Protein AF-A0A9D1H678-F1 (afdb_monomer_lite)

Radius of gyration: 25.71 Å; chains: 1; bounding box: 59×45×79 Å

pLDDT: mean 73.94, std 21.45, range [21.14, 96.94]

Organism: NCBI:txid2840805

Secondary structure (DSSP, 8-state):
-----------SS------S-----PPPSS--EEEEEEEEEEETTEEEEEEEE-TTSBPPTT-EEEEES--SSTT-S----TT-EEEEEESS--BTT--SPBPPSEEEEE-TTS-B-----S-PPEEP-TT--GGGGGTTTT-SPP---------GGGSS----EEEE-GGGHHHHHHTTSS---S-SEEEEEEEE-TTS-EEEEEEEEEE--SSSS-EEEEEEEESS--S-GGGG-PPEE-TTSPEEPP--EEEEETTEEEEEEE-TTS-EEEEEEETTEEEEEEE-TTS-HHHHHHHHHHHHHS---GGG--TTTSBPEEEE-GGGSTTTTTTTS--GGGGT-EEEEEEEEEETTEEEEEEEEEES-TT----TT--EEEEEEEETTT---------BTTT--HHHHHHHHHHHS-EEEEETTEEEEEEES-GGGHHHHHHHHHHHHH-

Structure (mmCIF, N/CA/C/O backbone):
data_AF-A0A9D1H678-F1
#
_entry.id   AF-A0A9D1H678-F1
#
loop_
_atom_site.group_PDB
_atom_site.id
_atom_site.type_symbol
_atom_site.label_atom_id
_atom_site.label_alt_id
_atom_site.label_comp_id
_atom_site.label_asym_id
_atom_site.label_entity_id
_atom_site.label_seq_id
_atom_site.pdbx_PDB_ins_code
_atom_site.Cartn_x
_atom_site.Cartn_y
_atom_site.Cartn_z
_atom_site.occupancy
_atom_site.B_iso_or_equiv
_atom_site.auth_seq_id
_atom_site.auth_comp_id
_atom_site.auth_asym_id
_atom_site.auth_atom_id
_atom_site.pdbx_PDB_model_num
ATOM 1 N N . MET A 1 1 ? 37.047 21.967 -0.122 1.00 36.69 1 MET A N 1
ATOM 2 C CA . MET A 1 1 ? 35.946 22.499 0.714 1.00 36.69 1 MET A CA 1
ATOM 3 C C . MET A 1 1 ? 34.850 23.050 -0.182 1.00 36.69 1 MET A C 1
ATOM 5 O O . MET A 1 1 ? 34.899 24.222 -0.540 1.00 36.69 1 MET A O 1
ATOM 9 N N . LYS A 1 2 ? 33.927 22.167 -0.570 1.00 24.08 2 LYS A N 1
ATOM 10 C CA . LYS A 1 2 ? 32.497 22.378 -0.846 1.00 24.08 2 LYS A CA 1
ATOM 11 C C . LYS A 1 2 ? 32.005 21.154 -1.630 1.00 24.08 2 LYS A C 1
ATOM 13 O O . LYS A 1 2 ? 32.544 20.887 -2.693 1.00 24.08 2 LYS A O 1
ATOM 18 N N . ARG A 1 3 ? 30.982 20.505 -1.056 1.00 22.16 3 ARG A N 1
ATOM 19 C CA . ARG A 1 3 ? 30.092 19.467 -1.606 1.00 22.16 3 ARG A CA 1
ATOM 20 C C . ARG A 1 3 ? 30.674 18.048 -1.705 1.00 22.16 3 ARG A C 1
ATOM 22 O O . ARG A 1 3 ? 31.170 17.636 -2.737 1.00 22.16 3 ARG A O 1
ATOM 29 N N . ILE A 1 4 ? 30.578 17.341 -0.578 1.00 24.97 4 ILE A N 1
ATOM 30 C CA . ILE A 1 4 ? 30.433 15.883 -0.484 1.00 24.97 4 ILE A CA 1
ATOM 31 C C . ILE A 1 4 ? 28.996 15.710 0.015 1.00 24.97 4 ILE A C 1
ATOM 33 O O . ILE A 1 4 ? 28.725 16.083 1.154 1.00 24.97 4 ILE A O 1
ATOM 37 N N . ALA A 1 5 ? 28.081 15.329 -0.871 1.00 27.16 5 ALA A N 1
ATOM 38 C CA . ALA A 1 5 ? 26.695 14.955 -0.578 1.00 27.16 5 ALA A CA 1
ATOM 39 C C . ALA A 1 5 ? 26.082 14.443 -1.890 1.00 27.16 5 ALA A C 1
ATOM 41 O O . ALA A 1 5 ? 25.470 15.215 -2.621 1.00 27.16 5 ALA A O 1
ATOM 42 N N . ALA A 1 6 ? 26.369 13.189 -2.230 1.00 24.62 6 ALA A N 1
ATOM 43 C CA . ALA A 1 6 ? 25.702 12.424 -3.283 1.00 24.62 6 ALA A CA 1
ATOM 44 C C . ALA A 1 6 ? 26.083 10.952 -3.071 1.00 24.62 6 ALA A C 1
ATOM 46 O O . ALA A 1 6 ? 27.065 10.473 -3.622 1.00 24.62 6 ALA A O 1
ATOM 47 N N . ALA A 1 7 ? 25.399 10.316 -2.125 1.00 23.45 7 ALA A N 1
ATOM 48 C CA . ALA A 1 7 ? 25.368 8.870 -1.909 1.00 23.45 7 ALA A CA 1
ATOM 49 C C . ALA A 1 7 ? 24.219 8.598 -0.924 1.00 23.45 7 ALA A C 1
ATOM 51 O O . ALA A 1 7 ? 24.432 8.243 0.231 1.00 23.45 7 ALA A O 1
ATOM 52 N N . ALA A 1 8 ? 23.000 8.906 -1.358 1.00 23.97 8 ALA A N 1
ATOM 53 C CA . ALA A 1 8 ? 21.773 8.414 -0.751 1.00 23.97 8 ALA A CA 1
ATOM 54 C C . ALA A 1 8 ? 21.034 7.740 -1.905 1.00 23.97 8 ALA A C 1
ATOM 56 O O . ALA A 1 8 ? 20.309 8.394 -2.648 1.00 23.97 8 ALA A O 1
ATOM 57 N N . PHE A 1 9 ? 21.387 6.477 -2.146 1.00 24.95 9 PHE A N 1
ATOM 58 C CA . PHE A 1 9 ? 20.729 5.645 -3.142 1.00 24.95 9 PHE A CA 1
ATOM 59 C C . PHE A 1 9 ? 19.282 5.438 -2.702 1.00 24.95 9 PHE A C 1
ATOM 61 O O . PHE A 1 9 ? 19.011 4.975 -1.593 1.00 24.95 9 PHE A O 1
ATOM 68 N N . ILE A 1 10 ? 18.377 5.854 -3.577 1.00 26.91 10 ILE A N 1
ATOM 69 C CA . ILE A 1 10 ? 16.936 5.681 -3.485 1.00 26.91 10 ILE A CA 1
ATOM 70 C C . ILE A 1 10 ? 16.667 4.225 -3.881 1.00 26.91 10 ILE A C 1
ATOM 72 O O . ILE A 1 10 ? 16.575 3.904 -5.059 1.00 26.91 10 ILE A O 1
ATOM 76 N N . CYS A 1 11 ? 16.602 3.331 -2.893 1.00 23.27 11 CYS A N 1
ATOM 77 C CA . CYS A 1 11 ? 16.010 2.001 -3.043 1.00 23.27 11 CYS A CA 1
ATOM 78 C C . CYS A 1 11 ? 14.505 2.110 -2.781 1.00 23.27 11 CYS A C 1
ATOM 80 O O . CYS A 1 11 ? 14.027 1.741 -1.711 1.00 23.27 11 CYS A O 1
ATOM 82 N N . VAL A 1 12 ? 13.761 2.637 -3.749 1.00 28.31 12 VAL A N 1
ATOM 83 C CA . VAL A 1 12 ? 12.300 2.509 -3.799 1.00 28.31 12 VAL A CA 1
ATOM 84 C C . VAL A 1 12 ? 12.030 1.580 -4.977 1.00 28.31 12 VAL A C 1
ATOM 86 O O . VAL A 1 12 ? 12.106 2.007 -6.121 1.00 28.31 12 VAL A O 1
ATOM 89 N N . GLY A 1 13 ? 11.873 0.284 -4.685 1.00 26.08 13 GLY A N 1
ATOM 90 C CA . GLY A 1 13 ? 11.711 -0.773 -5.697 1.00 26.08 13 GLY A CA 1
ATOM 91 C C . GLY A 1 13 ? 12.484 -2.078 -5.456 1.00 26.08 13 GLY A C 1
ATOM 92 O O . GLY A 1 13 ? 12.417 -2.975 -6.283 1.00 26.08 13 GLY A O 1
ATOM 93 N N . LEU A 1 14 ? 13.201 -2.232 -4.333 1.00 24.16 14 LEU A N 1
ATOM 94 C CA . LEU A 1 14 ? 13.887 -3.483 -3.967 1.00 24.16 14 LEU A CA 1
ATOM 95 C C . LEU A 1 14 ? 13.465 -3.959 -2.570 1.00 24.16 14 LEU A C 1
ATOM 97 O O . LEU A 1 14 ? 14.255 -3.946 -1.626 1.00 24.16 14 LEU A O 1
ATOM 101 N N . PHE A 1 15 ? 12.230 -4.448 -2.442 1.00 25.55 15 PHE A N 1
ATOM 102 C CA . PHE A 1 15 ? 11.972 -5.508 -1.467 1.00 25.55 15 PHE A CA 1
ATOM 103 C C . PHE A 1 15 ? 12.449 -6.826 -2.079 1.00 25.55 15 PHE A C 1
ATOM 105 O O . PHE A 1 15 ? 11.737 -7.520 -2.797 1.00 25.55 15 PHE A O 1
ATOM 112 N N . THR A 1 16 ? 13.706 -7.154 -1.798 1.00 27.20 16 THR A N 1
ATOM 113 C CA . THR A 1 16 ? 14.276 -8.480 -2.018 1.00 27.20 16 THR A CA 1
ATOM 114 C C . THR A 1 16 ? 13.660 -9.463 -1.019 1.00 27.20 16 THR A C 1
ATOM 116 O O . THR A 1 16 ? 14.178 -9.667 0.077 1.00 27.20 16 THR A O 1
ATOM 119 N N . LEU A 1 17 ? 12.568 -10.137 -1.388 1.00 26.34 17 LEU A N 1
ATOM 120 C CA . LEU A 1 17 ? 12.238 -11.421 -0.769 1.00 26.34 17 LEU A CA 1
ATOM 121 C C . LEU A 1 17 ? 13.051 -12.503 -1.476 1.00 26.34 17 LEU A C 1
ATOM 123 O O . LEU A 1 17 ? 12.646 -13.106 -2.467 1.00 26.34 17 LEU A O 1
ATOM 127 N N . THR A 1 18 ? 14.245 -12.740 -0.940 1.00 27.14 18 THR A N 1
ATOM 128 C CA . THR A 1 18 ? 15.051 -13.913 -1.265 1.00 27.14 18 THR A CA 1
ATOM 129 C C . THR A 1 18 ? 14.279 -15.178 -0.889 1.00 27.14 18 THR A C 1
ATOM 131 O O . THR A 1 18 ? 14.265 -15.639 0.250 1.00 27.14 18 THR A O 1
ATOM 134 N N . SER A 1 19 ? 13.651 -15.793 -1.887 1.00 23.69 19 SER A N 1
ATOM 135 C CA . SER A 1 19 ? 13.248 -17.193 -1.837 1.00 23.69 19 SER A CA 1
ATOM 136 C C . SER A 1 19 ? 14.508 -18.070 -1.778 1.00 23.69 19 SER A C 1
ATOM 138 O O . SER A 1 19 ? 15.086 -18.417 -2.810 1.00 23.69 19 SER A O 1
ATOM 140 N N . CYS A 1 20 ? 14.932 -18.446 -0.568 1.00 21.14 20 CYS A N 1
ATOM 141 C CA . CYS A 1 20 ? 15.493 -19.768 -0.264 1.00 21.14 20 CYS A CA 1
ATOM 142 C C . CYS A 1 20 ? 15.676 -19.959 1.250 1.00 21.14 20 CYS A C 1
ATOM 144 O O . CYS A 1 20 ? 16.615 -19.434 1.834 1.00 21.14 20 CYS A O 1
ATOM 146 N N . ASN A 1 21 ? 14.808 -20.781 1.853 1.00 26.73 21 ASN A N 1
ATOM 147 C CA . ASN A 1 21 ? 15.043 -21.597 3.055 1.00 26.73 21 ASN A CA 1
ATOM 148 C C . ASN A 1 21 ? 16.232 -21.187 3.953 1.00 26.73 21 ASN A C 1
ATOM 150 O O . ASN A 1 21 ? 17.281 -21.837 3.958 1.00 26.73 21 ASN A O 1
ATOM 154 N N . GLN A 1 22 ? 16.032 -20.179 4.799 1.00 21.22 22 GLN A N 1
ATOM 155 C CA . GLN A 1 22 ? 16.773 -20.049 6.047 1.00 21.22 22 GLN A CA 1
ATOM 156 C C . GLN A 1 22 ? 15.928 -19.280 7.065 1.00 21.22 22 GLN A C 1
ATOM 158 O O . GLN A 1 22 ? 15.737 -18.076 6.955 1.00 21.22 22 GLN A O 1
ATOM 163 N N . GLN A 1 23 ? 15.431 -19.999 8.077 1.00 28.62 23 GLN A N 1
ATOM 164 C CA . GLN A 1 23 ? 15.067 -19.405 9.361 1.00 28.62 23 GLN A CA 1
ATOM 165 C C . GLN A 1 23 ? 16.269 -18.598 9.865 1.00 28.62 23 GLN A C 1
ATOM 167 O O . GLN A 1 23 ? 17.234 -19.179 10.366 1.00 28.62 23 GLN A O 1
ATOM 172 N N . ILE A 1 24 ? 16.228 -17.276 9.723 1.00 21.31 24 ILE A N 1
ATOM 173 C CA . ILE A 1 24 ? 17.106 -16.363 10.447 1.00 21.31 24 ILE A CA 1
ATOM 174 C C . ILE A 1 24 ? 16.227 -15.241 10.984 1.00 21.31 24 ILE A C 1
ATOM 176 O O . ILE A 1 24 ? 15.746 -14.389 10.247 1.00 21.31 24 ILE A O 1
ATOM 180 N N . GLN A 1 25 ? 16.035 -15.302 12.300 1.00 30.36 25 GLN A N 1
ATOM 181 C CA . GLN A 1 25 ? 15.591 -14.220 13.164 1.00 30.36 25 GLN A CA 1
ATOM 182 C C . GLN A 1 25 ? 16.315 -12.917 12.786 1.00 30.36 25 GLN A C 1
ATOM 184 O O . GLN A 1 25 ? 17.509 -12.771 13.055 1.00 30.36 25 GLN A O 1
ATOM 189 N N . GLN A 1 26 ? 15.599 -11.969 12.184 1.00 23.58 26 GLN A N 1
ATOM 190 C CA . GLN A 1 26 ? 15.968 -10.559 12.237 1.00 23.58 26 GLN A CA 1
ATOM 191 C C . GLN A 1 26 ? 15.143 -9.923 13.354 1.00 23.58 26 GLN A C 1
ATOM 193 O O . GLN A 1 26 ? 13.920 -10.002 13.363 1.00 23.58 26 GLN A O 1
ATOM 198 N N . GLY A 1 27 ? 15.837 -9.383 14.355 1.00 24.55 27 GLY A N 1
ATOM 199 C CA . GLY A 1 27 ? 15.223 -8.722 15.496 1.00 24.55 27 GLY A CA 1
ATOM 200 C C . GLY A 1 27 ? 14.476 -7.462 15.070 1.00 24.55 27 GLY A C 1
ATOM 201 O O . GLY A 1 27 ? 15.069 -6.555 14.492 1.00 24.55 27 GLY A O 1
ATOM 202 N N . ASN A 1 28 ? 13.185 -7.454 15.397 1.00 32.69 28 ASN A N 1
ATOM 203 C CA . ASN A 1 28 ? 12.262 -6.327 15.392 1.00 32.69 28 ASN A CA 1
ATOM 204 C C . ASN A 1 28 ? 12.834 -5.092 16.080 1.00 32.69 28 ASN A C 1
ATOM 206 O O . ASN A 1 28 ? 13.257 -5.176 17.233 1.00 32.69 28 ASN A O 1
ATOM 210 N N . TYR A 1 29 ? 12.718 -3.940 15.424 1.00 29.58 29 TYR A N 1
ATOM 211 C CA . TYR A 1 29 ? 12.803 -2.648 16.106 1.00 29.58 29 TYR A CA 1
ATOM 212 C C . TYR A 1 29 ? 11.513 -1.820 16.039 1.00 29.58 29 TYR A C 1
ATOM 214 O O . TYR A 1 29 ? 11.445 -0.815 16.732 1.00 29.58 29 TYR A O 1
ATOM 222 N N . ASN A 1 30 ? 10.475 -2.261 15.309 1.00 36.19 30 ASN A N 1
ATOM 223 C CA . ASN A 1 30 ? 9.268 -1.450 15.085 1.00 36.19 30 ASN A CA 1
ATOM 224 C C . ASN A 1 30 ? 7.928 -2.185 15.344 1.00 36.19 30 ASN A C 1
ATOM 226 O O . ASN A 1 30 ? 6.879 -1.625 15.065 1.00 36.19 30 ASN A O 1
ATOM 230 N N . VAL A 1 31 ? 7.925 -3.414 15.878 1.00 40.91 31 VAL A N 1
ATOM 231 C CA . VAL A 1 31 ? 6.690 -4.189 16.147 1.00 40.91 31 VAL A CA 1
ATOM 232 C C . VAL A 1 31 ? 6.456 -4.294 17.651 1.00 40.91 31 VAL A C 1
ATOM 234 O O . VAL A 1 31 ? 7.368 -4.685 18.385 1.00 40.91 31 VAL A O 1
ATOM 237 N N . GLN A 1 32 ? 5.244 -3.969 18.105 1.00 52.38 32 GLN A N 1
ATOM 238 C CA . GLN A 1 32 ? 4.819 -4.195 19.485 1.00 52.38 32 GLN A CA 1
ATOM 239 C C . GLN A 1 32 ? 4.161 -5.562 19.639 1.00 52.38 32 GLN A C 1
ATOM 241 O O . GLN A 1 32 ? 3.465 -6.052 18.749 1.00 52.38 32 GLN A O 1
ATOM 246 N N . TYR A 1 33 ? 4.378 -6.158 20.803 1.00 61.03 33 TYR A N 1
ATOM 247 C CA . TYR A 1 33 ? 3.817 -7.442 21.176 1.00 61.03 33 TYR A CA 1
ATOM 248 C C . TYR A 1 33 ? 2.946 -7.273 22.406 1.00 61.03 33 TYR A C 1
ATOM 250 O O . TYR A 1 33 ? 3.295 -6.506 23.301 1.00 61.03 33 TYR A O 1
ATOM 258 N N . PHE A 1 34 ? 1.835 -7.990 22.471 1.00 74.19 34 PHE A N 1
ATOM 259 C CA . PHE A 1 34 ? 0.983 -7.991 23.644 1.00 74.19 34 PHE A CA 1
ATOM 260 C C . PHE A 1 34 ? 0.504 -9.390 23.998 1.00 74.19 34 PHE A C 1
ATOM 262 O O . PHE A 1 34 ? 0.468 -10.297 23.167 1.00 74.19 34 PHE A O 1
ATOM 269 N N . PHE A 1 35 ? 0.142 -9.531 25.264 1.00 79.62 35 PHE A N 1
ATOM 270 C CA . PHE A 1 35 ? -0.595 -10.663 25.803 1.00 79.62 35 PHE A CA 1
ATOM 271 C C . PHE A 1 35 ? -1.437 -10.175 26.982 1.00 79.62 35 PHE A C 1
ATOM 273 O O . PHE A 1 35 ? -1.143 -9.132 27.581 1.00 79.62 35 PHE A O 1
ATOM 280 N N . SER A 1 36 ? -2.448 -10.954 27.344 1.00 83.50 36 SER A N 1
ATOM 281 C CA . SER A 1 36 ? -3.327 -10.667 28.473 1.00 83.50 36 SER A CA 1
ATOM 282 C C . SER A 1 36 ? -3.393 -11.861 29.416 1.00 83.50 36 SER A C 1
ATOM 284 O O . SER A 1 36 ? -3.221 -13.021 29.026 1.00 83.50 36 SER A O 1
ATOM 286 N N . GLY A 1 37 ? -3.614 -11.591 30.696 1.00 87.06 37 GLY A N 1
ATOM 287 C CA . GLY A 1 37 ? -3.657 -12.650 31.690 1.00 87.06 37 GLY A CA 1
ATOM 288 C C . GLY A 1 37 ? -4.133 -12.204 33.056 1.00 87.06 37 GLY A C 1
ATOM 289 O O . GLY A 1 37 ? -4.269 -11.014 33.345 1.00 87.06 37 GLY A O 1
ATOM 290 N N . GLN A 1 38 ? -4.343 -13.189 33.923 1.00 93.94 38 GLN A N 1
ATOM 291 C CA . GLN A 1 38 ? -4.674 -12.941 35.316 1.00 93.94 38 GLN A CA 1
ATOM 292 C C . GLN A 1 38 ? -3.399 -12.676 36.119 1.00 93.94 38 GLN A C 1
ATOM 294 O O . GLN A 1 38 ? -2.455 -13.469 36.102 1.00 93.94 38 GLN A O 1
ATOM 299 N N . VAL A 1 39 ? -3.388 -11.593 36.889 1.00 95.12 39 VAL A N 1
ATOM 300 C CA . VAL A 1 39 ? -2.360 -11.313 37.890 1.00 95.12 39 VAL A CA 1
ATOM 301 C C . VAL A 1 39 ? -2.504 -12.339 39.012 1.00 95.12 39 VAL A C 1
ATOM 303 O O . VAL A 1 39 ? -3.473 -12.331 39.768 1.00 95.12 39 VAL A O 1
ATOM 306 N N . ILE A 1 40 ? -1.541 -13.245 39.141 1.00 95.12 40 ILE A N 1
ATOM 307 C CA . ILE A 1 40 ? -1.525 -14.269 40.195 1.00 95.12 40 ILE A CA 1
ATOM 308 C C . ILE A 1 40 ? -0.708 -13.837 41.419 1.00 95.12 40 ILE A C 1
ATOM 310 O O . ILE A 1 40 ? -0.895 -14.390 42.504 1.00 95.12 40 ILE A O 1
ATOM 314 N N . ASP A 1 41 ? 0.187 -12.862 41.249 1.00 94.69 41 ASP A N 1
ATOM 315 C CA . ASP A 1 41 ? 0.987 -12.254 42.314 1.00 94.69 41 ASP A CA 1
ATOM 316 C C . ASP A 1 41 ? 1.342 -10.810 41.938 1.00 94.69 41 ASP A C 1
ATOM 318 O O . ASP A 1 41 ? 1.649 -10.541 40.776 1.00 94.69 41 ASP A O 1
ATOM 322 N N . ALA A 1 42 ? 1.307 -9.897 42.906 1.00 93.56 42 ALA A N 1
ATOM 323 C CA . ALA A 1 42 ? 1.583 -8.478 42.694 1.00 93.56 42 ALA A CA 1
ATOM 324 C C . ALA A 1 42 ? 2.528 -7.962 43.783 1.00 93.56 42 ALA A C 1
ATOM 326 O O . ALA A 1 42 ? 2.193 -7.969 44.969 1.00 93.56 42 ALA A O 1
ATOM 327 N N . GLU A 1 43 ? 3.710 -7.521 43.368 1.00 92.25 43 GLU A N 1
ATOM 328 C CA . GLU A 1 43 ? 4.764 -6.976 44.219 1.00 92.25 43 GLU A CA 1
ATOM 329 C C . GLU A 1 43 ? 5.151 -5.574 43.725 1.00 92.25 43 GLU A C 1
ATOM 331 O O . GLU A 1 43 ? 4.880 -5.199 42.588 1.00 92.25 43 GLU A O 1
ATOM 336 N N . GLU A 1 44 ? 5.822 -4.786 44.570 1.00 86.69 44 GLU A N 1
ATOM 337 C CA . GLU A 1 44 ? 6.168 -3.388 44.243 1.00 86.69 44 GLU A CA 1
ATOM 338 C C . GLU A 1 44 ? 7.008 -3.262 42.957 1.00 86.69 44 GLU A C 1
ATOM 340 O O . GLU A 1 44 ? 6.850 -2.298 42.214 1.00 86.69 44 GLU A O 1
ATOM 345 N N . GLU A 1 45 ? 7.874 -4.242 42.675 1.00 90.19 45 GLU A N 1
ATOM 346 C CA . GLU A 1 45 ? 8.803 -4.228 41.533 1.00 90.19 45 GLU A CA 1
ATOM 347 C C . GLU A 1 45 ? 8.368 -5.112 40.347 1.00 90.19 45 GLU A C 1
ATOM 349 O O . GLU A 1 45 ? 9.047 -5.116 39.314 1.00 90.19 45 GLU A O 1
ATOM 354 N N . TYR A 1 46 ? 7.318 -5.930 40.495 1.00 92.56 46 TYR A N 1
ATOM 355 C CA . TYR A 1 46 ? 6.867 -6.837 39.436 1.00 92.56 46 TYR A CA 1
ATOM 356 C C . TYR A 1 46 ? 5.457 -7.400 39.656 1.00 92.56 46 TYR A C 1
ATOM 358 O O . TYR A 1 46 ? 4.988 -7.544 40.783 1.00 92.56 46 TYR A O 1
ATOM 366 N N . LEU A 1 47 ? 4.838 -7.836 38.562 1.00 94.50 47 LEU A N 1
ATOM 367 C CA . LEU A 1 47 ? 3.628 -8.653 38.539 1.00 94.50 47 LEU A CA 1
ATOM 368 C C . LEU A 1 47 ? 3.962 -10.053 38.022 1.00 94.50 47 LEU A C 1
ATOM 370 O O . LEU A 1 47 ? 4.802 -10.210 37.136 1.00 94.50 47 LEU A O 1
ATOM 374 N N . ARG A 1 48 ? 3.296 -11.085 38.540 1.00 94.44 48 ARG A N 1
ATOM 375 C CA . ARG A 1 48 ? 3.259 -12.407 37.902 1.00 94.44 48 ARG A CA 1
ATOM 376 C C . ARG A 1 48 ? 1.904 -12.601 37.269 1.00 94.44 48 ARG A C 1
ATOM 378 O O . ARG A 1 48 ? 0.894 -12.553 37.966 1.00 94.44 48 ARG A O 1
ATOM 385 N N . ILE A 1 49 ? 1.906 -12.845 35.969 1.00 94.19 49 ILE A N 1
ATOM 386 C CA . ILE A 1 49 ? 0.703 -12.930 35.153 1.00 94.19 49 ILE A CA 1
ATOM 387 C C . ILE A 1 49 ? 0.649 -14.324 34.534 1.00 94.19 49 ILE A C 1
ATOM 389 O O . ILE A 1 49 ? 1.610 -14.758 33.898 1.00 94.19 49 ILE A O 1
ATOM 393 N N . GLU A 1 50 ? -0.449 -15.038 34.768 1.00 94.19 50 GLU A N 1
ATOM 394 C CA . GLU A 1 50 ? -0.782 -16.274 34.062 1.00 94.19 50 GLU A CA 1
ATOM 395 C C . GLU A 1 50 ? -1.528 -15.902 32.779 1.00 94.19 50 GLU A C 1
ATOM 397 O O . GLU A 1 50 ? -2.619 -15.333 32.833 1.00 94.19 50 GLU A O 1
ATOM 402 N N . VAL A 1 51 ? -0.904 -16.179 31.635 1.00 90.56 51 VAL A N 1
ATOM 403 C CA . VAL A 1 51 ? -1.395 -15.819 30.300 1.00 90.56 51 VAL A CA 1
ATOM 404 C C . VAL A 1 51 ? -2.714 -16.540 30.029 1.00 90.56 51 VAL A C 1
ATOM 406 O O . VAL A 1 51 ? -2.765 -17.768 30.083 1.00 90.56 51 VAL A O 1
ATOM 409 N N . SER A 1 52 ? -3.768 -15.790 29.720 1.00 84.06 52 SER A N 1
ATOM 410 C CA . SER A 1 52 ? -5.068 -16.327 29.291 1.00 84.06 52 SER A CA 1
ATOM 411 C C . SER A 1 52 ? -5.372 -16.022 27.828 1.00 84.06 52 SER A C 1
ATOM 413 O O . SER A 1 52 ? -6.123 -16.761 27.203 1.00 84.06 52 SER A O 1
ATOM 415 N N . ASP A 1 53 ? -4.764 -14.970 27.285 1.00 77.81 53 ASP A N 1
ATOM 416 C CA . ASP A 1 53 ? -4.784 -14.638 25.867 1.00 77.81 53 ASP A CA 1
ATOM 417 C C . ASP A 1 53 ? -3.360 -14.290 25.420 1.00 77.81 53 ASP A C 1
ATOM 419 O O . ASP A 1 53 ? -2.648 -13.504 26.050 1.00 77.81 53 ASP A O 1
ATOM 423 N N . THR A 1 54 ? -2.925 -14.933 24.345 1.00 75.75 54 THR A N 1
ATOM 424 C CA . THR A 1 54 ? -1.563 -14.829 23.828 1.00 75.75 54 THR A CA 1
ATOM 425 C C . THR A 1 54 ? -1.363 -13.580 22.977 1.00 75.75 54 THR A C 1
ATOM 427 O O . THR A 1 54 ? -0.211 -13.249 22.691 1.00 75.75 54 THR A O 1
ATOM 430 N N . GLY A 1 55 ? -2.441 -12.898 22.570 1.00 71.12 55 GLY A N 1
ATOM 431 C CA . GLY A 1 55 ? -2.377 -11.756 21.665 1.00 71.12 55 GLY A CA 1
ATOM 432 C C . GLY A 1 55 ? -1.584 -12.089 20.399 1.00 71.12 55 GLY A C 1
ATOM 433 O O . GLY A 1 55 ? -1.765 -13.148 19.795 1.00 71.12 55 GLY A O 1
ATOM 434 N N . ASN A 1 56 ? -0.645 -11.212 20.038 1.00 55.94 56 ASN A N 1
ATOM 435 C CA . ASN A 1 56 ? 0.319 -11.433 18.952 1.00 55.94 56 ASN A CA 1
ATOM 436 C C . ASN A 1 56 ? 1.707 -11.913 19.445 1.00 55.94 56 ASN A C 1
ATOM 438 O O . ASN A 1 56 ? 2.684 -11.857 18.692 1.00 55.94 56 ASN A O 1
ATOM 442 N N . SER A 1 57 ? 1.815 -12.378 20.697 1.00 70.38 57 SER A N 1
ATOM 443 C CA . SER A 1 57 ? 3.042 -12.960 21.263 1.00 70.38 57 SER A CA 1
ATOM 444 C C . SER A 1 57 ? 3.194 -14.463 20.966 1.00 70.38 57 SER A C 1
ATOM 446 O O . SER A 1 57 ? 2.245 -15.144 20.588 1.00 70.38 57 SER A O 1
ATOM 448 N N . ASN A 1 58 ? 4.395 -15.011 21.183 1.00 78.00 58 ASN A N 1
ATOM 449 C CA . ASN A 1 58 ? 4.694 -16.448 21.074 1.00 78.00 58 ASN A CA 1
ATOM 450 C C . ASN A 1 58 ? 4.531 -17.202 22.413 1.00 78.00 58 ASN A C 1
ATOM 452 O O . ASN A 1 58 ? 5.135 -18.263 22.611 1.00 78.00 58 ASN A O 1
ATOM 456 N N . LEU A 1 59 ? 3.772 -16.648 23.358 1.00 82.38 59 LEU A N 1
ATOM 457 C CA . LEU A 1 59 ? 3.469 -17.304 24.627 1.00 82.38 59 LEU A CA 1
ATOM 458 C C . LEU A 1 59 ? 2.385 -18.367 24.441 1.00 82.38 59 LEU A C 1
ATOM 460 O O . LEU A 1 59 ? 1.503 -18.228 23.601 1.00 82.38 59 LEU A O 1
ATOM 464 N N . SER A 1 60 ? 2.428 -19.418 25.255 1.00 84.75 60 SER A N 1
ATOM 465 C CA . SER A 1 60 ? 1.316 -20.360 25.392 1.00 84.75 60 SER A CA 1
ATOM 466 C C . SER A 1 60 ? 0.334 -19.911 26.476 1.00 84.75 60 SER A C 1
ATOM 468 O O . SER A 1 60 ? 0.731 -19.391 27.521 1.00 84.75 60 SER A O 1
ATOM 470 N N . GLU A 1 61 ? -0.955 -20.196 26.276 1.00 86.88 61 GLU A N 1
ATOM 471 C CA . GLU A 1 61 ? -1.973 -20.072 27.326 1.00 86.88 61 GLU A CA 1
ATOM 472 C C . GLU A 1 61 ? -1.576 -20.904 28.566 1.00 86.88 61 GLU A C 1
ATOM 474 O O . GLU A 1 61 ? -1.129 -22.053 28.463 1.00 86.88 61 GLU A O 1
ATOM 479 N N . GLY A 1 62 ? -1.719 -20.316 29.753 1.00 87.38 62 GLY A N 1
ATOM 480 C CA . GLY A 1 62 ? -1.300 -20.879 31.038 1.00 87.38 62 GLY A CA 1
ATOM 481 C C . GLY A 1 62 ? 0.186 -20.691 31.367 1.00 87.38 62 GLY A C 1
ATOM 482 O O . GLY A 1 62 ? 0.632 -21.109 32.441 1.00 87.38 62 GLY A O 1
ATOM 483 N N . THR A 1 63 ? 0.981 -20.073 30.485 1.00 92.12 63 THR A N 1
ATOM 484 C CA . THR A 1 63 ? 2.355 -19.679 30.820 1.00 92.12 63 THR A CA 1
ATOM 485 C C . THR A 1 63 ? 2.331 -18.570 31.874 1.00 92.12 63 THR A C 1
ATOM 487 O O . THR A 1 63 ? 1.542 -17.637 31.799 1.00 92.12 63 THR A O 1
ATOM 490 N N . VAL A 1 64 ? 3.209 -18.662 32.877 1.00 92.81 64 VAL A N 1
ATOM 491 C CA . VAL A 1 64 ? 3.356 -17.631 33.915 1.00 92.81 64 VAL A CA 1
ATOM 492 C C . VAL A 1 64 ? 4.581 -16.782 33.617 1.00 92.81 64 VAL A C 1
ATOM 494 O O . VAL A 1 64 ? 5.701 -17.301 33.614 1.00 92.81 64 VAL A O 1
ATOM 497 N N . ILE A 1 65 ? 4.371 -15.481 33.437 1.00 91.31 65 ILE A N 1
ATOM 498 C CA . ILE A 1 65 ? 5.415 -14.501 33.134 1.00 91.31 65 ILE A CA 1
ATOM 499 C C . ILE A 1 65 ? 5.547 -13.497 34.278 1.00 91.31 65 ILE A C 1
ATOM 501 O O . ILE A 1 65 ? 4.558 -13.053 34.857 1.00 91.31 65 ILE A O 1
ATOM 505 N N . GLU A 1 66 ? 6.789 -13.150 34.614 1.00 93.31 66 GLU A N 1
ATOM 506 C CA . GLU A 1 66 ? 7.101 -12.064 35.541 1.00 93.31 66 GLU A CA 1
ATOM 507 C C . GLU A 1 66 ? 7.351 -10.778 34.748 1.00 93.31 66 GLU A C 1
ATOM 509 O O . GLU A 1 66 ? 8.257 -10.738 33.917 1.00 93.31 66 GLU A O 1
ATOM 514 N N . VAL A 1 67 ? 6.565 -9.738 35.009 1.00 90.38 67 VAL A N 1
ATOM 515 C CA . VAL A 1 67 ? 6.568 -8.460 34.286 1.00 90.38 67 VAL A CA 1
ATOM 516 C C . VAL A 1 67 ? 6.984 -7.341 35.233 1.00 90.38 67 VAL A C 1
ATOM 518 O O . VAL A 1 67 ? 6.485 -7.269 36.352 1.00 90.38 67 VAL A O 1
ATOM 521 N N . SER A 1 68 ? 7.906 -6.479 34.813 1.00 86.75 68 SER A N 1
ATOM 522 C CA . SER A 1 68 ? 8.350 -5.319 35.594 1.00 86.75 68 SER A CA 1
ATOM 523 C C . SER A 1 68 ? 7.225 -4.296 35.782 1.00 86.75 68 SER A C 1
ATOM 525 O O . SER A 1 68 ? 6.524 -3.974 34.827 1.00 86.75 68 SER A O 1
ATOM 527 N N . THR A 1 69 ? 7.084 -3.749 36.994 1.00 85.19 69 THR A N 1
ATOM 528 C CA . THR A 1 69 ? 6.211 -2.586 37.267 1.00 85.19 69 THR A CA 1
ATOM 529 C C . THR A 1 69 ? 6.887 -1.253 36.921 1.00 85.19 69 THR A C 1
ATOM 531 O O . THR A 1 69 ? 6.211 -0.226 36.838 1.00 85.19 69 THR A O 1
ATOM 534 N N . ASP A 1 70 ? 8.207 -1.257 36.694 1.00 78.62 70 ASP A N 1
ATOM 535 C CA . ASP A 1 70 ? 8.965 -0.126 36.142 1.00 78.62 70 ASP A CA 1
ATOM 536 C C . ASP A 1 70 ? 8.745 -0.081 34.623 1.00 78.62 70 ASP A C 1
ATOM 538 O O . ASP A 1 70 ? 9.569 -0.552 33.837 1.00 78.62 70 ASP A O 1
ATOM 542 N N . VAL A 1 71 ? 7.550 0.368 34.237 1.00 66.31 71 VAL A N 1
ATOM 543 C CA . VAL A 1 71 ? 7.106 0.467 32.843 1.00 66.31 71 VAL A CA 1
ATOM 544 C C . VAL A 1 71 ? 7.593 1.762 32.201 1.00 66.31 71 VAL A C 1
ATOM 546 O O . VAL A 1 71 ? 7.845 2.756 32.883 1.00 66.31 71 VAL A O 1
ATOM 549 N N . VAL A 1 72 ? 7.684 1.774 30.871 1.00 52.34 72 VAL A N 1
ATOM 550 C CA . VAL A 1 72 ? 8.088 2.982 30.131 1.00 52.34 72 VAL A CA 1
ATOM 551 C C . VAL A 1 72 ? 6.995 4.058 30.142 1.00 52.34 72 VAL A C 1
ATOM 553 O O . VAL A 1 72 ? 7.316 5.247 30.122 1.00 52.34 72 VAL A O 1
ATOM 556 N N . ALA A 1 73 ? 5.721 3.658 30.206 1.00 46.97 73 ALA A N 1
ATOM 557 C CA . ALA A 1 73 ? 4.580 4.567 30.268 1.00 46.97 73 ALA A CA 1
ATOM 558 C C . ALA A 1 73 ? 4.696 5.568 31.435 1.00 46.97 73 ALA A C 1
ATOM 560 O O . ALA A 1 73 ? 4.895 5.189 32.591 1.00 46.97 73 ALA A O 1
ATOM 561 N N . ALA A 1 74 ? 4.499 6.856 31.154 1.00 38.91 74 ALA A N 1
ATOM 562 C CA . ALA A 1 74 ? 4.579 7.959 32.108 1.00 38.91 74 ALA A CA 1
ATOM 563 C C . ALA A 1 74 ? 3.494 7.890 33.191 1.00 38.91 74 ALA A C 1
ATOM 565 O O . ALA A 1 74 ? 3.690 8.404 34.296 1.00 38.91 74 ALA A O 1
ATOM 566 N N . ALA A 1 75 ? 2.367 7.238 32.889 1.00 48.59 75 ALA A N 1
ATOM 567 C CA . ALA A 1 75 ? 1.335 6.913 33.873 1.00 48.59 75 ALA A CA 1
ATOM 568 C C . ALA A 1 75 ? 1.825 5.907 34.936 1.00 48.59 75 ALA A C 1
ATOM 570 O O . ALA A 1 75 ? 1.255 5.848 36.027 1.00 48.59 75 ALA A O 1
ATOM 571 N N . GLY A 1 76 ? 2.906 5.172 34.651 1.00 54.59 76 GLY A N 1
ATOM 572 C CA . GLY A 1 76 ? 3.424 4.093 35.482 1.00 54.59 76 GLY A CA 1
ATOM 573 C C . GLY A 1 76 ? 2.552 2.838 35.422 1.00 54.59 76 GLY A C 1
ATOM 574 O O . GLY A 1 76 ? 1.563 2.771 34.693 1.00 54.59 76 GLY A O 1
ATOM 575 N N . CYS A 1 77 ? 2.930 1.819 36.195 1.00 72.38 77 CYS A N 1
ATOM 576 C CA . CYS A 1 77 ? 2.106 0.625 36.344 1.00 72.38 77 CYS A CA 1
ATOM 577 C C . CYS A 1 77 ? 0.833 0.971 37.142 1.00 72.38 77 CYS A C 1
ATOM 579 O O . CYS A 1 77 ? 0.948 1.577 38.215 1.00 72.38 77 CYS A O 1
ATOM 581 N N . PRO A 1 78 ? -0.366 0.582 36.669 1.00 73.62 78 PRO A N 1
ATOM 582 C CA . PRO A 1 78 ? -1.594 0.732 37.441 1.00 73.62 78 PRO A CA 1
ATOM 583 C C . PRO A 1 78 ? -1.537 -0.090 38.738 1.00 73.62 78 PRO A C 1
ATOM 585 O O . PRO A 1 78 ? -0.783 -1.059 38.850 1.00 73.62 78 PRO A O 1
ATOM 588 N N . ASP A 1 79 ? -2.345 0.302 39.728 1.00 83.38 79 ASP A N 1
ATOM 589 C CA . ASP A 1 79 ? -2.452 -0.408 41.009 1.00 83.38 79 ASP A CA 1
ATOM 590 C C . ASP A 1 79 ? -3.242 -1.711 40.804 1.00 83.38 79 ASP A C 1
ATOM 592 O O . ASP A 1 79 ? -4.472 -1.698 40.748 1.00 83.38 79 ASP A O 1
ATOM 596 N N . LEU A 1 80 ? -2.516 -2.817 40.624 1.00 87.44 80 LEU A N 1
ATOM 597 C CA . LEU A 1 80 ? -3.045 -4.153 40.346 1.00 87.44 80 LEU A CA 1
ATOM 598 C C . LEU A 1 80 ? -2.809 -5.090 41.534 1.00 87.44 80 LEU A C 1
ATOM 600 O O . LEU A 1 80 ? -1.748 -5.077 42.162 1.00 87.44 80 LEU A O 1
ATOM 604 N N . ALA A 1 81 ? -3.784 -5.949 41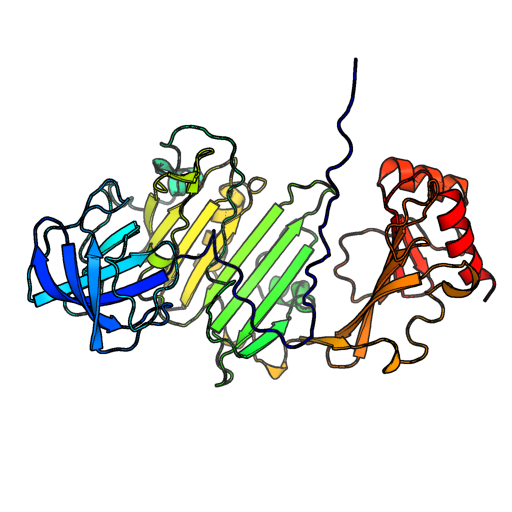.816 1.00 90.69 81 ALA A N 1
ATOM 605 C CA . ALA A 1 81 ? -3.722 -6.964 42.856 1.00 90.69 81 ALA A CA 1
ATOM 606 C C . ALA A 1 81 ? -3.883 -8.380 42.284 1.00 90.69 81 ALA A C 1
ATOM 608 O O . ALA A 1 81 ? -4.392 -8.598 41.187 1.00 90.69 81 ALA A O 1
ATOM 609 N N . ALA A 1 82 ? -3.478 -9.382 43.070 1.00 92.00 82 ALA A N 1
ATOM 610 C CA . ALA A 1 82 ? -3.712 -10.775 42.712 1.00 92.00 82 ALA A CA 1
ATOM 611 C C . ALA A 1 82 ? -5.220 -11.054 42.542 1.00 92.00 82 ALA A C 1
ATOM 613 O O . ALA A 1 82 ? -6.008 -10.852 43.473 1.00 92.00 82 ALA A O 1
ATOM 614 N N . GLY A 1 83 ? -5.594 -11.566 41.373 1.00 85.81 83 GLY A N 1
ATOM 615 C CA . GLY A 1 83 ? -6.966 -11.809 40.937 1.00 85.81 83 GLY A CA 1
ATOM 616 C C . GLY A 1 83 ? -7.445 -10.859 39.838 1.00 85.81 83 GLY A C 1
ATOM 617 O O . GLY A 1 83 ? -8.381 -11.235 39.131 1.00 85.81 83 GLY A O 1
ATOM 618 N N . ASP A 1 84 ? -6.806 -9.698 39.673 1.00 88.12 84 ASP A N 1
ATOM 619 C CA . ASP A 1 84 ? -7.110 -8.752 38.596 1.00 88.12 84 ASP A CA 1
ATOM 620 C C . ASP A 1 84 ? -6.610 -9.284 37.247 1.00 88.12 84 ASP A C 1
ATOM 622 O O . ASP A 1 84 ? -5.736 -10.152 37.193 1.00 88.12 84 ASP A O 1
ATOM 626 N N . TYR A 1 85 ? -7.161 -8.766 36.154 1.00 85.56 85 TYR A N 1
ATOM 627 C CA . TYR A 1 85 ? -6.688 -9.063 34.807 1.00 85.56 85 TYR A CA 1
ATOM 628 C C . TYR A 1 85 ? -5.907 -7.878 34.261 1.00 85.56 85 TYR A C 1
ATOM 630 O O . TYR A 1 85 ? -6.222 -6.724 34.559 1.00 85.56 85 TYR A O 1
ATOM 638 N N . ALA A 1 86 ? -4.868 -8.168 33.485 1.00 81.44 86 ALA A N 1
ATOM 639 C CA . ALA A 1 86 ? -4.025 -7.150 32.892 1.00 81.44 86 ALA A CA 1
ATOM 640 C C . ALA A 1 86 ? -3.612 -7.517 31.469 1.00 81.44 86 ALA A C 1
ATOM 642 O O . ALA A 1 86 ? -3.330 -8.681 31.172 1.00 81.44 86 ALA A O 1
ATOM 643 N N . LYS A 1 87 ? -3.516 -6.490 30.627 1.00 80.00 87 LYS A N 1
ATOM 644 C CA . LYS A 1 87 ? -2.885 -6.538 29.312 1.00 80.00 87 LYS A CA 1
ATOM 645 C C . LYS A 1 87 ? -1.498 -5.929 29.397 1.00 80.00 87 LYS A C 1
ATOM 647 O O . LYS A 1 87 ? -1.317 -4.870 30.000 1.00 80.00 87 LYS A O 1
ATOM 652 N N . VAL A 1 88 ? -0.521 -6.601 28.807 1.00 76.44 88 VAL A N 1
ATOM 653 C CA . VAL A 1 88 ? 0.889 -6.214 28.858 1.00 76.44 88 VAL A CA 1
ATOM 654 C C . VAL A 1 88 ? 1.382 -5.966 27.449 1.00 76.44 88 VAL A C 1
ATOM 656 O O . VAL A 1 88 ? 1.279 -6.848 26.601 1.00 76.44 88 VAL A O 1
ATOM 659 N N . LEU A 1 89 ? 1.965 -4.793 27.229 1.00 66.81 89 LEU A N 1
ATOM 660 C CA . LEU A 1 89 ? 2.568 -4.406 25.960 1.00 66.81 89 LEU A CA 1
ATOM 661 C C . LEU A 1 89 ? 4.095 -4.450 26.067 1.00 66.81 89 LEU A C 1
ATOM 663 O O . LEU A 1 89 ? 4.671 -3.967 27.046 1.00 66.81 89 LEU A O 1
ATOM 667 N N . THR A 1 90 ? 4.778 -4.991 25.063 1.00 65.50 90 THR A N 1
ATOM 668 C CA . THR A 1 90 ? 6.236 -5.152 25.038 1.00 65.50 90 THR A CA 1
ATOM 669 C C . THR A 1 90 ? 6.847 -4.742 23.702 1.00 65.50 90 THR A C 1
ATOM 671 O O . THR A 1 90 ? 6.248 -4.865 22.638 1.00 65.50 90 THR A O 1
ATOM 674 N N . ALA A 1 91 ? 8.104 -4.294 23.748 1.00 55.50 91 ALA A N 1
ATOM 675 C CA . ALA A 1 91 ? 8.866 -3.890 22.559 1.00 55.50 91 ALA A CA 1
ATOM 676 C C . ALA A 1 91 ? 9.404 -5.067 21.728 1.00 55.50 91 ALA A C 1
ATOM 678 O O . ALA A 1 91 ? 10.031 -4.872 20.690 1.00 55.50 91 ALA A O 1
ATOM 679 N N . ARG A 1 92 ? 9.264 -6.297 22.227 1.00 60.81 92 ARG A N 1
ATOM 680 C CA . ARG A 1 92 ? 9.781 -7.504 21.582 1.00 60.81 92 ARG A CA 1
ATOM 681 C C . 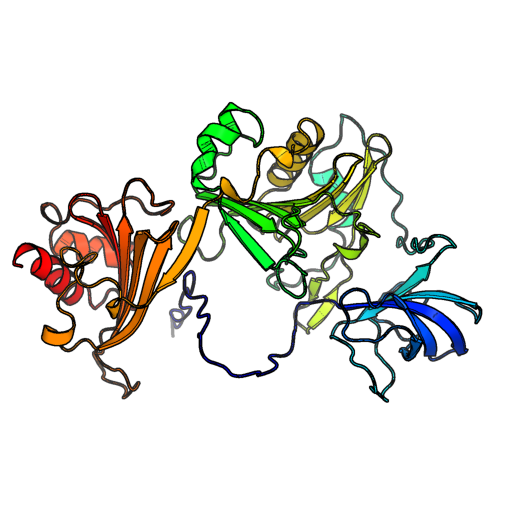ARG A 1 92 ? 8.866 -8.681 21.850 1.00 60.81 92 ARG A C 1
ATOM 683 O O . ARG A 1 92 ? 8.237 -8.736 22.909 1.00 60.81 92 ARG A O 1
ATOM 690 N N . ASN A 1 93 ? 8.880 -9.630 20.918 1.00 68.75 93 ASN A N 1
ATOM 691 C CA . ASN A 1 93 ? 8.158 -10.877 21.080 1.00 68.75 93 ASN A CA 1
ATOM 692 C C . ASN A 1 93 ? 8.688 -11.625 22.303 1.00 68.75 93 ASN A C 1
ATOM 694 O O . ASN A 1 93 ? 9.885 -11.575 22.609 1.00 68.75 93 ASN A O 1
ATOM 698 N N . VAL A 1 94 ? 7.781 -12.306 22.984 1.00 74.44 94 VAL A N 1
ATOM 699 C CA . VAL A 1 94 ? 8.040 -13.067 24.198 1.00 74.44 94 VAL A CA 1
ATOM 700 C C . VAL A 1 94 ? 7.708 -14.521 23.903 1.00 74.44 94 VAL A C 1
ATOM 702 O O . VAL A 1 94 ? 6.673 -14.819 23.317 1.00 74.44 94 VAL A O 1
ATOM 705 N N . GLU A 1 95 ? 8.610 -15.419 24.286 1.00 80.81 95 GLU A N 1
ATOM 706 C CA . GLU A 1 95 ? 8.488 -16.856 24.041 1.00 80.81 95 GLU A CA 1
ATOM 707 C C . GLU A 1 95 ? 8.400 -17.627 25.361 1.00 80.81 95 GLU A C 1
ATOM 709 O O . GLU A 1 95 ? 8.922 -17.204 26.402 1.00 80.81 95 GLU A O 1
ATOM 714 N N . ASP A 1 96 ? 7.782 -18.806 25.306 1.00 76.88 96 ASP A N 1
ATOM 715 C CA . ASP A 1 96 ? 7.719 -19.716 26.444 1.00 76.88 96 ASP A CA 1
ATOM 716 C C . ASP A 1 96 ? 9.108 -20.058 27.007 1.00 76.88 96 ASP A C 1
ATOM 718 O O . ASP A 1 96 ? 10.070 -20.345 26.291 1.00 76.88 96 ASP A O 1
ATOM 722 N N . GLY A 1 97 ? 9.199 -20.113 28.337 1.00 69.50 97 GLY A N 1
ATOM 723 C CA . GLY A 1 97 ? 10.428 -20.496 29.034 1.00 69.50 97 GLY A CA 1
ATOM 724 C C . GLY A 1 97 ? 11.444 -19.366 29.205 1.00 69.50 97 GLY A C 1
ATOM 725 O O . GLY A 1 97 ? 12.531 -19.621 29.733 1.00 69.50 97 GLY A O 1
ATOM 726 N N . GLN A 1 98 ? 11.100 -18.129 28.831 1.00 69.69 98 GLN A N 1
ATOM 727 C CA . GLN A 1 98 ? 11.859 -16.948 29.226 1.00 69.69 98 GLN A CA 1
ATOM 728 C C . GLN A 1 98 ? 11.886 -16.840 30.761 1.00 69.69 98 GLN A C 1
ATOM 730 O O . GLN A 1 98 ? 10.852 -16.784 31.422 1.00 69.69 98 GLN A O 1
ATOM 735 N N . THR A 1 99 ? 13.087 -16.866 31.343 1.00 65.00 99 THR A N 1
ATOM 736 C CA . THR A 1 99 ? 13.279 -16.834 32.806 1.00 65.00 99 THR A CA 1
ATOM 737 C C . THR A 1 99 ? 13.558 -15.442 33.354 1.00 65.00 99 THR A C 1
ATOM 739 O O . THR A 1 99 ? 13.542 -15.256 34.569 1.00 65.00 99 THR A O 1
ATOM 742 N N . ASP A 1 100 ? 13.872 -14.497 32.472 1.00 75.81 100 ASP A N 1
ATOM 743 C CA . ASP A 1 100 ? 14.178 -13.124 32.845 1.00 75.81 100 ASP A CA 1
ATOM 744 C C . ASP A 1 100 ? 12.883 -12.323 32.973 1.00 75.81 100 ASP A C 1
ATOM 746 O O . ASP A 1 100 ? 11.967 -12.487 32.161 1.00 75.81 100 ASP A O 1
ATOM 750 N N . ARG A 1 101 ? 12.839 -11.441 33.980 1.00 84.00 101 ARG A N 1
ATOM 751 C CA . ARG A 1 101 ? 11.755 -10.472 34.157 1.00 84.00 101 ARG A CA 1
ATOM 752 C C . ARG A 1 101 ? 11.586 -9.665 32.873 1.00 84.00 101 ARG A C 1
ATOM 754 O O . ARG A 1 101 ? 12.564 -9.199 32.289 1.00 84.00 101 ARG A O 1
ATOM 761 N N . LEU A 1 102 ? 10.343 -9.550 32.433 1.00 84.38 102 LEU A N 1
ATOM 762 C CA . LEU A 1 102 ? 9.968 -8.901 31.193 1.00 84.38 102 LEU A CA 1
ATOM 763 C C . LEU A 1 102 ? 9.789 -7.399 31.413 1.00 84.38 102 LEU A C 1
ATOM 765 O O . LEU A 1 102 ? 8.996 -6.987 32.256 1.00 84.38 102 LEU A O 1
ATOM 769 N N . ASP A 1 103 ? 10.507 -6.594 30.636 1.00 77.88 103 ASP A N 1
ATOM 770 C CA . ASP A 1 103 ? 10.312 -5.147 30.600 1.00 77.88 103 ASP A CA 1
ATOM 771 C C . ASP A 1 103 ? 9.063 -4.833 29.769 1.00 77.88 103 ASP A C 1
ATOM 773 O O . ASP A 1 103 ? 9.009 -5.133 28.571 1.00 77.88 103 ASP A O 1
ATOM 777 N N . ALA A 1 104 ? 8.053 -4.256 30.418 1.00 70.25 104 ALA A N 1
ATOM 778 C CA . ALA A 1 104 ? 6.829 -3.822 29.763 1.00 70.25 104 ALA A CA 1
ATOM 779 C C . ALA A 1 104 ? 6.931 -2.357 29.328 1.00 70.25 104 ALA A C 1
ATOM 781 O O . ALA A 1 104 ? 7.473 -1.502 30.032 1.00 70.25 104 ALA A O 1
ATOM 782 N N . LEU A 1 105 ? 6.372 -2.070 28.158 1.00 58.19 105 LEU A N 1
ATOM 783 C CA . LEU A 1 105 ? 6.154 -0.708 27.689 1.00 58.19 105 LEU A CA 1
ATOM 784 C C . LEU A 1 105 ? 5.024 -0.058 28.482 1.00 58.19 105 LEU A C 1
ATOM 786 O O . LEU A 1 105 ? 5.197 1.028 29.032 1.00 58.19 105 LEU A O 1
ATOM 790 N N . SER A 1 106 ? 3.906 -0.768 28.593 1.00 60.97 106 SER A N 1
ATOM 791 C CA . SER A 1 106 ? 2.726 -0.370 29.349 1.00 60.97 106 SER A CA 1
ATOM 792 C C . SER A 1 106 ? 1.998 -1.605 29.881 1.00 60.97 106 SER A C 1
ATOM 794 O O . SER A 1 106 ? 2.163 -2.724 29.384 1.00 60.97 106 SER A O 1
ATOM 796 N N . ILE A 1 107 ? 1.224 -1.391 30.942 1.00 70.75 107 ILE A N 1
ATOM 797 C CA . ILE A 1 107 ? 0.361 -2.396 31.559 1.00 70.75 107 ILE A CA 1
ATOM 798 C C . ILE A 1 107 ? -1.003 -1.744 31.752 1.00 70.75 107 ILE A C 1
ATOM 800 O O . ILE A 1 107 ? -1.085 -0.650 32.312 1.00 70.75 107 ILE A O 1
ATOM 804 N N . TYR A 1 108 ? -2.057 -2.423 31.315 1.00 71.94 108 TYR A N 1
ATOM 805 C CA . TYR A 1 108 ? -3.429 -1.939 31.393 1.00 71.94 108 TYR A CA 1
ATOM 806 C C . TYR A 1 108 ? -4.271 -2.888 32.249 1.00 71.94 108 TYR A C 1
ATOM 808 O O . TYR A 1 108 ? -4.161 -4.100 32.053 1.00 71.94 108 TYR A O 1
ATOM 816 N N . PRO A 1 109 ? -5.111 -2.400 33.180 1.00 74.81 109 PRO A N 1
ATOM 817 C CA . PRO A 1 109 ? -6.066 -3.263 33.867 1.00 74.81 109 PRO A CA 1
ATOM 818 C C . PRO A 1 109 ? -7.176 -3.671 32.895 1.00 74.81 109 PRO A C 1
ATOM 820 O O . PRO A 1 109 ? -7.561 -2.869 32.052 1.00 74.81 109 PRO A O 1
ATOM 823 N N . LEU A 1 110 ? -7.716 -4.879 33.027 1.00 69.62 110 LEU A N 1
ATOM 824 C CA . LEU A 1 110 ? -8.841 -5.377 32.232 1.00 69.62 110 LEU A CA 1
ATOM 825 C C . LEU A 1 110 ? -10.085 -5.599 33.101 1.00 69.62 110 LEU A C 1
ATOM 827 O O . LEU A 1 110 ? -9.985 -5.878 34.300 1.00 69.62 110 LEU A O 1
ATOM 831 N N . ASP A 1 111 ? -11.258 -5.450 32.493 1.00 67.19 111 ASP A N 1
ATOM 832 C CA . ASP A 1 111 ? -12.556 -5.659 33.120 1.00 67.19 111 ASP A CA 1
ATOM 833 C C . ASP A 1 111 ? -13.018 -7.116 32.971 1.00 67.19 111 ASP A C 1
ATOM 835 O O . ASP A 1 111 ? -12.310 -7.981 32.461 1.00 67.19 111 ASP A O 1
ATOM 839 N N . GLU A 1 112 ? -14.224 -7.414 33.452 1.00 61.09 112 GLU A N 1
ATOM 840 C CA . GLU A 1 112 ? -14.799 -8.764 33.394 1.00 61.09 112 GLU A CA 1
ATOM 841 C C . GLU A 1 112 ? -15.137 -9.266 31.975 1.00 61.09 112 GLU A C 1
ATOM 843 O O . GLU A 1 112 ? -15.543 -10.421 31.830 1.00 61.09 112 GLU A O 1
ATOM 848 N N . ASN A 1 113 ? -14.987 -8.419 30.954 1.00 55.06 113 ASN A N 1
ATOM 849 C CA . ASN A 1 113 ? -15.178 -8.724 29.537 1.00 55.06 113 ASN A CA 1
ATOM 850 C C . ASN A 1 113 ? -13.875 -8.562 28.728 1.00 55.06 113 ASN A C 1
ATOM 852 O O . ASN A 1 113 ? -13.955 -8.412 27.511 1.00 55.06 113 ASN A O 1
ATOM 856 N N . ASP A 1 114 ? -12.711 -8.552 29.389 1.00 52.72 114 ASP A N 1
ATOM 857 C CA . ASP A 1 114 ? -11.386 -8.353 28.781 1.00 52.72 114 ASP A CA 1
ATOM 858 C C . ASP A 1 114 ? -11.188 -6.966 28.118 1.00 52.72 114 ASP A C 1
ATOM 860 O O . ASP A 1 114 ? -10.260 -6.755 27.332 1.00 52.72 114 ASP A O 1
ATOM 864 N N . ALA A 1 115 ? -12.010 -5.969 28.470 1.00 47.69 115 ALA A N 1
ATOM 865 C CA . ALA A 1 115 ? -11.837 -4.586 28.021 1.00 47.69 115 ALA A CA 1
ATOM 866 C C . ALA A 1 115 ? -10.925 -3.803 28.976 1.00 47.69 115 ALA A C 1
ATOM 868 O O . ALA A 1 115 ? -11.020 -3.962 30.192 1.00 47.69 115 ALA A O 1
ATOM 869 N N . VAL A 1 116 ? -10.059 -2.920 28.465 1.00 49.84 116 VAL A N 1
ATOM 870 C CA . VAL A 1 116 ? -9.197 -2.098 29.326 1.00 49.84 116 VAL A CA 1
ATOM 871 C C . VAL A 1 116 ? -10.018 -1.180 30.232 1.00 49.84 116 VAL A C 1
ATOM 873 O O . VAL A 1 116 ? -10.807 -0.344 29.793 1.00 49.84 116 VAL A O 1
ATOM 876 N N . VAL A 1 117 ? -9.797 -1.326 31.536 1.00 49.03 117 VAL A N 1
ATOM 877 C CA . VAL A 1 117 ? -10.328 -0.458 32.584 1.00 49.03 117 VAL A CA 1
ATOM 878 C C . VAL A 1 117 ? -9.458 0.790 32.614 1.00 49.03 117 VAL A C 1
ATOM 880 O O . VAL A 1 117 ? -8.442 0.821 33.296 1.00 49.03 117 VAL A O 1
ATOM 883 N N . GLU A 1 118 ? -9.851 1.801 31.839 1.00 49.38 118 GLU A N 1
ATOM 884 C CA . GLU A 1 118 ? -9.310 3.169 31.846 1.00 49.38 118 GLU A CA 1
ATOM 885 C C . GLU A 1 118 ? -7.797 3.279 32.141 1.00 49.38 118 GLU A C 1
ATOM 887 O O . GLU A 1 118 ? -7.385 3.642 33.245 1.00 49.38 118 GLU A O 1
ATOM 892 N N . ALA A 1 119 ? -6.963 3.108 31.112 1.00 35.00 119 ALA A N 1
ATOM 893 C CA . ALA A 1 119 ? -5.703 3.852 31.039 1.00 35.00 119 ALA A CA 1
ATOM 894 C C . ALA A 1 119 ? -5.735 4.853 29.876 1.00 35.00 119 ALA A C 1
ATOM 896 O O . ALA A 1 119 ? -4.790 4.981 29.104 1.00 35.00 119 ALA A O 1
ATOM 897 N N . VAL A 1 120 ? -6.820 5.625 29.782 1.00 36.62 120 VAL A N 1
ATOM 898 C CA . VAL A 1 120 ? -6.780 6.878 29.028 1.00 36.62 120 VAL A CA 1
ATOM 899 C C . VAL A 1 120 ? -6.014 7.871 29.895 1.00 36.62 120 VAL A C 1
ATOM 901 O O . VAL A 1 120 ? -6.538 8.401 30.879 1.00 36.62 120 VAL A O 1
ATOM 904 N N . SER A 1 121 ? -4.748 8.111 29.557 1.00 36.38 121 SER A N 1
ATOM 905 C CA . SER A 1 121 ? -4.028 9.278 30.060 1.00 36.38 121 SER A CA 1
ATOM 906 C C . SER A 1 121 ? -4.885 10.519 29.788 1.00 36.38 121 SER A C 1
ATOM 908 O O . SER A 1 121 ? -5.165 10.864 28.643 1.00 36.38 121 SER A O 1
ATOM 910 N N . LEU A 1 122 ? -5.359 11.116 30.885 1.00 32.34 122 LEU A N 1
ATOM 911 C CA . LEU A 1 122 ? -6.261 12.261 31.028 1.00 32.34 122 LEU A CA 1
ATOM 912 C C . LEU A 1 122 ? -6.098 13.365 29.961 1.00 32.34 122 LEU A C 1
ATOM 914 O O . LEU A 1 122 ? -5.556 14.433 30.239 1.00 32.34 122 LEU A O 1
ATOM 918 N N . HIS A 1 123 ? -6.716 13.177 28.800 1.00 48.06 123 HIS A N 1
ATOM 919 C CA . HIS A 1 123 ? -7.268 14.263 27.998 1.00 48.06 123 HIS A CA 1
ATOM 920 C C . HIS A 1 123 ? -8.765 13.990 27.856 1.00 48.06 123 HIS A C 1
ATOM 922 O O . HIS A 1 123 ? -9.187 12.866 27.605 1.00 48.06 123 HIS A O 1
ATOM 928 N N . SER A 1 124 ? -9.596 14.995 28.134 1.00 57.25 124 SER A N 1
ATOM 929 C CA . SER A 1 124 ? -11.052 14.848 28.083 1.00 57.25 124 SER A CA 1
ATOM 930 C C . SER A 1 124 ? -11.482 14.374 26.697 1.00 57.25 124 SER A C 1
ATOM 932 O O . SER A 1 124 ? -11.170 15.070 25.730 1.00 57.25 124 SER A O 1
ATOM 934 N N . VAL A 1 125 ? -12.225 13.260 26.622 1.00 67.00 125 VAL A N 1
ATOM 935 C CA . VAL A 1 125 ? -12.898 12.828 25.389 1.00 67.00 125 VAL A CA 1
ATOM 936 C C . VAL A 1 125 ? -13.657 14.019 24.823 1.00 67.00 125 VAL A C 1
ATOM 938 O O . VAL A 1 125 ? -14.525 14.605 25.484 1.00 67.00 125 VAL A O 1
ATOM 941 N N . GLN A 1 126 ? -13.270 14.417 23.621 1.00 79.25 126 GLN A N 1
ATOM 942 C CA . GLN A 1 126 ? -13.878 15.534 22.932 1.00 79.25 126 GLN A CA 1
ATOM 943 C C . GLN A 1 126 ? -15.221 15.097 22.361 1.00 79.25 126 GLN A C 1
ATOM 945 O O . GLN A 1 126 ? -15.356 13.992 21.856 1.00 79.25 126 GLN A O 1
ATOM 950 N N . GLN A 1 127 ? -16.226 15.962 22.444 1.00 84.00 127 GLN A N 1
ATOM 951 C CA . GLN A 1 127 ? -17.520 15.708 21.816 1.00 84.00 127 GLN A CA 1
ATOM 952 C C . GLN A 1 127 ? -17.514 16.352 20.440 1.00 84.00 127 GLN A C 1
ATOM 954 O O . GLN A 1 127 ? -17.372 17.578 20.349 1.00 84.00 127 GLN A O 1
ATOM 959 N N . TRP A 1 128 ? -17.654 15.532 19.401 1.00 92.12 128 TRP A N 1
ATOM 960 C CA . TRP A 1 128 ? -17.680 15.988 18.021 1.00 92.12 128 TRP A CA 1
ATOM 961 C C . TRP A 1 128 ? -18.758 17.055 17.801 1.00 92.12 128 TRP A C 1
ATOM 963 O O . TRP A 1 128 ? -19.826 17.050 18.424 1.00 92.12 128 TRP A O 1
ATOM 973 N N . SER A 1 129 ? -18.482 17.983 16.888 1.00 87.75 129 SER A N 1
ATOM 974 C CA . SER A 1 129 ? -19.478 18.934 16.404 1.00 87.75 129 SER A CA 1
ATOM 975 C C . SER A 1 129 ? -19.253 19.242 14.929 1.00 87.75 129 SER A C 1
ATOM 977 O O . SER A 1 129 ? -18.123 19.183 14.460 1.00 87.75 129 SER A O 1
ATOM 979 N N . GLU A 1 130 ? -20.307 19.671 14.231 1.00 86.00 130 GLU A N 1
ATOM 980 C CA . GLU A 1 130 ? -20.244 20.101 12.822 1.00 86.00 130 GLU A CA 1
ATOM 981 C C . GLU A 1 130 ? -19.251 21.256 12.566 1.00 86.00 130 GLU A C 1
ATOM 983 O O . GLU A 1 130 ? -18.927 21.550 11.420 1.00 86.00 130 GLU A O 1
ATOM 988 N N . GLU A 1 131 ? -18.787 21.943 13.616 1.00 88.38 131 GLU A N 1
ATOM 989 C CA . GLU A 1 131 ? -17.798 23.023 13.522 1.00 88.38 131 GLU A CA 1
ATOM 990 C C . GLU A 1 131 ? -16.344 22.523 13.620 1.00 88.38 131 GLU A C 1
ATOM 992 O O . GLU A 1 131 ? -15.431 23.344 13.514 1.00 88.38 131 GLU A O 1
ATOM 997 N N . TYR A 1 132 ? -16.115 21.219 13.834 1.00 89.06 132 TYR A N 1
ATOM 998 C CA . TYR A 1 132 ? -14.765 20.655 13.933 1.00 89.06 132 TYR A CA 1
ATOM 999 C C . TYR A 1 132 ? -14.022 20.802 12.612 1.00 89.06 132 TYR A C 1
ATOM 1001 O O . TYR A 1 132 ? -14.532 20.513 11.531 1.00 89.06 132 TYR A O 1
ATOM 1009 N N . THR A 1 133 ? -12.781 21.242 12.729 1.00 91.31 133 THR A N 1
ATOM 1010 C CA . THR A 1 133 ? -11.795 21.230 11.659 1.00 91.31 133 THR A CA 1
ATOM 1011 C C . THR A 1 133 ? -10.946 19.971 11.759 1.00 91.31 133 THR A C 1
ATOM 1013 O O . THR A 1 133 ? -10.897 19.325 12.805 1.00 91.31 133 THR A O 1
ATOM 1016 N N . ALA A 1 134 ? -10.221 19.638 10.690 1.00 90.81 134 ALA A N 1
ATOM 1017 C CA . ALA A 1 134 ? -9.343 18.475 10.700 1.00 90.81 134 ALA A CA 1
ATOM 1018 C C . ALA A 1 134 ? -8.320 18.529 11.850 1.00 90.81 134 ALA A C 1
ATOM 1020 O O . ALA A 1 134 ? -8.103 17.537 12.534 1.00 90.81 134 ALA A O 1
ATOM 1021 N N . GLY A 1 135 ? -7.775 19.714 12.145 1.00 86.56 135 GLY A N 1
ATOM 1022 C CA . GLY A 1 135 ? -6.839 19.907 13.254 1.00 86.56 135 GLY A CA 1
ATOM 1023 C C . GLY A 1 135 ? -7.426 19.668 14.651 1.00 86.56 135 GLY A C 1
ATOM 1024 O O . GLY A 1 135 ? -6.658 19.386 15.569 1.00 86.56 135 GLY A O 1
ATOM 1025 N N . ASP A 1 136 ? -8.750 19.736 14.832 1.00 87.94 136 ASP A N 1
ATOM 1026 C CA . ASP A 1 136 ? -9.383 19.456 16.129 1.00 87.94 136 ASP A CA 1
ATOM 1027 C C . ASP A 1 136 ? -9.292 17.967 16.487 1.00 87.94 136 ASP A C 1
ATOM 1029 O O . ASP A 1 136 ? -9.074 17.637 17.653 1.00 87.94 136 ASP A O 1
ATOM 1033 N N . TYR A 1 137 ? -9.325 17.079 15.484 1.00 84.94 137 TYR A N 1
ATOM 1034 C CA . TYR A 1 137 ? -9.063 15.650 15.676 1.00 84.94 137 TYR A CA 1
ATOM 1035 C C . TYR A 1 137 ? -7.629 15.367 16.124 1.00 84.94 137 TYR A C 1
ATOM 1037 O O . TYR A 1 137 ? -7.396 14.331 16.715 1.00 84.94 137 TYR A O 1
ATOM 1045 N N . PHE A 1 138 ? -6.671 16.272 15.913 1.00 83.50 138 PHE A N 1
ATOM 1046 C CA . PHE A 1 138 ? -5.266 16.087 16.307 1.00 83.50 138 PHE A CA 1
ATOM 1047 C C . PHE A 1 138 ? -4.830 17.074 17.403 1.00 83.50 138 PHE A C 1
ATOM 1049 O O . PHE A 1 138 ? -3.635 17.324 17.587 1.00 83.50 138 PHE A O 1
ATOM 1056 N N . LEU A 1 139 ? -5.785 17.668 18.133 1.00 74.38 139 LEU A N 1
ATOM 1057 C CA . LEU A 1 139 ? -5.541 18.805 19.028 1.00 74.38 139 LEU A CA 1
ATOM 1058 C C . LEU A 1 139 ? -4.416 18.546 20.040 1.00 74.38 139 LEU A C 1
ATOM 1060 O O . LEU A 1 139 ? -3.543 19.398 20.220 1.00 74.38 139 LEU A O 1
ATOM 1064 N N . TYR A 1 140 ? -4.433 17.381 20.690 1.00 62.59 140 TYR A N 1
ATOM 1065 C CA . TYR A 1 140 ? -3.462 17.036 21.728 1.00 62.59 140 TYR A CA 1
ATOM 1066 C C . TYR A 1 140 ? -2.200 16.372 21.158 1.00 62.59 140 TYR A C 1
ATOM 1068 O O . TYR A 1 140 ? -1.142 16.451 21.781 1.00 62.59 140 TYR A O 1
ATOM 1076 N N . ALA A 1 141 ? -2.242 15.853 19.926 1.00 56.00 141 ALA A N 1
ATOM 1077 C CA . ALA A 1 141 ? -1.106 15.211 19.250 1.00 56.00 141 ALA A CA 1
ATOM 1078 C C . ALA A 1 141 ? 0.093 16.145 18.973 1.00 56.00 141 ALA A C 1
ATOM 1080 O O . ALA A 1 141 ? 1.222 15.706 18.722 1.00 56.00 141 ALA A O 1
ATOM 1081 N N . ASN A 1 142 ? -0.115 17.456 19.121 1.00 51.31 142 ASN A N 1
ATOM 1082 C CA . ASN A 1 142 ? 0.889 18.501 18.929 1.00 51.31 142 ASN A CA 1
ATOM 1083 C C . ASN A 1 142 ? 1.730 18.858 20.178 1.00 51.31 142 ASN A C 1
ATOM 1085 O O . ASN A 1 142 ? 2.649 19.672 20.059 1.00 51.31 142 ASN A O 1
ATOM 1089 N N . GLU A 1 143 ? 1.457 18.317 21.374 1.00 46.72 143 GLU A N 1
ATOM 1090 C CA . GLU A 1 143 ? 2.050 18.844 22.626 1.00 46.72 143 GLU A CA 1
ATOM 1091 C C . GLU A 1 143 ? 3.477 18.340 22.979 1.00 46.72 143 GLU A C 1
ATOM 1093 O O . GLU A 1 143 ? 4.061 18.790 23.969 1.00 46.72 143 GLU A O 1
ATOM 1098 N N . GLY A 1 144 ? 4.104 17.472 22.173 1.00 41.38 144 GLY A N 1
ATOM 1099 C CA . GLY A 1 144 ? 5.441 16.913 22.454 1.00 41.38 144 GLY A CA 1
ATOM 1100 C C . GLY A 1 144 ? 6.630 17.651 21.802 1.00 41.38 144 GLY A C 1
ATOM 1101 O O . GLY A 1 144 ? 6.549 18.186 20.696 1.00 41.38 144 GLY A O 1
ATOM 1102 N N . SER A 1 145 ? 7.785 17.650 22.475 1.00 36.09 145 SER A N 1
ATOM 1103 C CA . SER A 1 145 ? 9.040 18.275 22.015 1.00 36.09 145 SER A CA 1
ATOM 1104 C C . SER A 1 145 ? 9.589 17.685 20.706 1.00 36.09 145 SER A C 1
ATOM 1106 O O . SER A 1 145 ? 9.437 16.507 20.412 1.00 36.09 145 SER A O 1
ATOM 1108 N N . VAL A 1 146 ? 10.273 18.544 19.949 1.00 39.16 146 VAL A N 1
ATOM 1109 C CA . VAL A 1 146 ? 10.872 18.330 18.624 1.00 39.16 146 VAL A CA 1
ATOM 1110 C C . VAL A 1 146 ? 12.063 17.360 18.678 1.00 39.16 146 VAL A C 1
ATOM 1112 O O . VAL A 1 146 ? 13.039 17.654 19.363 1.00 39.16 146 VAL A O 1
ATOM 1115 N N . SER A 1 147 ? 12.057 16.295 17.868 1.00 36.94 147 SER A N 1
ATOM 1116 C CA . SER A 1 147 ? 13.297 15.728 17.300 1.00 36.94 147 SER A CA 1
ATOM 1117 C C . SER A 1 147 ? 13.033 15.087 15.940 1.00 36.94 147 SER A C 1
ATOM 1119 O O . SER A 1 147 ? 12.092 14.315 15.807 1.00 36.94 147 SER A O 1
ATOM 1121 N N . SER A 1 148 ? 13.849 15.412 14.942 1.00 33.31 148 SER A N 1
ATOM 1122 C CA . SER A 1 148 ? 13.710 15.135 13.501 1.00 33.31 148 SER A CA 1
ATOM 1123 C C . SER A 1 148 ? 13.858 13.659 13.074 1.00 33.31 148 SER A C 1
ATOM 1125 O O . SER A 1 148 ? 14.513 13.380 12.070 1.00 33.31 148 SER A O 1
ATOM 1127 N N . GLY A 1 149 ? 13.318 12.711 13.840 1.00 33.69 149 GLY A N 1
ATOM 1128 C CA . GLY A 1 149 ? 13.263 11.299 13.460 1.00 33.69 149 GLY A CA 1
ATOM 1129 C C . GLY A 1 149 ? 12.163 11.043 12.428 1.00 33.69 149 GLY A C 1
ATOM 1130 O O . GLY A 1 149 ? 11.082 11.622 12.527 1.00 33.69 149 GLY A O 1
ATOM 1131 N N . GLN A 1 150 ? 12.445 10.197 11.434 1.00 32.06 150 GLN A N 1
ATOM 1132 C CA . GLN A 1 150 ? 11.440 9.693 10.497 1.00 32.06 150 GLN A CA 1
ATOM 1133 C C . GLN A 1 150 ? 10.451 8.810 11.267 1.00 32.06 150 GLN A C 1
ATOM 1135 O O . GLN A 1 150 ? 10.801 7.710 11.690 1.00 32.06 150 GLN A O 1
ATOM 1140 N N . ALA A 1 151 ? 9.231 9.303 11.473 1.00 33.97 151 ALA A N 1
ATOM 1141 C CA . ALA A 1 151 ? 8.131 8.492 11.972 1.00 33.97 151 ALA A CA 1
ATOM 1142 C C . ALA A 1 151 ? 7.624 7.619 10.817 1.00 33.97 151 ALA A C 1
ATOM 1144 O O . ALA A 1 151 ? 7.154 8.139 9.806 1.00 33.97 151 ALA A O 1
ATOM 1145 N N . THR A 1 152 ? 7.747 6.302 10.958 1.00 33.09 152 THR A N 1
ATOM 1146 C CA . THR A 1 152 ? 7.054 5.342 10.095 1.00 33.09 152 THR A CA 1
ATOM 1147 C C . THR A 1 152 ? 5.810 4.911 10.857 1.00 33.09 152 THR A C 1
ATOM 1149 O O . THR A 1 152 ? 5.911 4.191 11.845 1.00 33.09 152 THR A O 1
ATOM 1152 N N . ALA A 1 153 ? 4.639 5.414 10.462 1.00 34.72 153 ALA A N 1
ATOM 1153 C CA . ALA A 1 153 ? 3.388 4.814 10.904 1.00 34.72 153 ALA A CA 1
ATOM 1154 C C . ALA A 1 153 ? 3.298 3.460 10.199 1.00 34.72 153 ALA A C 1
ATOM 1156 O O . ALA A 1 153 ? 3.039 3.401 8.999 1.00 34.72 153 ALA A O 1
ATOM 1157 N N . MET A 1 154 ? 3.616 2.383 10.913 1.00 33.78 154 MET A N 1
ATOM 1158 C CA . MET A 1 154 ? 3.325 1.049 10.412 1.00 33.78 154 MET A CA 1
ATOM 1159 C C . MET A 1 154 ? 1.881 0.740 10.779 1.00 33.78 154 MET A C 1
ATOM 1161 O O . MET A 1 154 ? 1.509 0.782 11.951 1.00 33.78 154 MET A O 1
ATOM 1165 N N . SER A 1 155 ? 1.074 0.464 9.758 1.00 37.56 155 SER A N 1
ATOM 1166 C CA . SER A 1 155 ? -0.223 -0.177 9.939 1.00 37.56 155 SER A CA 1
ATOM 1167 C C . SER A 1 155 ? -0.024 -1.493 10.700 1.00 37.56 155 SER A C 1
ATOM 1169 O O . SER A 1 155 ? 1.041 -2.112 10.615 1.00 37.56 155 SER A O 1
ATOM 1171 N N . LEU A 1 156 ? -1.069 -1.965 11.386 1.00 39.06 156 LEU A N 1
ATOM 1172 C CA . LEU A 1 156 ? -1.156 -3.333 11.924 1.00 39.06 156 LEU A CA 1
ATOM 1173 C C . LEU A 1 156 ? -0.701 -4.414 10.911 1.00 39.06 156 LEU A C 1
ATOM 1175 O O . LEU A 1 156 ? -0.318 -5.507 11.318 1.00 39.06 156 LEU A O 1
ATOM 1179 N N . ALA A 1 157 ? -0.724 -4.090 9.612 1.00 36.94 157 ALA A N 1
ATOM 1180 C CA . ALA A 1 157 ? -0.520 -4.935 8.441 1.00 36.94 157 ALA A CA 1
ATOM 1181 C C . ALA A 1 157 ? 0.762 -5.798 8.359 1.00 36.94 157 ALA A C 1
ATOM 1183 O O . ALA A 1 157 ? 0.710 -6.831 7.686 1.00 36.94 157 ALA A O 1
ATOM 1184 N N . ASP A 1 158 ? 1.886 -5.452 8.999 1.00 35.38 158 ASP A N 1
ATOM 1185 C CA . ASP A 1 158 ? 3.166 -5.964 8.469 1.00 35.38 158 ASP A CA 1
ATOM 1186 C C . ASP A 1 158 ? 3.857 -7.114 9.209 1.00 35.38 158 ASP A C 1
ATOM 1188 O O . ASP A 1 158 ? 4.642 -7.808 8.568 1.00 35.38 158 ASP A O 1
ATOM 1192 N N . TYR A 1 159 ? 3.581 -7.426 10.480 1.00 32.34 159 TYR A N 1
ATOM 1193 C CA . TYR A 1 159 ? 4.205 -8.610 11.100 1.00 32.34 159 TYR A CA 1
ATOM 1194 C C . TYR A 1 159 ? 3.318 -9.277 12.158 1.00 32.34 159 TYR A C 1
ATOM 1196 O O . TYR A 1 159 ? 3.077 -8.722 13.224 1.00 32.34 159 TYR A O 1
ATOM 1204 N N . ALA A 1 160 ? 2.944 -10.531 11.862 1.00 40.78 160 ALA A N 1
ATOM 1205 C CA . ALA A 1 160 ? 2.133 -11.469 12.656 1.00 40.78 160 ALA A CA 1
ATOM 1206 C C . ALA A 1 160 ? 0.605 -11.373 12.501 1.00 40.78 160 ALA A C 1
ATOM 1208 O O . ALA A 1 160 ? -0.138 -11.578 13.457 1.00 40.78 160 ALA A O 1
ATOM 1209 N N . ILE A 1 161 ? 0.128 -11.153 11.277 1.00 50.28 161 ILE A N 1
ATOM 1210 C CA . ILE A 1 161 ? -1.289 -11.319 10.958 1.00 50.28 161 ILE A CA 1
ATOM 1211 C C . ILE A 1 161 ? -1.546 -12.717 10.365 1.00 50.28 161 ILE A C 1
ATOM 1213 O O . ILE A 1 161 ? -0.836 -13.114 9.441 1.00 50.28 161 ILE A O 1
ATOM 1217 N N . PRO A 1 162 ? -2.571 -13.463 10.825 1.00 59.25 162 PRO A N 1
ATOM 1218 C CA . PRO A 1 162 ? -2.891 -14.797 10.319 1.00 59.25 162 PRO A CA 1
ATOM 1219 C C . PRO A 1 162 ? -3.672 -14.768 8.989 1.00 59.25 162 PRO A C 1
ATOM 1221 O O . PRO A 1 162 ? -4.710 -15.417 8.882 1.00 59.25 162 PRO A O 1
ATOM 1224 N N . TYR A 1 163 ? -3.219 -14.027 7.973 1.00 62.31 163 TYR A N 1
ATOM 1225 C CA . TYR A 1 163 ? -3.757 -14.176 6.614 1.00 62.31 163 TYR A CA 1
ATOM 1226 C C . TYR A 1 163 ? -2.885 -15.136 5.801 1.00 62.31 163 TYR A C 1
ATOM 1228 O O . TYR A 1 163 ? -1.665 -15.178 5.950 1.00 62.31 163 TYR A O 1
ATOM 1236 N N . GLU A 1 164 ? -3.525 -15.936 4.957 1.00 75.69 164 GLU A N 1
ATOM 1237 C CA . GLU A 1 164 ? -2.871 -16.957 4.134 1.00 75.69 164 GLU A CA 1
ATOM 1238 C C . GLU A 1 164 ? -2.781 -16.540 2.664 1.00 75.69 164 GLU A C 1
ATOM 1240 O O . GLU A 1 164 ? -1.891 -16.987 1.941 1.00 75.69 164 GLU A O 1
ATOM 1245 N N . GLU A 1 165 ? -3.674 -15.653 2.223 1.00 85.44 165 GLU A N 1
ATOM 1246 C CA . GLU A 1 165 ? -3.795 -15.282 0.820 1.00 85.44 165 GLU A CA 1
ATOM 1247 C C . GLU A 1 165 ? -4.061 -13.785 0.649 1.00 85.44 165 GLU A C 1
ATOM 1249 O O . GLU A 1 165 ? -4.832 -13.191 1.400 1.00 85.44 165 GLU A O 1
ATOM 1254 N N . THR A 1 166 ? -3.445 -13.184 -0.370 1.00 88.31 166 THR A N 1
ATOM 1255 C CA . THR A 1 166 ? -3.654 -11.783 -0.752 1.00 88.31 166 THR A CA 1
ATOM 1256 C C . THR A 1 166 ? -4.142 -11.720 -2.195 1.00 88.31 166 THR A C 1
ATOM 1258 O O . THR A 1 166 ? -3.586 -12.380 -3.078 1.00 88.31 166 THR A O 1
ATOM 1261 N N . ARG A 1 167 ? -5.180 -10.916 -2.443 1.00 90.62 167 ARG A N 1
ATOM 1262 C CA . ARG A 1 167 ? -5.698 -10.621 -3.788 1.00 90.62 167 ARG A CA 1
ATOM 1263 C C . ARG A 1 167 ? -5.748 -9.125 -4.031 1.00 90.62 167 ARG A C 1
ATOM 1265 O O . ARG A 1 167 ? -6.046 -8.373 -3.109 1.00 90.62 167 ARG A O 1
ATOM 1272 N N . TYR A 1 168 ? -5.496 -8.712 -5.264 1.00 90.31 168 TYR A N 1
ATOM 1273 C CA . TYR A 1 168 ? -5.373 -7.306 -5.636 1.00 90.31 168 TYR A CA 1
ATOM 1274 C C . TYR A 1 168 ? -6.589 -6.831 -6.435 1.00 90.31 168 TYR A C 1
ATOM 1276 O O . TYR A 1 168 ? -7.127 -7.572 -7.249 1.00 90.31 168 TYR A O 1
ATOM 1284 N N . PHE A 1 169 ? -7.007 -5.592 -6.193 1.00 92.44 169 PHE A N 1
ATOM 1285 C CA . PHE A 1 169 ? -8.155 -4.927 -6.822 1.00 92.44 169 PHE A CA 1
ATOM 1286 C C . PHE A 1 169 ? -7.765 -3.534 -7.349 1.00 92.44 169 PHE A C 1
ATOM 1288 O O . PHE A 1 169 ? -8.614 -2.669 -7.557 1.00 92.44 169 PHE A O 1
ATOM 1295 N N . SER A 1 170 ? -6.464 -3.278 -7.536 1.00 88.50 170 SER A N 1
ATOM 1296 C CA . SER A 1 170 ? -5.948 -1.973 -7.970 1.00 88.50 170 SER A CA 1
ATOM 1297 C C . SER A 1 170 ? -6.526 -1.531 -9.323 1.00 88.50 170 SER A C 1
ATOM 1299 O O . SER A 1 170 ? -6.827 -0.353 -9.512 1.00 88.50 170 SER A O 1
ATOM 1301 N N . ASP A 1 171 ? -6.748 -2.474 -10.241 1.00 87.44 171 ASP A N 1
ATOM 1302 C CA . ASP A 1 171 ? -7.296 -2.206 -11.579 1.00 87.44 171 ASP A CA 1
ATOM 1303 C C . ASP A 1 171 ? -8.774 -1.788 -11.550 1.00 87.44 171 ASP A C 1
ATOM 1305 O O . ASP A 1 171 ? -9.263 -1.138 -12.480 1.00 87.44 171 ASP A O 1
ATOM 1309 N N . ASP A 1 172 ? -9.478 -2.093 -10.458 1.00 90.69 172 ASP A N 1
ATOM 1310 C CA . ASP A 1 172 ? -10.895 -1.786 -10.295 1.00 90.69 172 ASP A CA 1
ATOM 1311 C C . ASP A 1 172 ? -11.136 -0.342 -9.838 1.00 90.69 172 ASP A C 1
ATOM 1313 O O . ASP A 1 172 ? -12.292 0.053 -9.685 1.00 90.69 172 ASP A O 1
ATOM 1317 N N . ARG A 1 173 ? -10.088 0.486 -9.669 1.00 91.12 173 ARG A N 1
ATOM 1318 C CA . ARG A 1 173 ? -10.189 1.881 -9.190 1.00 91.12 173 ARG A CA 1
ATOM 1319 C C . ARG A 1 173 ? -11.362 2.642 -9.808 1.00 91.12 173 ARG A C 1
ATOM 1321 O O . ARG A 1 173 ? -12.205 3.164 -9.088 1.00 91.12 173 ARG A O 1
ATOM 1328 N N . GLN A 1 174 ? -11.439 2.679 -11.142 1.00 91.19 174 GLN A N 1
ATOM 1329 C CA . GLN A 1 174 ? -12.477 3.438 -11.853 1.00 91.19 174 GLN A CA 1
ATOM 1330 C C . GLN A 1 174 ? -13.885 2.905 -11.569 1.00 91.19 174 GLN A C 1
ATOM 1332 O O . GLN A 1 174 ? -14.845 3.675 -11.536 1.00 91.19 174 GLN A O 1
ATOM 1337 N N . GLN A 1 175 ? -14.024 1.588 -11.398 1.00 93.00 175 GLN A N 1
ATOM 1338 C CA . GLN A 1 175 ? -15.296 0.973 -11.045 1.00 93.00 175 GLN A CA 1
ATOM 1339 C C . GLN A 1 175 ? -15.655 1.279 -9.587 1.00 93.00 175 GLN A C 1
ATOM 1341 O O . GLN A 1 175 ? -16.780 1.700 -9.330 1.00 93.00 175 GLN A O 1
ATOM 1346 N N . LEU A 1 176 ? -14.706 1.133 -8.660 1.00 94.81 176 LEU A N 1
ATOM 1347 C CA . LEU A 1 176 ? -14.891 1.419 -7.236 1.00 94.81 176 LEU A CA 1
ATOM 1348 C C . LEU A 1 176 ? -15.264 2.893 -6.996 1.00 94.81 176 LEU A C 1
ATOM 1350 O O . LEU A 1 176 ? -16.167 3.169 -6.207 1.00 94.81 176 LEU A O 1
ATOM 1354 N N . GLU A 1 177 ? -14.634 3.831 -7.712 1.00 95.06 177 GLU A N 1
ATOM 1355 C CA . GLU A 1 177 ? -14.984 5.262 -7.698 1.00 95.06 177 GLU A CA 1
ATOM 1356 C C . GLU A 1 177 ? -16.403 5.489 -8.257 1.00 95.06 177 GLU A C 1
ATOM 1358 O O . GLU A 1 177 ? -17.233 6.158 -7.637 1.00 95.06 177 GLU A O 1
ATOM 1363 N N . ALA A 1 178 ? -16.735 4.881 -9.404 1.00 94.31 178 ALA A N 1
ATOM 1364 C CA . ALA A 1 178 ? -18.049 5.031 -10.037 1.00 94.31 178 ALA A CA 1
ATOM 1365 C C . ALA A 1 178 ? -19.202 4.436 -9.207 1.00 94.31 178 ALA A C 1
ATOM 1367 O O . ALA A 1 178 ? -20.331 4.937 -9.261 1.00 94.31 178 ALA A O 1
ATOM 1368 N N . GLU A 1 179 ? -18.926 3.370 -8.460 1.00 95.56 179 GLU A N 1
ATOM 1369 C CA . GLU A 1 179 ? -19.860 2.715 -7.541 1.00 95.56 179 GLU A CA 1
ATOM 1370 C C . GLU A 1 179 ? -19.876 3.364 -6.146 1.00 95.56 179 GLU A C 1
ATOM 1372 O O . GLU A 1 179 ? -20.687 2.972 -5.309 1.00 95.56 179 GLU A O 1
ATOM 1377 N N . GLN A 1 180 ? -19.057 4.401 -5.923 1.00 95.25 180 GLN A N 1
ATOM 1378 C CA . GLN A 1 180 ? -18.914 5.125 -4.653 1.00 95.25 180 GLN A CA 1
ATOM 1379 C C . GLN A 1 180 ? -18.464 4.239 -3.482 1.00 95.25 180 GLN A C 1
ATOM 1381 O O . GLN A 1 180 ? -18.804 4.507 -2.331 1.00 95.25 180 GLN A O 1
ATOM 1386 N N . VAL A 1 181 ? -17.695 3.188 -3.777 1.00 95.12 181 VAL A N 1
ATOM 1387 C CA . VAL A 1 181 ? -17.023 2.357 -2.766 1.00 95.12 181 VAL A CA 1
ATOM 1388 C C . VAL A 1 181 ? -15.839 3.119 -2.177 1.00 95.12 181 VAL A C 1
ATOM 1390 O O . VAL A 1 181 ? -15.578 3.049 -0.980 1.00 95.12 181 VAL A O 1
ATOM 1393 N N . ILE A 1 182 ? -15.144 3.880 -3.023 1.00 95.62 182 ILE A N 1
ATOM 1394 C CA . ILE A 1 182 ? -13.993 4.706 -2.661 1.00 95.62 182 ILE A CA 1
ATOM 1395 C C . ILE A 1 182 ? -14.166 6.131 -3.214 1.00 95.62 182 ILE A C 1
ATOM 1397 O O . ILE A 1 182 ? -14.903 6.303 -4.193 1.00 95.62 182 ILE A O 1
ATOM 1401 N N . PRO A 1 183 ? -13.508 7.149 -2.631 1.00 95.19 183 PRO A N 1
ATOM 1402 C CA . PRO A 1 183 ? -13.581 8.510 -3.149 1.00 95.19 183 PRO A CA 1
ATOM 1403 C C . PRO A 1 183 ? -12.753 8.682 -4.427 1.00 95.19 183 PRO A C 1
ATOM 1405 O O . PRO A 1 183 ? -11.732 8.022 -4.623 1.00 95.19 183 PRO A O 1
ATOM 1408 N N . GLU A 1 184 ? -13.159 9.636 -5.270 1.00 92.12 184 GLU A N 1
ATOM 1409 C CA . GLU A 1 184 ? -12.303 10.150 -6.344 1.00 92.12 184 GLU A CA 1
ATOM 1410 C C . GLU A 1 184 ? -11.167 10.983 -5.729 1.00 92.12 184 GLU A C 1
ATOM 1412 O O . GLU A 1 184 ? -11.417 12.009 -5.094 1.00 92.12 184 GLU A O 1
ATOM 1417 N N . MET A 1 185 ? -9.921 10.559 -5.944 1.00 87.44 185 MET A N 1
ATOM 1418 C CA . MET A 1 185 ? -8.728 11.191 -5.364 1.00 87.44 185 MET A CA 1
ATOM 1419 C C . MET A 1 185 ? -7.802 11.759 -6.446 1.00 87.44 185 MET A C 1
ATOM 1421 O O . MET A 1 185 ? -7.621 11.158 -7.507 1.00 87.44 185 MET A O 1
ATOM 1425 N N . GLU A 1 186 ? -7.167 12.905 -6.177 1.00 83.06 186 GLU A N 1
ATOM 1426 C CA . GLU A 1 186 ? -6.245 13.549 -7.131 1.00 83.06 186 GLU A CA 1
ATOM 1427 C C . GLU A 1 186 ? -4.936 12.764 -7.332 1.00 83.06 186 GLU A C 1
ATOM 1429 O O . GLU A 1 186 ? -4.240 12.953 -8.334 1.00 83.06 186 GLU A O 1
ATOM 1434 N N . GLN A 1 187 ? -4.579 11.895 -6.383 1.00 81.44 187 GLN A N 1
ATOM 1435 C CA . GLN A 1 187 ? -3.411 11.026 -6.449 1.00 81.44 187 GLN A CA 1
ATOM 1436 C C . GLN A 1 187 ? -3.510 10.090 -7.669 1.00 81.44 187 GLN A C 1
ATOM 1438 O O . GLN A 1 187 ? -4.512 9.383 -7.826 1.00 81.44 187 GLN A O 1
ATOM 1443 N N . PRO A 1 188 ? -2.485 10.053 -8.540 1.00 74.44 188 PRO A N 1
ATOM 1444 C CA . PRO A 1 188 ? -2.511 9.211 -9.732 1.00 74.44 188 PRO A CA 1
ATOM 1445 C C . PRO A 1 188 ? -2.333 7.724 -9.403 1.00 74.44 188 PRO A C 1
ATOM 1447 O O . PRO A 1 188 ? -2.937 6.888 -10.069 1.00 74.44 188 PRO A O 1
ATOM 1450 N N . GLY A 1 189 ? -1.545 7.393 -8.376 1.00 79.31 189 GLY A N 1
ATOM 1451 C CA . GLY A 1 189 ? -1.323 6.020 -7.941 1.00 79.31 189 GLY A CA 1
ATOM 1452 C C . GLY A 1 189 ? -2.467 5.517 -7.070 1.00 79.31 189 GLY A C 1
ATOM 1453 O O . GLY A 1 189 ? -2.971 6.247 -6.212 1.00 79.31 189 GLY A O 1
ATOM 1454 N N . PHE A 1 190 ? -2.867 4.270 -7.301 1.00 85.12 190 PHE A N 1
ATOM 1455 C CA . PHE A 1 190 ? -3.821 3.562 -6.464 1.00 85.12 190 PHE A CA 1
ATOM 1456 C C . PHE A 1 190 ? -3.448 2.088 -6.385 1.00 85.12 190 PHE A C 1
ATOM 1458 O O . PHE A 1 190 ? -3.356 1.419 -7.413 1.00 85.12 190 PHE A O 1
ATOM 1465 N N . ASP A 1 191 ? -3.291 1.595 -5.164 1.00 84.75 191 ASP A N 1
ATOM 1466 C CA . ASP A 1 191 ? -3.132 0.179 -4.884 1.00 84.75 191 ASP A CA 1
ATOM 1467 C C . ASP A 1 191 ? -4.252 -0.286 -3.966 1.00 84.75 191 ASP A C 1
ATOM 1469 O O . ASP A 1 191 ? -4.542 0.346 -2.950 1.00 84.75 191 ASP A O 1
ATOM 1473 N N . SER A 1 192 ? -4.875 -1.410 -4.306 1.00 88.12 192 SER A N 1
ATOM 1474 C CA . SER A 1 192 ? -5.839 -2.059 -3.431 1.00 88.12 192 SER A CA 1
ATOM 1475 C C . SER A 1 192 ? -5.560 -3.543 -3.341 1.00 88.12 192 SER A C 1
ATOM 1477 O O . SER A 1 192 ? -5.385 -4.221 -4.355 1.00 88.12 192 SER A O 1
ATOM 1479 N N . TYR A 1 193 ? -5.525 -4.052 -2.115 1.00 88.00 193 TYR A N 1
ATOM 1480 C CA . TYR A 1 193 ? -5.360 -5.470 -1.857 1.00 88.00 193 TYR A CA 1
ATOM 1481 C C . TYR A 1 193 ? -6.130 -5.907 -0.620 1.00 88.00 193 TYR A C 1
ATOM 1483 O O . TYR A 1 193 ? -6.335 -5.154 0.334 1.00 88.00 193 TYR A O 1
ATOM 1491 N N . VAL A 1 194 ? -6.556 -7.159 -0.648 1.00 88.62 194 VAL A N 1
ATOM 1492 C CA . VAL A 1 194 ? -7.360 -7.786 0.390 1.00 88.62 194 VAL A CA 1
ATOM 1493 C C . VAL A 1 194 ? -6.640 -9.023 0.875 1.00 88.62 194 VAL A C 1
ATOM 1495 O O . VAL A 1 194 ? -6.207 -9.854 0.076 1.00 88.62 194 VAL A O 1
ATOM 1498 N N . ASN A 1 195 ? -6.518 -9.118 2.189 1.00 85.44 195 ASN A N 1
ATOM 1499 C CA . ASN A 1 195 ? -5.917 -10.232 2.893 1.00 85.44 195 ASN A CA 1
ATOM 1500 C C . ASN A 1 195 ? -7.023 -11.169 3.375 1.00 85.44 195 ASN A C 1
ATOM 1502 O O . ASN A 1 195 ? -8.001 -10.711 3.969 1.00 85.44 195 ASN A O 1
ATOM 1506 N N . TYR A 1 196 ? -6.859 -12.469 3.155 1.00 84.00 196 TYR A N 1
ATOM 1507 C CA . TYR A 1 196 ? -7.827 -13.510 3.491 1.00 84.00 196 TYR A CA 1
ATOM 1508 C C . TYR A 1 196 ? -7.215 -14.527 4.452 1.00 84.00 196 TYR A C 1
ATOM 1510 O O . TYR A 1 196 ? -6.055 -14.916 4.318 1.00 84.00 196 TYR A O 1
ATOM 1518 N N . LEU A 1 197 ? -8.013 -14.987 5.412 1.00 82.38 197 LEU A N 1
ATOM 1519 C CA . LEU A 1 197 ? -7.679 -16.112 6.288 1.00 82.38 197 LEU A CA 1
ATOM 1520 C C . LEU A 1 197 ? -7.653 -17.436 5.501 1.00 82.38 197 LEU A C 1
ATOM 1522 O O . LEU A 1 197 ? -8.232 -17.525 4.420 1.00 82.38 197 LEU A O 1
ATOM 1526 N N . GLU A 1 198 ? -7.120 -18.507 6.102 1.00 81.00 198 GLU A N 1
ATOM 1527 C CA . GLU A 1 198 ? -7.208 -19.886 5.567 1.00 81.00 198 GLU A CA 1
ATOM 1528 C C . GLU A 1 198 ? -8.659 -20.296 5.227 1.00 81.00 198 GLU A C 1
ATOM 1530 O O . GLU A 1 198 ? -8.920 -21.074 4.308 1.00 81.00 198 GLU A O 1
ATOM 1535 N N . THR A 1 199 ? -9.639 -19.757 5.961 1.00 83.19 199 THR A N 1
ATOM 1536 C CA . THR A 1 199 ? -11.071 -20.018 5.743 1.00 83.19 199 THR A CA 1
ATOM 1537 C C . THR A 1 199 ? -11.624 -19.379 4.464 1.00 83.19 199 THR A C 1
ATOM 1539 O O . THR A 1 199 ? -12.742 -19.713 4.063 1.00 83.19 199 THR A O 1
ATOM 1542 N N . GLY A 1 200 ? -10.869 -18.477 3.829 1.00 84.50 200 GLY A N 1
ATOM 1543 C CA . GLY A 1 200 ? -11.308 -17.629 2.720 1.00 84.50 200 GLY A CA 1
ATOM 1544 C C . GLY A 1 200 ? -12.095 -16.389 3.160 1.00 84.50 200 GLY A C 1
ATOM 1545 O O . GLY A 1 200 ? -12.609 -15.661 2.313 1.00 84.50 200 GLY A O 1
ATOM 1546 N N . GLU A 1 201 ? -12.223 -16.144 4.466 1.00 85.44 201 GLU A N 1
ATOM 1547 C CA . GLU A 1 201 ? -12.842 -14.929 5.006 1.00 85.44 201 GLU A CA 1
ATOM 1548 C C . GLU A 1 201 ? -11.868 -13.749 4.944 1.00 85.44 201 GLU A C 1
ATOM 1550 O O . GLU A 1 201 ? -10.660 -13.922 5.107 1.00 85.44 201 GLU A O 1
ATOM 1555 N N . ILE A 1 202 ? -12.397 -12.542 4.732 1.00 85.00 202 ILE A N 1
ATOM 1556 C CA . ILE A 1 202 ? -11.589 -11.321 4.689 1.00 85.00 202 ILE A CA 1
ATOM 1557 C C . ILE A 1 202 ? -11.022 -11.040 6.079 1.00 85.00 202 ILE A C 1
ATOM 1559 O O . ILE A 1 202 ? -11.759 -10.920 7.060 1.00 85.00 202 ILE A O 1
ATOM 1563 N N . TYR A 1 203 ? -9.704 -10.899 6.135 1.00 79.56 203 TYR A N 1
ATOM 1564 C CA . TYR A 1 203 ? -8.995 -10.357 7.280 1.00 79.56 203 TYR A CA 1
ATOM 1565 C C . TYR A 1 203 ? -8.976 -8.825 7.224 1.00 79.56 203 TYR A C 1
ATOM 1567 O O . TYR A 1 203 ? -9.481 -8.167 8.135 1.00 79.56 203 TYR A O 1
ATOM 1575 N N . SER A 1 204 ? -8.441 -8.257 6.137 1.00 83.06 204 SER A N 1
ATOM 1576 C CA . SER A 1 204 ? -8.395 -6.808 5.933 1.00 83.06 204 SER A CA 1
ATOM 1577 C C . SER A 1 204 ? -8.460 -6.415 4.461 1.00 83.06 204 SER A C 1
ATOM 1579 O O . SER A 1 204 ? -7.979 -7.137 3.590 1.00 83.06 204 SER A O 1
ATOM 1581 N N . VAL A 1 205 ? -9.044 -5.251 4.198 1.00 87.81 205 VAL A N 1
ATOM 1582 C CA . VAL A 1 205 ? -9.012 -4.542 2.918 1.00 87.81 205 VAL A CA 1
ATOM 1583 C C . VAL A 1 205 ? -8.089 -3.343 3.079 1.00 87.81 205 VAL A C 1
ATOM 1585 O O . VAL A 1 205 ? -8.225 -2.583 4.035 1.00 87.81 205 VAL A O 1
ATOM 1588 N N . ASN A 1 206 ? -7.160 -3.182 2.145 1.00 86.94 206 ASN A N 1
ATOM 1589 C CA . ASN A 1 206 ? -6.164 -2.122 2.140 1.00 86.94 206 ASN A CA 1
ATOM 1590 C C . ASN A 1 206 ? -6.313 -1.328 0.845 1.00 86.94 206 ASN A C 1
ATOM 1592 O O . ASN A 1 206 ? -6.442 -1.906 -0.239 1.00 86.94 206 ASN A O 1
ATOM 1596 N N . MET A 1 207 ? -6.308 -0.007 0.961 1.00 88.69 207 MET A N 1
ATOM 1597 C CA . MET A 1 207 ? -6.412 0.929 -0.153 1.00 88.69 207 MET A CA 1
ATOM 1598 C C . MET A 1 207 ? -5.386 2.029 0.050 1.00 88.69 207 MET A C 1
ATOM 1600 O O . MET A 1 207 ? -5.335 2.620 1.125 1.00 88.69 207 MET A O 1
ATOM 1604 N N . ILE A 1 208 ? -4.566 2.289 -0.959 1.00 87.19 208 ILE A N 1
ATOM 1605 C CA . ILE A 1 208 ? -3.464 3.240 -0.888 1.00 87.19 208 ILE A CA 1
ATOM 1606 C C . ILE A 1 208 ? -3.566 4.172 -2.084 1.00 87.19 208 ILE A C 1
ATOM 1608 O O . ILE A 1 208 ? -3.497 3.731 -3.226 1.00 87.19 208 ILE A O 1
ATOM 1612 N N . TRP A 1 209 ? -3.673 5.466 -1.817 1.00 87.00 209 TRP A N 1
ATOM 1613 C CA . TRP A 1 209 ? -3.524 6.519 -2.809 1.00 87.00 209 TRP A CA 1
ATOM 1614 C C . TRP A 1 209 ? -2.136 7.111 -2.687 1.00 87.00 209 TRP A C 1
ATOM 1616 O O . TRP A 1 209 ? -1.747 7.600 -1.623 1.00 87.00 209 TRP A O 1
ATOM 1626 N N . SER A 1 210 ? -1.392 7.074 -3.786 1.00 82.81 210 SER A N 1
ATOM 1627 C CA . SER A 1 210 ? -0.001 7.496 -3.795 1.00 82.81 210 SER A CA 1
ATOM 1628 C C . SER A 1 210 ? 0.282 8.551 -4.854 1.00 82.81 210 SER A C 1
ATOM 1630 O O . SER A 1 210 ? -0.255 8.559 -5.969 1.00 82.81 210 SER A O 1
ATOM 1632 N N . ARG A 1 211 ? 1.166 9.479 -4.497 1.00 78.31 211 ARG A N 1
ATOM 1633 C CA . ARG A 1 211 ? 1.760 10.427 -5.438 1.00 78.31 211 ARG A CA 1
ATOM 1634 C C . ARG A 1 211 ? 3.256 10.471 -5.194 1.00 78.31 211 ARG A C 1
ATOM 1636 O O . ARG A 1 211 ? 3.709 11.083 -4.229 1.00 78.31 211 ARG A O 1
ATOM 1643 N N . SER A 1 212 ? 4.008 9.881 -6.118 1.00 65.75 212 SER A N 1
ATOM 1644 C CA . SER A 1 212 ? 5.449 10.091 -6.203 1.00 65.75 212 SER A CA 1
ATOM 1645 C C . SER A 1 212 ? 5.723 11.313 -7.076 1.00 65.75 212 SER A C 1
ATOM 1647 O O . SER A 1 212 ? 5.353 11.345 -8.248 1.00 65.75 212 SER A O 1
ATOM 1649 N N . ASP A 1 213 ? 6.356 12.339 -6.514 1.00 57.28 213 ASP A N 1
ATOM 1650 C CA . ASP A 1 213 ? 6.871 13.492 -7.262 1.00 57.28 213 ASP A CA 1
ATOM 1651 C C . ASP A 1 213 ? 8.367 13.326 -7.615 1.00 57.28 213 ASP A C 1
ATOM 1653 O O . ASP A 1 213 ? 9.045 14.293 -7.977 1.00 57.28 213 ASP A O 1
ATOM 1657 N N . GLY A 1 214 ? 8.890 12.098 -7.504 1.00 47.53 214 GLY A N 1
ATOM 1658 C CA . GLY A 1 214 ? 10.306 11.780 -7.684 1.00 47.53 214 GLY A CA 1
ATOM 1659 C C . GLY A 1 214 ? 11.191 12.114 -6.476 1.00 47.53 214 GLY A C 1
ATOM 1660 O O . GLY A 1 214 ? 12.417 12.073 -6.605 1.00 47.53 214 GLY A O 1
ATOM 1661 N N . ARG A 1 215 ? 10.618 12.461 -5.314 1.00 44.25 215 ARG A N 1
ATOM 1662 C CA . ARG A 1 215 ? 11.351 12.652 -4.051 1.00 44.25 215 ARG A CA 1
ATOM 1663 C C . ARG A 1 215 ? 11.192 11.457 -3.109 1.00 44.25 215 ARG A C 1
ATOM 1665 O O . ARG A 1 215 ? 10.329 10.610 -3.286 1.00 44.25 215 ARG A O 1
ATOM 1672 N N . LEU A 1 216 ? 12.085 11.408 -2.115 1.00 39.22 216 LEU A N 1
ATOM 1673 C CA . LEU A 1 216 ? 12.093 10.418 -1.029 1.00 39.22 216 LEU A CA 1
ATOM 1674 C C . LEU A 1 216 ? 10.859 10.517 -0.115 1.00 39.22 216 LEU A C 1
ATOM 1676 O O . LEU A 1 216 ? 10.507 9.528 0.517 1.00 39.22 216 LEU A O 1
ATOM 1680 N N . ASP A 1 217 ? 10.226 11.690 -0.066 1.00 50.69 217 ASP A N 1
ATOM 1681 C CA . ASP A 1 217 ? 8.988 11.943 0.662 1.00 50.69 217 ASP A CA 1
ATOM 1682 C C . ASP A 1 217 ? 7.862 11.955 -0.382 1.00 50.69 217 ASP A C 1
ATOM 1684 O O . ASP A 1 217 ? 7.881 12.758 -1.316 1.00 50.69 217 ASP A O 1
ATOM 1688 N N . SER A 1 218 ? 6.968 10.969 -0.309 1.00 66.75 218 SER A N 1
ATOM 1689 C CA . SER A 1 218 ? 5.834 10.826 -1.224 1.00 66.75 218 SER A CA 1
ATOM 1690 C C . SER A 1 218 ? 4.549 10.711 -0.418 1.00 66.75 218 SER A C 1
ATOM 1692 O O . SER A 1 218 ? 4.539 10.153 0.678 1.00 66.75 218 SER A O 1
ATOM 1694 N N . SER A 1 219 ? 3.473 11.283 -0.959 1.00 75.50 219 SER A N 1
ATOM 1695 C CA . SER A 1 219 ? 2.140 11.197 -0.360 1.00 75.50 219 SER A CA 1
ATOM 1696 C C . SER A 1 219 ? 1.667 9.750 -0.441 1.00 75.50 219 SER A C 1
ATOM 1698 O O . SER A 1 219 ? 1.700 9.152 -1.523 1.00 75.50 219 SER A O 1
ATOM 1700 N N . HIS A 1 220 ? 1.256 9.215 0.707 1.00 82.44 220 HIS A N 1
ATOM 1701 C CA . HIS A 1 220 ? 0.752 7.861 0.893 1.00 82.44 220 HIS A CA 1
ATOM 1702 C C . HIS A 1 220 ? -0.424 7.936 1.862 1.00 82.44 220 HIS A C 1
ATOM 1704 O O . HIS A 1 220 ? -0.257 7.818 3.078 1.00 82.44 220 HIS A O 1
ATOM 1710 N N . LEU A 1 221 ? -1.613 8.151 1.305 1.00 87.06 221 LEU A N 1
ATOM 1711 C CA . LEU A 1 221 ? -2.860 8.035 2.046 1.00 87.06 221 LEU A CA 1
ATOM 1712 C C . LEU A 1 221 ? -3.302 6.582 2.004 1.00 87.06 221 LEU A C 1
ATOM 1714 O O . LEU A 1 221 ? -3.477 6.029 0.920 1.00 87.06 221 LEU A O 1
ATOM 1718 N N . MET A 1 222 ? -3.490 5.973 3.164 1.00 87.25 222 MET A N 1
ATOM 1719 C CA . MET A 1 222 ? -3.850 4.569 3.272 1.00 87.25 222 MET A CA 1
ATOM 1720 C C . MET A 1 222 ? -5.083 4.395 4.146 1.00 87.25 222 MET A C 1
ATOM 1722 O O . MET A 1 222 ? -5.215 5.016 5.196 1.00 87.25 222 MET A O 1
ATOM 1726 N N . VAL A 1 223 ? -5.971 3.507 3.716 1.00 88.69 223 VAL A N 1
ATOM 1727 C CA . VAL A 1 223 ? -7.095 3.011 4.502 1.00 88.69 223 VAL A CA 1
ATOM 1728 C C . VAL A 1 223 ? -6.930 1.514 4.658 1.00 88.69 223 VAL A C 1
ATOM 1730 O O . VAL A 1 223 ? -6.794 0.788 3.675 1.00 88.69 223 VAL A O 1
ATOM 1733 N N . THR A 1 224 ? -6.946 1.064 5.905 1.00 85.25 224 THR A N 1
ATOM 1734 C CA . THR A 1 224 ? -7.048 -0.345 6.277 1.00 85.25 224 THR A CA 1
ATOM 1735 C C . THR A 1 224 ? -8.379 -0.549 6.974 1.00 85.25 224 THR A C 1
ATOM 1737 O O . THR A 1 224 ? -8.696 0.186 7.908 1.00 85.25 224 THR A O 1
ATOM 1740 N N . ALA A 1 225 ? -9.154 -1.534 6.539 1.00 85.31 225 ALA A N 1
ATOM 1741 C CA . ALA A 1 225 ? -10.440 -1.852 7.141 1.00 85.31 225 ALA A CA 1
ATOM 1742 C C . ALA A 1 225 ? -10.611 -3.358 7.327 1.00 85.31 225 ALA A C 1
ATOM 1744 O O . ALA A 1 225 ? -10.122 -4.150 6.520 1.00 85.31 225 ALA A O 1
ATOM 1745 N N . GLY A 1 226 ? -11.346 -3.768 8.355 1.00 82.69 226 GLY A N 1
ATOM 1746 C CA . GLY A 1 226 ? -11.667 -5.173 8.591 1.00 82.69 226 GLY A CA 1
ATOM 1747 C C . GLY A 1 226 ? -12.974 -5.356 9.355 1.00 82.69 226 GLY A C 1
ATOM 1748 O O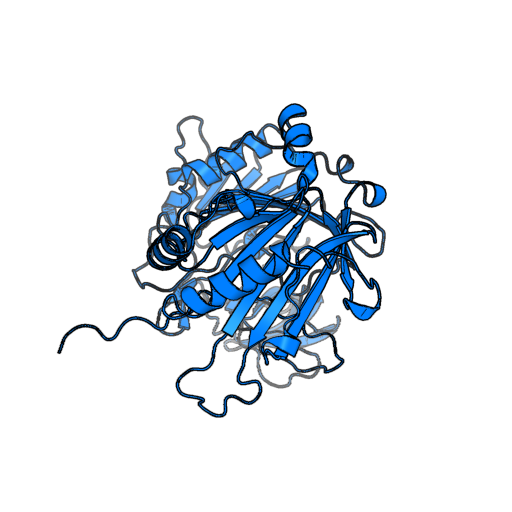 . GLY A 1 226 ? -13.465 -4.447 10.021 1.00 82.69 226 GLY A O 1
ATOM 1749 N N . TYR A 1 227 ? -13.546 -6.557 9.258 1.00 72.31 227 TYR A N 1
ATOM 1750 C CA . TYR A 1 227 ? -14.788 -6.916 9.960 1.00 72.31 227 TYR A CA 1
ATOM 1751 C C . TYR A 1 227 ? -14.533 -7.653 11.284 1.00 72.31 227 TYR A C 1
ATOM 1753 O O . TYR A 1 227 ? -15.449 -7.881 12.075 1.00 72.31 227 TYR A O 1
ATOM 1761 N N . GLN A 1 228 ? -13.285 -8.055 11.532 1.00 65.75 228 GLN A N 1
ATOM 1762 C CA . GLN A 1 228 ? -12.911 -8.688 12.791 1.00 65.75 228 GLN A CA 1
ATOM 1763 C C . GLN A 1 228 ? -12.992 -7.661 13.922 1.00 65.75 228 GLN A C 1
ATOM 1765 O O . GLN A 1 228 ? -12.528 -6.539 13.736 1.00 65.75 228 GLN A O 1
ATOM 1770 N N . PRO A 1 229 ? -13.567 -7.998 15.085 1.00 48.00 229 PRO A N 1
ATOM 1771 C CA . PRO A 1 229 ? -13.520 -7.096 16.223 1.00 48.00 229 PRO A CA 1
ATOM 1772 C C . PRO A 1 229 ? -12.054 -6.864 16.606 1.00 48.00 229 PRO A C 1
ATOM 1774 O O . PRO A 1 229 ? -11.360 -7.797 16.998 1.00 48.00 229 PRO A O 1
ATOM 1777 N N . VAL A 1 230 ? -11.583 -5.624 16.473 1.00 50.56 230 VAL A N 1
ATOM 1778 C CA . VAL A 1 230 ? -10.349 -5.193 17.133 1.00 50.56 230 VAL A CA 1
ATOM 1779 C C . VAL A 1 230 ? -10.724 -5.046 18.596 1.00 50.56 230 VAL A C 1
ATOM 1781 O O . VAL A 1 230 ? -11.602 -4.249 18.918 1.00 50.56 230 VAL A O 1
ATOM 1784 N N . GLU A 1 231 ? -10.146 -5.876 19.465 1.00 40.06 231 GLU A N 1
ATOM 1785 C CA . GLU A 1 231 ? -10.567 -5.927 20.867 1.00 40.06 231 GLU A CA 1
ATOM 1786 C C . GLU A 1 231 ? -10.430 -4.557 21.541 1.00 40.06 231 GLU A C 1
ATOM 1788 O O . GLU A 1 231 ? -11.282 -4.211 22.360 1.00 40.06 231 GLU A O 1
ATOM 1793 N N . GLN A 1 232 ? -9.427 -3.745 21.163 1.00 45.69 232 GLN A N 1
ATOM 1794 C CA . GLN A 1 232 ? -9.271 -2.364 21.631 1.00 45.69 232 GLN A CA 1
ATOM 1795 C C . GLN A 1 232 ? -8.635 -1.470 20.552 1.00 45.69 232 GLN A C 1
ATOM 1797 O O . GLN A 1 232 ? -7.553 -1.760 20.052 1.00 45.69 232 GLN A O 1
ATOM 1802 N N . ILE A 1 233 ? -9.271 -0.338 20.219 1.00 43.00 233 ILE A N 1
ATOM 1803 C CA . ILE A 1 233 ? -8.747 0.665 19.259 1.00 43.00 233 ILE A CA 1
ATOM 1804 C C . ILE A 1 233 ? -7.348 1.173 19.673 1.00 43.00 233 ILE A C 1
ATOM 1806 O O . ILE A 1 233 ? -6.540 1.564 18.834 1.00 43.00 233 ILE A O 1
ATOM 1810 N N . GLU A 1 234 ? -7.043 1.115 20.968 1.00 43.09 234 GLU A N 1
ATOM 1811 C CA . GLU A 1 234 ? -5.759 1.486 21.570 1.00 43.09 234 GLU A CA 1
ATOM 1812 C C . GLU A 1 234 ? -4.599 0.553 21.169 1.00 43.09 234 GLU A C 1
ATOM 1814 O O . GLU A 1 234 ? -3.440 0.956 21.235 1.00 43.09 234 GLU A O 1
ATOM 1819 N N . ASP A 1 235 ? -4.888 -0.648 20.658 1.00 39.50 235 ASP A N 1
ATOM 1820 C CA . ASP A 1 235 ? -3.881 -1.566 20.100 1.00 39.50 235 ASP A CA 1
ATOM 1821 C C . ASP A 1 235 ? -3.348 -1.117 18.734 1.00 39.50 235 ASP A C 1
ATOM 1823 O O . ASP A 1 235 ? -2.404 -1.698 18.200 1.00 39.50 235 ASP A O 1
ATOM 1827 N N . CYS A 1 236 ? -3.956 -0.080 18.156 1.00 39.72 236 CYS A N 1
ATOM 1828 C CA . CYS A 1 236 ? -3.549 0.523 16.892 1.00 39.72 236 CYS A CA 1
ATOM 1829 C C . CYS A 1 236 ? -2.601 1.723 17.085 1.00 39.72 236 CYS A C 1
ATOM 1831 O O . CYS A 1 236 ? -2.269 2.378 16.098 1.00 39.72 236 CYS A O 1
ATOM 1833 N N . ILE A 1 237 ? -2.217 2.045 18.330 1.00 42.69 237 ILE A N 1
ATOM 1834 C CA . ILE A 1 237 ? -1.432 3.239 18.681 1.00 42.69 237 ILE A CA 1
ATOM 1835 C C . ILE A 1 237 ? 0.055 3.005 18.379 1.00 42.69 237 ILE A C 1
ATOM 1837 O O . ILE A 1 237 ? 0.717 2.177 19.014 1.00 42.69 237 ILE A O 1
ATOM 1841 N N . ALA A 1 238 ? 0.609 3.771 17.439 1.00 40.75 238 ALA A N 1
ATOM 1842 C CA . ALA A 1 238 ? 2.031 3.723 17.119 1.00 40.75 238 ALA A CA 1
ATOM 1843 C C . ALA A 1 238 ? 2.847 4.538 18.140 1.00 40.75 238 ALA A C 1
ATOM 1845 O O . ALA A 1 238 ? 2.553 5.698 18.420 1.00 40.75 238 ALA A O 1
ATOM 1846 N N . ILE A 1 239 ? 3.925 3.961 18.684 1.00 39.97 239 ILE A N 1
ATOM 1847 C CA . ILE A 1 239 ? 4.883 4.718 19.510 1.00 39.97 239 ILE A CA 1
ATOM 1848 C C . ILE A 1 239 ? 5.877 5.478 18.632 1.00 39.97 239 ILE A C 1
ATOM 1850 O O . ILE A 1 239 ? 6.470 4.919 17.709 1.00 39.97 239 ILE A O 1
ATOM 1854 N N . GLU A 1 240 ? 6.126 6.742 18.964 1.00 44.06 240 GLU A N 1
ATOM 1855 C CA . GLU A 1 240 ? 7.240 7.497 18.396 1.00 44.06 240 GLU A CA 1
ATOM 1856 C C . GLU A 1 240 ? 8.522 7.216 19.199 1.00 44.06 240 GLU A C 1
ATOM 1858 O O . GLU A 1 240 ? 8.500 7.136 20.427 1.00 44.06 240 GLU A O 1
ATOM 1863 N N . LEU A 1 241 ? 9.667 7.098 18.521 1.00 41.19 241 LEU A N 1
ATOM 1864 C CA . LEU A 1 241 ? 10.987 7.101 19.158 1.00 41.19 241 LEU A CA 1
ATOM 1865 C C . LEU A 1 241 ? 11.671 8.450 18.906 1.00 41.19 241 LEU A C 1
ATOM 1867 O O . LEU A 1 241 ? 11.639 8.974 17.790 1.00 41.19 241 LEU A O 1
ATOM 1871 N N . ASP A 1 242 ? 12.310 9.016 19.929 1.00 43.84 242 ASP A N 1
ATOM 1872 C CA . ASP A 1 242 ? 13.163 10.192 19.772 1.00 43.84 242 ASP A CA 1
ATOM 1873 C C . ASP A 1 242 ? 14.515 9.836 19.121 1.00 43.84 242 ASP A C 1
ATOM 1875 O O . ASP A 1 242 ? 14.864 8.674 18.899 1.00 43.84 242 ASP A O 1
ATOM 1879 N N . GLU A 1 243 ? 15.323 10.856 18.834 1.00 38.94 243 GLU A N 1
ATOM 1880 C CA . GLU A 1 243 ? 16.673 10.711 18.263 1.00 38.94 243 GLU A CA 1
ATOM 1881 C C . GLU A 1 243 ? 17.659 9.877 19.111 1.00 38.94 243 GLU A C 1
ATOM 1883 O O . GLU A 1 243 ? 18.734 9.511 18.627 1.00 38.94 243 GLU A O 1
ATOM 1888 N N . ASN A 1 244 ? 17.311 9.565 20.361 1.00 37.06 244 ASN A N 1
ATOM 1889 C CA . ASN A 1 244 ? 18.088 8.734 21.276 1.00 37.06 244 ASN A CA 1
ATOM 1890 C C . ASN A 1 244 ? 17.518 7.309 21.405 1.00 37.06 244 ASN A C 1
ATOM 1892 O O . ASN A 1 244 ? 18.066 6.511 22.172 1.00 37.06 244 ASN A O 1
ATOM 1896 N N . GLY A 1 245 ? 16.452 6.981 20.666 1.00 35.16 245 GLY A N 1
ATOM 1897 C CA . GLY A 1 245 ? 15.740 5.707 20.759 1.00 35.16 245 GLY A CA 1
ATOM 1898 C C . GLY A 1 245 ? 14.852 5.596 22.001 1.00 35.16 245 GLY A C 1
ATOM 1899 O O . GLY A 1 245 ? 14.528 4.482 22.411 1.00 35.16 245 GLY A O 1
ATOM 1900 N N . GLN A 1 246 ? 14.496 6.719 22.632 1.00 37.75 246 GLN A N 1
ATOM 1901 C CA . GLN A 1 246 ? 13.571 6.758 23.760 1.00 37.75 246 GLN A CA 1
ATOM 1902 C C . GLN A 1 246 ? 12.132 6.897 23.257 1.00 37.75 246 GLN A C 1
ATOM 1904 O O . GLN A 1 246 ? 11.859 7.692 22.364 1.00 37.75 246 GLN A O 1
ATOM 1909 N N . ILE A 1 247 ? 11.206 6.155 23.866 1.00 40.19 247 ILE A N 1
ATOM 1910 C CA . ILE A 1 247 ? 9.777 6.252 23.558 1.00 40.19 247 ILE A CA 1
ATOM 1911 C C . ILE A 1 247 ? 9.271 7.646 23.928 1.00 40.19 247 ILE A C 1
ATOM 1913 O O . ILE A 1 247 ? 9.366 8.075 25.081 1.00 40.19 247 ILE A O 1
ATOM 1917 N N . VAL A 1 248 ? 8.743 8.343 22.930 1.00 47.34 248 VAL A N 1
ATOM 1918 C CA . VAL A 1 248 ? 7.916 9.531 23.085 1.00 47.34 248 VAL A CA 1
ATOM 1919 C C . VAL A 1 248 ? 6.483 9.030 23.128 1.00 47.34 248 VAL A C 1
ATOM 1921 O O . VAL A 1 248 ? 6.023 8.392 22.183 1.00 47.34 248 VAL A O 1
ATOM 1924 N N . GLU A 1 249 ? 5.787 9.278 24.236 1.00 44.06 249 GLU A N 1
ATOM 1925 C CA . GLU A 1 249 ? 4.375 8.919 24.316 1.00 44.06 249 GLU A CA 1
ATOM 1926 C C . GLU A 1 249 ? 3.604 9.641 23.202 1.00 44.06 249 GLU A C 1
ATOM 1928 O O . GLU A 1 249 ? 3.668 10.876 23.131 1.00 44.06 249 GLU A O 1
ATOM 1933 N N . PRO A 1 250 ? 2.895 8.906 22.329 1.00 49.59 250 PRO A N 1
ATOM 1934 C CA . PRO A 1 250 ? 1.999 9.523 21.374 1.00 49.59 250 PRO A CA 1
ATOM 1935 C C . PRO A 1 250 ? 0.885 10.200 22.169 1.00 49.59 250 PRO A C 1
ATOM 1937 O O . PRO A 1 250 ? 0.118 9.556 22.888 1.00 49.59 250 PRO A O 1
ATOM 1940 N N . THR A 1 251 ? 0.801 11.525 22.077 1.00 61.38 251 THR A N 1
ATOM 1941 C CA . THR A 1 251 ? -0.366 12.212 22.612 1.00 61.38 251 THR A CA 1
ATOM 1942 C C . THR A 1 251 ? -1.527 11.926 21.668 1.00 61.38 251 THR A C 1
ATOM 1944 O O . THR A 1 251 ? -1.589 12.460 20.565 1.00 61.38 251 THR A O 1
ATOM 1947 N N . VAL A 1 252 ? -2.442 11.057 22.075 1.00 68.56 252 VAL A N 1
ATOM 1948 C CA . VAL A 1 252 ? -3.647 10.777 21.294 1.00 68.56 252 VAL A CA 1
ATOM 1949 C C . VAL A 1 252 ? -4.712 11.835 21.560 1.00 68.56 252 VAL A C 1
ATOM 1951 O O . VAL A 1 252 ? -4.809 12.403 22.651 1.00 68.56 252 VAL A O 1
ATOM 1954 N N . THR A 1 253 ? -5.541 12.094 20.560 1.00 73.25 253 THR A N 1
ATOM 1955 C CA . THR A 1 253 ? -6.798 12.822 20.728 1.00 73.25 253 THR A CA 1
ATOM 1956 C C . THR A 1 253 ? -7.937 11.835 20.537 1.00 73.25 253 THR A C 1
ATOM 1958 O O . THR A 1 253 ? -7.982 11.124 19.538 1.00 73.25 253 THR A O 1
ATOM 1961 N N . VAL A 1 254 ? -8.845 11.780 21.512 1.00 77.94 254 VAL A N 1
ATOM 1962 C CA . VAL A 1 254 ? -10.036 10.929 21.446 1.00 77.94 254 VAL A CA 1
ATOM 1963 C C . VAL A 1 254 ? -11.260 11.809 21.247 1.00 77.94 254 VAL A C 1
ATOM 1965 O O . VAL A 1 254 ? -11.557 12.674 22.082 1.00 77.94 254 VAL A O 1
ATOM 1968 N N . THR A 1 255 ? -11.982 11.567 20.161 1.00 82.75 255 THR A N 1
ATOM 1969 C CA . THR A 1 255 ? -13.213 12.270 19.801 1.00 82.75 255 THR A CA 1
ATOM 1970 C C . THR A 1 255 ? -14.375 11.280 19.780 1.00 82.75 255 THR A C 1
ATOM 1972 O O . THR A 1 255 ? -14.320 10.264 19.099 1.00 82.75 255 THR A O 1
ATOM 1975 N N . GLU A 1 256 ? -15.448 11.567 20.513 1.00 83.56 256 GLU A N 1
ATOM 1976 C CA . GLU A 1 256 ? -16.720 10.853 20.399 1.00 83.56 256 GLU A CA 1
ATOM 1977 C C . GLU A 1 256 ? -17.569 11.502 19.301 1.00 83.56 256 GLU A C 1
ATOM 1979 O O . GLU A 1 256 ? -17.929 12.680 19.406 1.00 83.56 256 GLU A O 1
ATOM 1984 N N . ARG A 1 257 ? -17.927 10.725 18.277 1.00 90.88 257 ARG A N 1
ATOM 1985 C CA . ARG A 1 257 ? -18.860 11.103 17.210 1.00 90.88 257 ARG A CA 1
ATOM 1986 C C . ARG A 1 257 ? -19.947 10.040 17.122 1.00 90.88 257 ARG A C 1
ATOM 1988 O O . ARG A 1 257 ? -19.652 8.870 16.921 1.00 90.88 257 ARG A O 1
ATOM 1995 N N . ASP A 1 258 ? -21.200 10.438 17.325 1.00 89.56 258 ASP A N 1
ATOM 1996 C CA . ASP A 1 258 ? -22.371 9.551 17.240 1.00 89.56 258 ASP A CA 1
ATOM 1997 C C . ASP A 1 258 ? -22.290 8.274 18.109 1.00 89.56 258 ASP A C 1
ATOM 1999 O O . ASP A 1 258 ? -22.857 7.236 17.774 1.00 89.56 258 ASP A O 1
ATOM 2003 N N . GLY A 1 259 ? -21.613 8.351 19.262 1.00 77.69 259 GLY A N 1
ATOM 2004 C CA . GLY A 1 259 ? -21.417 7.217 20.174 1.00 77.69 259 GLY A CA 1
ATOM 2005 C C . GLY A 1 259 ? -20.274 6.271 19.789 1.00 77.69 259 GLY A C 1
ATOM 2006 O O . GLY A 1 259 ? -20.088 5.255 20.457 1.00 77.69 259 GLY A O 1
ATOM 2007 N N . VAL A 1 260 ? -19.503 6.607 18.754 1.00 83.81 260 VAL A N 1
ATOM 2008 C CA . VAL A 1 260 ? -18.276 5.917 18.343 1.00 83.81 260 VAL A CA 1
ATOM 2009 C C . VAL A 1 260 ? -17.067 6.754 18.754 1.00 83.81 260 VAL A C 1
ATOM 2011 O O . VAL A 1 260 ? -17.062 7.978 18.611 1.00 83.81 260 VAL A O 1
ATOM 2014 N N . GLN A 1 261 ? -16.038 6.091 19.279 1.00 79.88 261 GLN A N 1
ATOM 2015 C CA . GLN A 1 261 ? -14.764 6.729 19.586 1.00 79.88 261 GLN A CA 1
ATOM 2016 C C . GLN A 1 261 ? -13.850 6.707 18.364 1.00 79.88 261 GLN A C 1
ATOM 2018 O O . GLN A 1 261 ? -13.662 5.675 17.721 1.00 79.88 261 GLN A O 1
ATOM 2023 N N . ILE A 1 262 ? -13.278 7.869 18.082 1.00 84.12 262 ILE A N 1
ATOM 2024 C CA . ILE A 1 262 ? -12.270 8.102 17.061 1.00 84.12 262 ILE A CA 1
ATOM 2025 C C . ILE A 1 262 ? -10.982 8.453 17.798 1.00 84.12 262 ILE A C 1
ATOM 2027 O O . ILE A 1 262 ? -10.956 9.412 18.572 1.00 84.12 262 ILE A O 1
ATOM 2031 N N . VAL A 1 263 ? -9.927 7.679 17.567 1.00 79.12 263 VAL A N 1
ATOM 2032 C CA . VAL A 1 263 ? -8.605 7.887 18.164 1.00 79.12 263 VAL A CA 1
ATOM 2033 C C . VAL A 1 263 ? -7.662 8.376 17.080 1.00 79.12 263 VAL A C 1
ATOM 2035 O O . VAL A 1 263 ? -7.476 7.702 16.070 1.00 79.12 263 VAL A O 1
ATOM 2038 N N . ALA A 1 264 ? -7.081 9.550 17.284 1.00 81.81 264 ALA A N 1
ATOM 2039 C CA . ALA A 1 264 ? -6.209 10.202 16.322 1.00 81.81 264 ALA A CA 1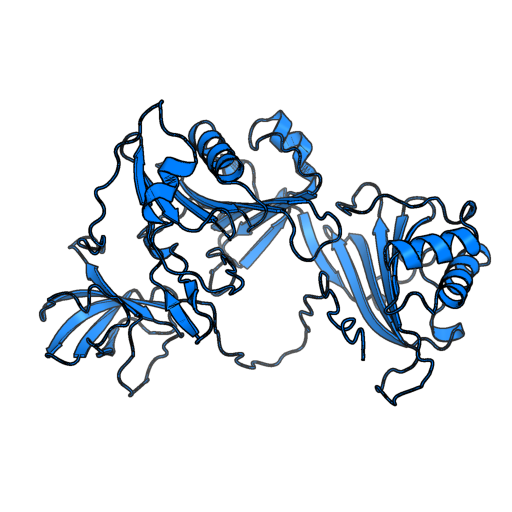
ATOM 2040 C C . ALA A 1 264 ? -4.837 10.516 16.929 1.00 81.81 264 ALA A C 1
ATOM 2042 O O . ALA A 1 264 ? -4.729 10.959 18.078 1.00 81.81 264 ALA A O 1
ATOM 2043 N N . GLU A 1 265 ? -3.790 10.304 16.139 1.00 76.50 265 GLU A N 1
ATOM 2044 C CA . GLU A 1 265 ? -2.389 10.468 16.525 1.00 76.50 265 GLU A CA 1
ATOM 2045 C C . GLU A 1 265 ? -1.550 11.052 15.381 1.00 76.50 265 GLU A C 1
ATOM 2047 O O . GLU A 1 265 ? -1.930 11.011 14.210 1.00 76.50 265 GLU A O 1
ATOM 2052 N N . GLY A 1 266 ? -0.371 11.569 15.722 1.00 72.88 266 GLY A N 1
ATOM 2053 C CA . GLY A 1 266 ? 0.587 12.101 14.755 1.00 72.88 266 GLY A CA 1
ATOM 2054 C C . GLY A 1 266 ? 0.487 13.608 14.531 1.00 72.88 266 GLY A C 1
ATOM 2055 O O . GLY A 1 266 ? -0.240 14.320 15.225 1.00 72.88 266 GLY A O 1
ATOM 2056 N N . ARG A 1 267 ? 1.312 14.115 13.606 1.00 74.00 267 ARG A N 1
ATOM 2057 C CA . ARG A 1 267 ? 1.523 15.559 13.407 1.00 74.00 267 ARG A CA 1
ATOM 2058 C C . ARG A 1 267 ? 1.405 15.986 11.953 1.00 74.00 267 ARG A C 1
ATOM 2060 O O . ARG A 1 267 ? 1.539 15.176 11.044 1.00 74.00 267 ARG A O 1
ATOM 2067 N N . GLU A 1 268 ? 1.215 17.283 11.726 1.00 76.88 268 GLU A N 1
ATOM 2068 C CA . GLU A 1 268 ? 1.149 17.847 10.373 1.00 76.88 268 GLU A CA 1
ATOM 2069 C C . GLU A 1 268 ? 2.430 17.541 9.580 1.00 76.88 268 GLU A C 1
ATOM 2071 O O . GLU A 1 268 ? 2.350 17.141 8.429 1.00 76.88 268 GLU A O 1
ATOM 2076 N N . ASP A 1 269 ? 3.604 17.652 10.212 1.00 70.81 269 ASP A N 1
ATOM 2077 C CA . ASP A 1 269 ? 4.920 17.423 9.599 1.00 70.81 269 ASP A CA 1
ATOM 2078 C C . ASP A 1 269 ? 5.414 15.967 9.695 1.00 70.81 269 ASP A C 1
ATOM 2080 O O . ASP A 1 269 ? 6.601 15.698 9.492 1.00 70.81 269 ASP A O 1
ATOM 2084 N N . ARG A 1 270 ? 4.530 15.028 10.053 1.00 73.12 270 ARG A N 1
ATOM 2085 C CA . ARG A 1 270 ? 4.837 13.604 10.256 1.00 73.12 270 ARG A CA 1
ATOM 2086 C C . ARG A 1 270 ? 3.702 12.719 9.773 1.00 73.12 270 ARG A C 1
ATOM 2088 O O .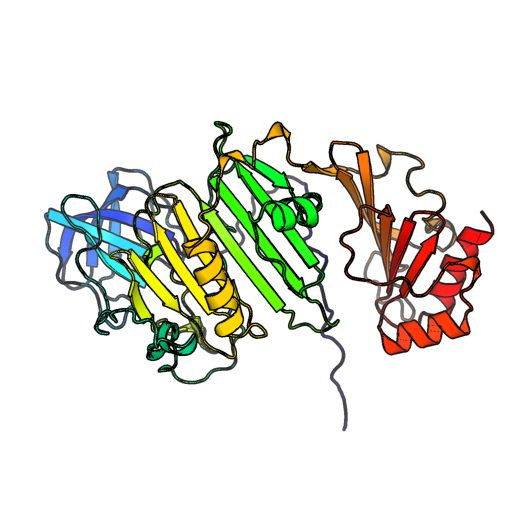 ARG A 1 270 ? 2.665 13.205 9.337 1.00 73.12 270 ARG A O 1
ATOM 2095 N N . ALA A 1 271 ? 3.900 11.409 9.872 1.00 73.88 271 ALA A N 1
ATOM 2096 C CA . ALA A 1 271 ? 2.798 10.483 9.717 1.00 73.88 271 ALA A CA 1
ATOM 2097 C C . ALA A 1 271 ? 1.688 10.784 10.740 1.00 73.88 271 ALA A C 1
ATOM 2099 O O . ALA A 1 271 ? 1.962 11.229 11.862 1.00 73.88 271 ALA A O 1
ATOM 2100 N N . LYS A 1 272 ? 0.443 10.573 10.324 1.00 80.88 272 LYS A N 1
ATOM 2101 C CA . LYS A 1 272 ? -0.747 10.757 11.150 1.00 80.88 272 LYS A CA 1
ATOM 2102 C C . LYS A 1 272 ? -1.727 9.625 10.907 1.00 80.88 272 LYS A C 1
ATOM 2104 O O . LYS A 1 272 ? -1.808 9.125 9.786 1.00 80.88 272 LYS A O 1
ATOM 2109 N N . THR A 1 273 ? -2.452 9.246 11.947 1.00 82.00 273 THR A N 1
ATOM 2110 C CA . THR A 1 273 ? -3.363 8.105 11.914 1.00 82.00 273 THR A CA 1
ATOM 2111 C C . THR A 1 273 ? -4.666 8.472 12.597 1.00 82.00 273 THR A C 1
ATOM 2113 O O . THR A 1 273 ? -4.662 9.177 13.606 1.00 82.00 273 THR A O 1
ATOM 2116 N N . VAL A 1 274 ? -5.778 7.971 12.070 1.00 85.00 274 VAL A N 1
ATOM 2117 C CA . VAL A 1 274 ? -7.080 7.996 12.726 1.00 85.00 274 VAL A CA 1
ATOM 2118 C C . VAL A 1 274 ? -7.687 6.604 12.693 1.00 85.00 274 VAL A C 1
ATOM 2120 O O . VAL A 1 274 ? -7.754 5.981 11.637 1.00 85.00 274 VAL A O 1
ATOM 2123 N N . THR A 1 275 ? -8.143 6.126 13.847 1.00 82.44 275 THR A N 1
ATOM 2124 C CA . THR A 1 275 ? -8.711 4.788 14.014 1.00 82.44 275 THR A CA 1
ATOM 2125 C C . THR A 1 275 ? -10.092 4.874 14.650 1.00 82.44 275 THR A C 1
ATOM 2127 O O . THR A 1 275 ? -10.292 5.618 15.613 1.00 82.44 275 THR A O 1
ATOM 2130 N N . PHE A 1 276 ? -11.055 4.122 14.121 1.00 80.81 276 PHE A N 1
ATOM 2131 C CA . PHE A 1 276 ? -12.412 4.042 14.660 1.00 80.81 276 PHE A CA 1
ATOM 2132 C C . PHE A 1 276 ? -13.060 2.693 14.343 1.00 80.81 276 PHE A C 1
ATOM 2134 O O . PHE A 1 276 ? -12.642 1.980 13.432 1.00 80.81 276 PHE A O 1
ATOM 2141 N N . GLN A 1 277 ? -14.105 2.347 15.093 1.00 81.25 277 GLN A N 1
ATOM 2142 C CA . GLN A 1 277 ? -14.854 1.110 14.897 1.00 81.25 277 GLN A CA 1
ATOM 2143 C C . GLN A 1 277 ? -16.356 1.360 14.970 1.00 81.25 277 GLN A C 1
ATOM 2145 O O . GLN A 1 277 ? -16.855 2.022 15.877 1.00 81.25 277 GLN A O 1
ATOM 2150 N N . THR A 1 278 ? -17.075 0.794 14.009 1.00 84.62 278 THR A N 1
ATOM 2151 C CA . THR A 1 278 ? -18.533 0.860 13.884 1.00 84.62 278 THR A CA 1
ATOM 2152 C C . THR A 1 278 ? -19.123 -0.554 13.881 1.00 84.62 278 THR A C 1
ATOM 2154 O O . THR A 1 278 ? -18.396 -1.542 13.996 1.00 84.62 278 THR A O 1
ATOM 2157 N N . GLU A 1 279 ? -20.444 -0.675 13.726 1.00 83.56 279 GLU A N 1
ATOM 2158 C CA . GLU A 1 279 ? -21.084 -1.979 13.497 1.00 83.56 279 GLU A CA 1
ATOM 2159 C C . GLU A 1 279 ? -20.710 -2.614 12.145 1.00 83.56 279 GLU A C 1
ATOM 2161 O O . GLU A 1 279 ? -20.823 -3.832 11.988 1.00 83.56 279 GLU A O 1
ATOM 2166 N N . ASP A 1 280 ? -20.228 -1.803 11.200 1.00 86.56 280 ASP A N 1
ATOM 2167 C CA . ASP A 1 280 ? -19.837 -2.235 9.859 1.00 86.56 280 ASP A CA 1
ATOM 2168 C C . ASP A 1 280 ? -18.368 -2.675 9.780 1.00 86.56 280 ASP A C 1
ATOM 2170 O O . ASP A 1 280 ? -17.962 -3.242 8.772 1.00 86.56 280 ASP A O 1
ATOM 2174 N N . GLY A 1 281 ? -17.570 -2.448 10.827 1.00 81.88 281 GLY A N 1
ATOM 2175 C CA . GLY A 1 281 ? -16.155 -2.822 10.878 1.00 81.88 281 GLY A CA 1
ATOM 2176 C C . GLY A 1 281 ? -15.274 -1.763 11.535 1.00 81.88 281 GLY A C 1
ATOM 2177 O O . GLY A 1 281 ? -15.746 -0.706 11.969 1.00 81.88 281 GLY A O 1
ATOM 2178 N N . TRP A 1 282 ? -13.979 -2.060 11.616 1.00 84.12 282 TRP A N 1
ATOM 2179 C CA . TRP A 1 282 ? -12.949 -1.118 12.049 1.00 84.12 282 TRP A CA 1
ATOM 2180 C C . TRP A 1 282 ? -12.223 -0.512 10.853 1.00 84.12 282 TRP A C 1
ATOM 2182 O O . TRP A 1 282 ? -12.113 -1.139 9.799 1.00 84.12 282 TRP A O 1
ATOM 2192 N N . TYR A 1 283 ? -11.711 0.698 11.055 1.00 85.75 283 TYR A N 1
ATOM 2193 C CA . TYR A 1 283 ? -10.966 1.470 10.074 1.00 85.75 283 TYR A CA 1
ATOM 2194 C C . TYR A 1 283 ? -9.741 2.080 10.738 1.00 85.75 283 TYR A C 1
ATOM 2196 O O . TYR A 1 283 ? -9.840 2.650 11.824 1.00 85.75 283 TYR A O 1
ATOM 2204 N N . GLN A 1 284 ? -8.612 2.005 10.048 1.00 84.69 284 GLN A N 1
ATOM 2205 C CA . GLN A 1 284 ? -7.418 2.786 10.317 1.00 84.69 284 GLN A CA 1
ATOM 2206 C C . GLN A 1 284 ? -7.064 3.554 9.047 1.00 84.69 284 GLN A C 1
ATOM 2208 O O . GLN A 1 284 ? -6.864 2.965 7.986 1.00 84.69 284 GLN A O 1
ATOM 2213 N N . ILE A 1 285 ? -6.992 4.872 9.164 1.00 88.62 285 ILE A N 1
ATOM 2214 C CA . ILE A 1 285 ? -6.661 5.781 8.073 1.00 88.62 285 ILE A CA 1
ATOM 2215 C C . ILE A 1 285 ? -5.347 6.445 8.424 1.00 88.62 285 ILE A C 1
ATOM 2217 O O . ILE A 1 285 ? -5.245 7.067 9.479 1.00 88.62 285 ILE A O 1
ATOM 2221 N N . SER A 1 286 ? -4.353 6.326 7.556 1.00 84.75 286 SER A N 1
ATOM 2222 C CA . SER A 1 286 ? -3.049 6.941 7.751 1.00 84.75 286 SER A CA 1
ATOM 2223 C C . SER A 1 286 ? -2.671 7.849 6.589 1.00 84.75 286 SER A C 1
ATOM 2225 O O . SER A 1 286 ? -3.077 7.654 5.444 1.00 84.75 286 SER A O 1
ATOM 2227 N N . GLY A 1 287 ? -1.899 8.880 6.911 1.00 83.38 287 GLY A N 1
ATOM 2228 C CA . GLY A 1 287 ? -1.263 9.766 5.949 1.00 83.38 287 GLY A CA 1
ATOM 2229 C C . GLY A 1 287 ? 0.201 9.956 6.309 1.00 83.38 287 GLY A C 1
ATOM 2230 O O . GLY A 1 287 ? 0.563 9.975 7.488 1.00 83.38 287 GLY A O 1
ATOM 2231 N N . SER A 1 288 ? 1.042 10.106 5.294 1.00 80.56 288 SER A N 1
ATOM 2232 C CA . SER A 1 288 ? 2.469 10.400 5.431 1.00 80.56 288 SER A CA 1
ATOM 2233 C C . SER A 1 288 ? 2.725 11.840 5.914 1.00 80.56 288 SER A C 1
ATOM 2235 O O . SER A 1 288 ? 1.804 12.634 6.112 1.00 80.56 288 SER A O 1
ATOM 2237 N N . ALA A 1 289 ? 3.999 12.211 6.075 1.00 77.44 289 ALA A N 1
ATOM 2238 C CA . ALA A 1 289 ? 4.390 13.584 6.409 1.00 77.44 289 ALA A CA 1
ATOM 2239 C C . ALA A 1 289 ? 3.943 14.633 5.372 1.00 77.44 289 ALA A C 1
ATOM 2241 O O . ALA A 1 289 ? 3.759 15.791 5.738 1.00 77.44 289 ALA A O 1
ATOM 2242 N N . ASP A 1 290 ? 3.738 14.235 4.113 1.00 81.81 290 ASP A N 1
ATOM 2243 C CA . ASP A 1 290 ? 3.312 15.134 3.032 1.00 81.81 290 ASP A CA 1
ATOM 2244 C C . ASP A 1 290 ? 1.788 15.241 2.880 1.00 81.81 290 ASP A C 1
ATOM 2246 O O . ASP A 1 290 ? 1.295 16.074 2.112 1.00 81.81 290 ASP A O 1
ATOM 2250 N N . ASP A 1 291 ? 1.037 14.408 3.596 1.00 85.12 291 ASP A N 1
ATOM 2251 C CA . ASP A 1 291 ? -0.421 14.433 3.595 1.00 85.12 291 ASP A CA 1
ATOM 2252 C C . ASP A 1 291 ? -0.926 15.402 4.665 1.00 85.12 291 ASP A C 1
ATOM 2254 O O . ASP A 1 291 ? -0.389 15.444 5.766 1.00 85.12 291 ASP A O 1
ATOM 2258 N N . SER A 1 292 ? -1.953 16.202 4.384 1.00 89.75 292 SER A N 1
ATOM 2259 C CA . SER A 1 292 ? -2.482 17.122 5.401 1.00 89.75 292 SER A CA 1
ATOM 2260 C C . SER A 1 292 ? -3.469 16.422 6.334 1.00 89.75 292 SER A C 1
ATOM 2262 O O . SER A 1 292 ? -4.007 15.359 6.001 1.00 89.75 292 SER A O 1
ATOM 2264 N N . TYR A 1 293 ? -3.768 17.024 7.490 1.00 91.19 293 TYR A N 1
ATOM 2265 C CA . TYR A 1 293 ? -4.876 16.533 8.320 1.00 91.19 293 TYR A CA 1
ATOM 2266 C C . TYR A 1 293 ? -6.196 16.509 7.550 1.00 91.19 293 TYR A C 1
ATOM 2268 O O . TYR A 1 293 ? -6.971 15.571 7.713 1.00 91.19 293 TYR A O 1
ATOM 2276 N N . GLU A 1 294 ? -6.453 17.503 6.696 1.00 93.31 294 GLU A N 1
ATOM 2277 C CA . GLU A 1 294 ? -7.665 17.537 5.876 1.00 93.31 294 GLU A CA 1
ATOM 2278 C C . GLU A 1 294 ? -7.768 16.308 4.979 1.00 93.31 294 GLU A C 1
ATOM 2280 O O . GLU A 1 294 ? -8.833 15.717 4.921 1.00 93.31 294 GLU A O 1
ATOM 2285 N N . SER A 1 295 ? -6.669 15.861 4.366 1.00 92.06 295 SER A N 1
ATOM 2286 C CA . SER A 1 295 ? -6.698 14.681 3.488 1.00 92.06 295 SER A CA 1
ATOM 2287 C C . SER A 1 295 ? -7.057 13.397 4.250 1.00 92.06 295 SER A C 1
ATOM 2289 O O . SER A 1 295 ? -7.806 12.558 3.756 1.00 92.06 295 SER A O 1
ATOM 2291 N N . VAL A 1 296 ? -6.553 13.251 5.479 1.00 92.25 296 VAL A N 1
ATOM 2292 C CA . VAL A 1 296 ? -6.863 12.098 6.342 1.00 92.25 296 VAL A CA 1
ATOM 2293 C C . VAL A 1 296 ? -8.305 12.154 6.851 1.00 92.25 296 VAL A C 1
ATOM 2295 O O . VAL A 1 296 ? -8.996 11.136 6.866 1.00 92.25 296 VAL A O 1
ATOM 2298 N N . ILE A 1 297 ? -8.787 13.337 7.237 1.00 94.88 297 ILE A N 1
ATOM 2299 C CA . ILE A 1 297 ? -10.155 13.514 7.738 1.00 94.88 297 ILE A CA 1
ATOM 2300 C C . ILE A 1 297 ? -11.194 13.457 6.611 1.00 94.88 297 ILE A C 1
ATOM 2302 O O . ILE A 1 297 ? -12.284 12.952 6.842 1.00 94.88 297 ILE A O 1
ATOM 2306 N N . GLU A 1 298 ? -10.859 13.863 5.385 1.00 94.81 298 GLU A N 1
ATOM 2307 C CA . GLU A 1 298 ? -11.710 13.654 4.205 1.00 94.81 298 GLU A CA 1
ATOM 2308 C C . GLU A 1 298 ? -11.955 12.160 3.950 1.00 94.81 298 GLU A C 1
ATOM 2310 O O . GLU A 1 298 ? -13.091 11.763 3.691 1.00 94.81 298 GLU A O 1
ATOM 2315 N N . LEU A 1 299 ? -10.925 11.316 4.092 1.00 95.12 299 LEU A N 1
ATOM 2316 C CA . LEU A 1 299 ? -11.093 9.861 4.027 1.00 95.12 299 LEU A CA 1
ATOM 2317 C C . LEU A 1 299 ? -11.922 9.331 5.202 1.00 95.12 299 LEU A C 1
ATOM 2319 O O . LEU A 1 299 ? -12.786 8.481 4.993 1.00 95.12 299 LEU A O 1
ATOM 2323 N N . LEU A 1 300 ? -11.709 9.843 6.421 1.00 95.44 300 LEU A N 1
ATOM 2324 C CA . LEU A 1 300 ? -12.551 9.488 7.567 1.00 95.44 300 LEU A CA 1
ATOM 2325 C C . LEU A 1 300 ? -14.017 9.791 7.290 1.00 95.44 300 LEU A C 1
ATOM 2327 O O . LEU A 1 300 ? -14.853 8.911 7.459 1.00 95.44 300 LEU A O 1
ATOM 2331 N N . ASP A 1 301 ? -14.327 11.013 6.864 1.00 95.69 301 ASP A N 1
ATOM 2332 C CA . ASP A 1 301 ? -15.695 11.447 6.599 1.00 95.69 301 ASP A CA 1
ATOM 2333 C C . ASP A 1 301 ? -16.322 10.641 5.458 1.00 95.69 301 ASP A C 1
ATOM 2335 O O . ASP A 1 301 ? -17.485 10.247 5.565 1.00 95.69 301 ASP A O 1
ATOM 2339 N N . TRP A 1 302 ? -15.548 10.315 4.416 1.00 96.94 302 TRP A N 1
ATOM 2340 C CA . TRP A 1 302 ? -16.007 9.437 3.343 1.00 96.94 302 TRP A CA 1
ATOM 2341 C C . TRP A 1 302 ? -16.421 8.066 3.875 1.00 96.94 302 TRP A C 1
ATOM 2343 O O . TRP A 1 302 ? -17.564 7.666 3.680 1.00 96.94 302 TRP A O 1
ATOM 2353 N N . PHE A 1 303 ? -15.535 7.354 4.576 1.00 95.19 303 PHE A N 1
ATOM 2354 C CA . PHE A 1 303 ? -15.839 6.009 5.084 1.00 95.19 303 PHE A CA 1
ATOM 2355 C C . PHE A 1 303 ? -16.840 6.013 6.248 1.00 95.19 303 PHE A C 1
ATOM 2357 O O . PHE A 1 303 ? -17.477 4.995 6.514 1.00 95.19 303 PHE A O 1
ATOM 2364 N N . TRP A 1 304 ? -17.040 7.161 6.901 1.00 94.44 304 TRP A N 1
ATOM 2365 C CA . TRP A 1 304 ? -18.125 7.366 7.859 1.00 94.44 304 TRP A CA 1
ATOM 2366 C C . TRP A 1 304 ? -19.499 7.425 7.178 1.00 94.44 304 TRP A C 1
ATOM 2368 O O . TRP A 1 304 ? -20.470 6.870 7.691 1.00 94.44 304 TRP A O 1
ATOM 2378 N N . GLU A 1 305 ? -19.606 8.104 6.031 1.00 95.31 305 GLU A N 1
ATOM 2379 C CA . GLU A 1 305 ? -20.852 8.219 5.253 1.00 95.31 305 GLU A CA 1
ATOM 2380 C C . GLU A 1 305 ? -21.081 7.030 4.303 1.00 95.31 305 GLU A C 1
ATOM 2382 O O . GLU A 1 305 ? -22.226 6.707 3.968 1.00 95.31 305 GLU A O 1
ATOM 2387 N N . HIS A 1 306 ? -19.997 6.363 3.908 1.00 95.75 306 HIS A N 1
ATOM 2388 C CA . HIS A 1 306 ? -19.948 5.242 2.978 1.00 95.75 306 HIS A CA 1
ATOM 2389 C C . HIS A 1 306 ? -19.191 4.051 3.597 1.00 95.75 306 HIS A C 1
ATOM 2391 O O . HIS A 1 306 ? -18.069 3.757 3.174 1.00 95.75 306 HIS A O 1
ATOM 2397 N N . PRO A 1 307 ? -19.776 3.346 4.589 1.00 93.62 307 PRO A N 1
ATOM 2398 C CA . PRO A 1 307 ? -19.152 2.156 5.153 1.00 93.62 307 PRO A CA 1
ATOM 2399 C C . PRO A 1 307 ? -18.837 1.121 4.070 1.00 93.62 307 PRO A C 1
ATOM 2401 O O . PRO A 1 307 ? -19.639 0.876 3.163 1.00 93.62 307 PRO A O 1
ATOM 2404 N N . LEU A 1 308 ? -17.661 0.508 4.173 1.00 92.94 308 LEU A N 1
ATOM 2405 C CA . LEU A 1 308 ? -17.151 -0.445 3.203 1.00 92.94 308 LEU A CA 1
ATOM 2406 C C . LEU A 1 308 ? -17.996 -1.727 3.188 1.00 92.94 308 LEU A C 1
ATOM 2408 O O . LEU A 1 308 ? -18.090 -2.448 4.181 1.00 92.94 308 LEU A O 1
ATOM 2412 N N . ASP A 1 309 ? -18.554 -2.061 2.025 1.00 93.31 309 ASP A N 1
ATOM 2413 C CA . ASP A 1 309 ? -19.178 -3.364 1.802 1.00 93.31 309 ASP A CA 1
ATOM 2414 C C . ASP A 1 309 ? -18.104 -4.403 1.452 1.00 93.31 309 ASP A C 1
ATOM 2416 O O . ASP A 1 309 ? -17.698 -4.560 0.299 1.00 93.31 309 ASP A O 1
ATOM 2420 N N . PHE A 1 310 ? -17.657 -5.150 2.463 1.00 91.69 310 PHE A N 1
ATOM 2421 C CA . PHE A 1 310 ? -16.674 -6.225 2.308 1.00 91.69 310 PHE A CA 1
ATOM 2422 C C . PHE A 1 310 ? -17.094 -7.302 1.291 1.00 91.69 310 PHE A C 1
ATOM 2424 O O . PHE A 1 310 ? -16.235 -7.995 0.747 1.00 91.69 310 PHE A O 1
ATOM 2431 N N . SER A 1 311 ? -18.390 -7.451 0.983 1.00 92.12 311 SER A N 1
ATOM 2432 C CA . SER A 1 311 ? -18.855 -8.441 0.001 1.00 92.12 311 SER A CA 1
ATOM 2433 C C . SER A 1 311 ? -18.465 -8.112 -1.445 1.00 92.12 311 SER A C 1
ATOM 2435 O O . SER A 1 311 ? -18.531 -8.995 -2.305 1.00 92.12 311 SER A O 1
ATOM 2437 N N . LEU A 1 312 ? -18.009 -6.882 -1.704 1.00 93.69 312 LEU A N 1
ATOM 2438 C CA . LEU A 1 312 ? -17.475 -6.446 -2.995 1.00 93.69 312 LEU A CA 1
ATOM 2439 C C . LEU A 1 312 ? -16.077 -7.001 -3.293 1.00 93.69 312 LEU A C 1
ATOM 2441 O O . LEU A 1 312 ? -15.636 -6.926 -4.436 1.00 93.69 312 LEU A O 1
ATOM 2445 N N . PHE A 1 313 ? -15.419 -7.620 -2.308 1.00 94.44 313 PHE A N 1
ATOM 2446 C CA . PHE A 1 313 ? -14.076 -8.180 -2.445 1.00 94.44 313 PHE A CA 1
ATOM 2447 C C . PHE A 1 313 ? -14.063 -9.708 -2.273 1.00 94.44 313 PHE A C 1
ATOM 2449 O O . PHE A 1 313 ? -13.477 -10.228 -1.324 1.00 94.44 313 PHE A O 1
ATOM 2456 N N . PRO A 1 314 ? -14.734 -10.484 -3.145 1.00 93.44 314 PRO A N 1
ATOM 2457 C CA . PRO A 1 314 ? -14.617 -11.931 -3.096 1.00 93.44 314 PRO A CA 1
ATOM 2458 C C . PRO A 1 314 ? -13.237 -12.373 -3.604 1.00 93.44 314 PRO A C 1
ATOM 2460 O O . PRO A 1 314 ? -12.744 -11.878 -4.618 1.00 93.44 314 PRO A O 1
ATOM 2463 N N . ILE A 1 315 ? -12.657 -13.382 -2.948 1.00 92.44 315 ILE A N 1
ATOM 2464 C CA . ILE A 1 315 ? -11.309 -13.899 -3.245 1.00 92.44 315 ILE A CA 1
ATOM 2465 C C . ILE A 1 315 ? -11.097 -14.300 -4.714 1.00 92.44 315 ILE A C 1
ATOM 2467 O O . ILE A 1 315 ? -10.002 -14.171 -5.245 1.00 92.44 315 ILE A O 1
ATOM 2471 N N . GLU A 1 316 ? -12.156 -14.757 -5.385 1.00 92.81 316 GLU A N 1
ATOM 2472 C CA . GLU A 1 316 ? -12.131 -15.213 -6.782 1.00 92.81 316 GLU A CA 1
ATOM 2473 C C . GLU A 1 316 ? -12.123 -14.065 -7.806 1.00 92.81 316 GLU A C 1
ATOM 2475 O O . GLU A 1 316 ? -11.924 -14.312 -8.995 1.00 92.81 316 GLU A O 1
ATOM 2480 N N . SER A 1 317 ? -12.419 -12.834 -7.379 1.00 91.88 317 SER A N 1
ATOM 2481 C CA . SER A 1 317 ? -12.467 -11.663 -8.262 1.00 91.88 317 SER A CA 1
ATOM 2482 C C . SER A 1 317 ? -11.190 -10.839 -8.242 1.00 91.88 317 SER A C 1
ATOM 2484 O O . SER A 1 317 ? -10.966 -10.105 -9.195 1.00 91.88 317 SER A O 1
ATOM 2486 N N . GLY A 1 318 ? -10.377 -10.955 -7.192 1.00 92.19 318 GLY A N 1
ATOM 2487 C CA . GLY A 1 318 ? -9.127 -10.215 -7.107 1.00 92.19 318 GLY A CA 1
ATOM 2488 C C . GLY A 1 318 ? -7.977 -10.934 -7.810 1.00 92.19 318 GLY A C 1
ATOM 2489 O O . GLY A 1 318 ? -7.929 -12.163 -7.899 1.00 92.19 318 GLY A O 1
ATOM 2490 N N . ASP A 1 319 ? -7.018 -10.150 -8.277 1.00 92.56 319 ASP A N 1
ATOM 2491 C CA . ASP A 1 319 ? -5.867 -10.632 -9.020 1.00 92.56 319 ASP A CA 1
ATOM 2492 C C . ASP A 1 319 ? -4.839 -11.324 -8.121 1.00 92.56 319 ASP A C 1
ATOM 2494 O O . ASP A 1 319 ? -4.550 -10.908 -6.994 1.00 92.56 319 ASP A O 1
ATOM 2498 N N . ALA A 1 320 ? -4.249 -12.390 -8.654 1.00 90.31 320 ALA A N 1
ATOM 2499 C CA . ALA A 1 320 ? -3.114 -13.097 -8.087 1.00 90.31 320 ALA A CA 1
ATOM 2500 C C . ALA A 1 320 ? -1.809 -12.531 -8.641 1.00 90.31 320 ALA A C 1
ATOM 2502 O O . ALA A 1 320 ? -1.575 -12.659 -9.842 1.00 90.31 320 ALA A O 1
ATOM 2503 N N . TYR A 1 321 ? -0.922 -12.028 -7.787 1.00 88.19 321 TYR A N 1
ATOM 2504 C CA . TYR A 1 321 ? 0.443 -11.707 -8.197 1.00 88.19 321 TYR A CA 1
ATOM 2505 C C . TYR A 1 321 ? 1.420 -12.761 -7.685 1.00 88.19 321 TYR A C 1
ATOM 2507 O O . TYR A 1 321 ? 1.349 -13.197 -6.536 1.00 88.19 321 TYR A O 1
ATOM 2515 N N . ALA A 1 322 ? 2.317 -13.209 -8.559 1.00 88.69 322 ALA A N 1
ATOM 2516 C CA . ALA A 1 322 ? 3.339 -14.191 -8.226 1.00 88.69 322 ALA A CA 1
ATOM 2517 C C . ALA A 1 322 ? 4.626 -13.915 -8.998 1.00 88.69 322 ALA A C 1
ATOM 2519 O O . ALA A 1 322 ? 4.590 -13.472 -10.142 1.00 88.69 322 ALA A O 1
ATOM 2520 N N . TYR A 1 323 ? 5.762 -14.255 -8.397 1.00 87.56 323 TYR A N 1
ATOM 2521 C CA . TYR A 1 323 ? 7.054 -14.192 -9.068 1.00 87.56 323 TYR A CA 1
ATOM 2522 C C . TYR A 1 323 ? 7.420 -15.546 -9.666 1.00 87.56 323 TYR A C 1
ATOM 2524 O O . TYR A 1 323 ? 7.221 -16.594 -9.045 1.00 87.56 323 TYR A O 1
ATOM 2532 N N . ALA A 1 324 ? 7.991 -15.521 -10.865 1.00 88.62 324 ALA A N 1
ATOM 2533 C CA . ALA A 1 324 ? 8.516 -16.697 -11.537 1.00 88.62 324 ALA A CA 1
ATOM 2534 C C . ALA A 1 324 ? 9.893 -16.410 -12.153 1.00 88.62 324 ALA A C 1
ATOM 2536 O O . ALA A 1 324 ? 10.205 -15.272 -12.508 1.00 88.62 324 ALA A O 1
ATOM 2537 N N . PRO A 1 325 ? 10.746 -17.431 -12.323 1.00 87.12 325 PRO A N 1
ATOM 2538 C CA . PRO A 1 325 ? 11.989 -17.256 -13.051 1.00 87.12 325 PRO A CA 1
ATOM 2539 C C . PRO A 1 325 ? 11.717 -17.125 -14.556 1.00 87.12 325 PRO A C 1
ATOM 2541 O O . PRO A 1 325 ? 10.958 -17.902 -15.140 1.00 87.12 325 PRO A O 1
ATOM 2544 N N . MET A 1 326 ? 12.453 -16.236 -15.227 1.00 83.62 326 MET A N 1
ATOM 2545 C CA . MET A 1 326 ? 12.374 -16.023 -16.684 1.00 83.62 326 MET A CA 1
ATOM 2546 C C . MET A 1 326 ? 12.502 -17.325 -17.505 1.00 83.62 326 MET A C 1
ATOM 2548 O O . MET A 1 326 ? 11.925 -17.470 -18.579 1.00 83.62 326 MET A O 1
ATOM 2552 N N . SER A 1 327 ? 13.258 -18.305 -16.993 1.00 84.50 327 SER A N 1
ATOM 2553 C CA . SER A 1 327 ? 13.479 -19.596 -17.660 1.00 84.50 327 SER A CA 1
ATOM 2554 C C . SER A 1 327 ? 12.221 -20.460 -17.828 1.00 84.50 327 SER A C 1
ATOM 2556 O O . SER A 1 327 ? 12.207 -21.332 -18.700 1.00 84.50 327 SER A O 1
ATOM 2558 N N . GLU A 1 328 ? 11.169 -20.217 -17.040 1.00 88.44 328 GLU A N 1
ATOM 2559 C CA . GLU A 1 328 ? 9.870 -20.888 -17.185 1.00 88.44 328 GLU A CA 1
ATOM 2560 C C . GLU A 1 328 ? 9.008 -20.269 -18.297 1.00 88.44 328 GLU A C 1
ATOM 2562 O O . GLU A 1 328 ? 8.161 -20.958 -18.869 1.00 88.44 328 GLU A O 1
ATOM 2567 N N . TYR A 1 329 ? 9.290 -19.018 -18.676 1.00 89.75 329 TYR A N 1
ATOM 2568 C CA . TYR A 1 329 ? 8.557 -18.242 -19.681 1.00 89.75 329 TYR A CA 1
ATOM 2569 C C . TYR A 1 329 ? 9.490 -17.765 -20.812 1.00 89.75 329 TYR A C 1
ATOM 2571 O O . TYR A 1 329 ? 9.675 -16.564 -21.027 1.00 89.75 329 TYR A O 1
ATOM 2579 N N . PRO A 1 330 ? 10.119 -18.692 -21.561 1.00 85.50 330 PRO A N 1
ATOM 2580 C CA . PRO A 1 330 ? 11.121 -18.330 -22.553 1.00 85.50 330 PRO A CA 1
ATOM 2581 C C . PRO A 1 330 ? 10.519 -17.487 -23.684 1.00 85.50 330 PRO A C 1
ATOM 2583 O O . PRO A 1 330 ? 9.540 -17.883 -24.317 1.00 85.50 330 PRO A O 1
ATOM 2586 N N . GLY A 1 331 ? 11.161 -16.359 -23.987 1.00 84.31 331 GLY A N 1
ATOM 2587 C CA . GLY A 1 331 ? 10.781 -15.467 -25.086 1.00 84.31 331 GLY A CA 1
ATOM 2588 C C . GLY A 1 331 ? 9.798 -14.356 -24.709 1.00 84.31 331 GLY A C 1
ATOM 2589 O O . GLY A 1 331 ? 9.540 -13.487 -25.538 1.00 84.31 331 GLY A O 1
ATOM 2590 N N . VAL A 1 332 ? 9.280 -14.346 -23.480 1.00 88.25 332 VAL A N 1
ATOM 2591 C CA . VAL A 1 332 ? 8.501 -13.214 -22.960 1.00 88.25 332 VAL A CA 1
ATOM 2592 C C . VAL A 1 332 ? 9.402 -11.979 -22.880 1.00 88.25 332 VAL A C 1
ATOM 2594 O O . VAL A 1 332 ? 10.567 -12.094 -22.512 1.00 88.25 332 VAL A O 1
ATOM 2597 N N . PHE A 1 333 ? 8.891 -10.820 -23.306 1.00 88.88 333 PHE A N 1
ATOM 2598 C CA . PHE A 1 333 ? 9.637 -9.556 -23.415 1.00 88.88 333 PHE A CA 1
ATOM 2599 C C . PHE A 1 333 ? 10.940 -9.619 -24.236 1.00 88.88 333 PHE A C 1
ATOM 2601 O O . PHE A 1 333 ? 11.776 -8.728 -24.114 1.00 88.88 333 PHE A O 1
ATOM 2608 N N . ALA A 1 334 ? 11.138 -10.628 -25.097 1.00 87.44 334 ALA A N 1
ATOM 2609 C CA . ALA A 1 334 ? 12.387 -10.779 -25.854 1.00 87.44 334 ALA A CA 1
ATOM 2610 C C . ALA A 1 334 ? 12.715 -9.562 -26.738 1.00 87.44 334 ALA A C 1
ATOM 2612 O O . ALA A 1 334 ? 13.884 -9.229 -26.900 1.00 87.44 334 ALA A O 1
ATOM 2613 N N . ASP A 1 335 ? 11.691 -8.876 -27.249 1.00 88.62 335 ASP A N 1
ATOM 2614 C CA . ASP A 1 335 ? 11.840 -7.673 -28.077 1.00 88.62 335 ASP A CA 1
ATOM 2615 C C . ASP A 1 335 ? 12.069 -6.392 -27.242 1.00 88.62 335 ASP A C 1
ATOM 2617 O O . ASP A 1 335 ? 12.360 -5.325 -27.781 1.00 88.62 335 ASP A O 1
ATOM 2621 N N . CYS A 1 336 ? 11.962 -6.489 -25.912 1.00 90.44 336 CYS A N 1
ATOM 2622 C CA . CYS A 1 336 ? 12.161 -5.387 -24.967 1.00 90.44 336 CYS A CA 1
ATOM 2623 C C . CYS A 1 336 ? 13.408 -5.557 -24.088 1.00 90.44 336 CYS A C 1
ATOM 2625 O O . CYS A 1 336 ? 13.728 -4.652 -23.316 1.00 90.44 336 CYS A O 1
ATOM 2627 N N . LEU A 1 337 ? 14.109 -6.691 -24.188 1.00 90.50 337 LEU A N 1
ATOM 2628 C CA . LEU A 1 337 ? 15.278 -7.011 -23.374 1.00 90.50 337 LEU A CA 1
ATOM 2629 C C . LEU A 1 337 ? 16.548 -7.062 -24.231 1.00 90.50 337 LEU A C 1
ATOM 2631 O O . LEU A 1 337 ? 16.604 -7.821 -25.203 1.00 90.50 337 LEU A O 1
ATOM 2635 N N . PRO A 1 338 ? 17.591 -6.281 -23.897 1.00 88.12 338 PRO A N 1
ATOM 2636 C CA . PRO A 1 338 ? 18.839 -6.331 -24.638 1.00 88.12 338 PRO A CA 1
ATOM 2637 C C . PRO A 1 338 ? 19.564 -7.653 -24.365 1.00 88.12 338 PRO A C 1
ATOM 2639 O O . PRO A 1 338 ? 19.425 -8.269 -23.309 1.00 88.12 338 PRO A O 1
ATOM 2642 N N . ASP A 1 339 ? 20.398 -8.083 -25.312 1.00 88.00 339 ASP A N 1
ATOM 2643 C CA . ASP A 1 339 ? 21.263 -9.256 -25.136 1.00 88.00 339 ASP A CA 1
ATOM 2644 C C . ASP A 1 339 ? 22.436 -8.913 -24.202 1.00 88.00 339 ASP A C 1
ATOM 2646 O O . ASP A 1 339 ? 23.561 -8.678 -24.649 1.00 88.00 339 ASP A O 1
ATOM 2650 N N . CYS A 1 340 ? 22.155 -8.819 -22.902 1.00 87.19 340 CYS A N 1
ATOM 2651 C CA . CYS A 1 340 ? 23.093 -8.377 -21.871 1.00 87.19 340 CYS A CA 1
ATOM 2652 C C . CYS A 1 340 ? 24.421 -9.155 -21.897 1.00 87.19 340 CYS A C 1
ATOM 2654 O O . CYS A 1 340 ? 25.487 -8.550 -21.766 1.00 87.19 340 CYS A O 1
ATOM 2656 N N . GLU A 1 341 ? 24.393 -10.461 -22.186 1.00 86.88 341 GLU A N 1
ATOM 2657 C CA . GLU A 1 341 ? 25.606 -11.282 -22.288 1.00 86.88 341 GLU A CA 1
ATOM 2658 C C . GLU A 1 341 ? 26.553 -10.795 -23.399 1.00 86.88 341 GLU A C 1
ATOM 2660 O O . GLU A 1 341 ? 27.771 -10.742 -23.199 1.00 86.88 341 GLU A O 1
ATOM 2665 N N . LYS A 1 342 ? 26.026 -10.386 -24.566 1.00 88.94 342 LYS A N 1
ATOM 2666 C CA . LYS A 1 342 ? 26.854 -9.817 -25.652 1.00 88.94 342 LYS A CA 1
ATOM 2667 C C . LYS A 1 342 ? 27.534 -8.510 -25.260 1.00 88.94 342 LYS A C 1
ATOM 2669 O O . LYS A 1 342 ? 28.593 -8.200 -25.810 1.00 88.94 342 LYS A O 1
ATOM 2674 N N . TRP A 1 343 ? 26.937 -7.765 -24.338 1.00 88.25 343 TRP A N 1
ATOM 2675 C CA . TRP A 1 343 ? 27.475 -6.515 -23.806 1.00 88.25 343 TRP A CA 1
ATOM 2676 C C . TRP A 1 343 ? 28.388 -6.728 -22.591 1.00 88.25 343 TRP A C 1
ATOM 2678 O O . TRP A 1 343 ? 28.929 -5.760 -22.066 1.00 88.25 343 TRP A O 1
ATOM 2688 N N . GLY A 1 344 ? 28.614 -7.981 -22.176 1.00 88.94 344 GLY A N 1
ATOM 2689 C CA . GLY A 1 344 ? 29.429 -8.310 -21.005 1.00 88.94 344 GLY A CA 1
ATOM 2690 C C . GLY A 1 344 ? 28.748 -7.982 -19.675 1.00 88.94 344 GLY A C 1
ATOM 2691 O O . GLY A 1 344 ? 29.433 -7.895 -18.660 1.00 88.94 344 GLY A O 1
ATOM 2692 N N . LEU A 1 345 ? 27.428 -7.790 -19.688 1.00 90.06 345 LEU A N 1
ATOM 2693 C CA . LEU A 1 345 ? 26.619 -7.568 -18.499 1.00 90.06 345 LEU A CA 1
ATOM 2694 C C . LEU A 1 345 ? 26.212 -8.904 -17.883 1.00 90.06 345 LEU A C 1
ATOM 2696 O O . LEU A 1 345 ? 25.906 -9.874 -18.580 1.00 90.06 345 LEU A O 1
ATOM 2700 N N . ILE A 1 346 ? 26.183 -8.920 -16.561 1.00 89.12 346 ILE A N 1
ATOM 2701 C CA . ILE A 1 346 ? 25.794 -10.046 -15.728 1.00 89.12 346 ILE A CA 1
ATOM 2702 C C . ILE A 1 346 ? 24.497 -9.644 -15.031 1.00 89.12 346 ILE A C 1
ATOM 2704 O O . ILE A 1 346 ? 24.432 -8.574 -14.431 1.00 89.12 346 ILE A O 1
ATOM 2708 N N . ALA A 1 347 ? 23.469 -10.485 -15.133 1.00 88.19 347 ALA A N 1
ATOM 2709 C CA . ALA A 1 347 ? 22.253 -10.326 -14.345 1.00 88.19 347 ALA A CA 1
ATOM 2710 C C . ALA A 1 347 ? 22.515 -10.851 -12.928 1.00 88.19 347 ALA A C 1
ATOM 2712 O O . ALA A 1 347 ? 22.772 -12.046 -12.764 1.00 88.19 347 ALA A O 1
ATOM 2713 N N . GLU A 1 348 ? 22.474 -9.984 -11.916 1.00 86.38 348 GLU A N 1
ATOM 2714 C CA . GLU A 1 348 ? 22.554 -10.432 -10.514 1.00 86.38 348 GLU A CA 1
ATOM 2715 C C . GLU A 1 348 ? 21.182 -10.832 -9.980 1.00 86.38 348 GLU A C 1
ATOM 2717 O O . GLU A 1 348 ? 21.064 -11.764 -9.184 1.00 86.38 348 GLU A O 1
ATOM 2722 N N . GLN A 1 349 ? 20.147 -10.147 -10.462 1.00 83.75 349 GLN A N 1
ATOM 2723 C CA . GLN A 1 349 ? 18.759 -10.394 -10.115 1.00 83.75 349 GLN A CA 1
ATOM 2724 C C . GLN A 1 349 ? 17.889 -10.238 -11.360 1.00 83.75 349 GLN A C 1
ATOM 2726 O O . GLN A 1 349 ? 18.125 -9.363 -12.194 1.00 83.75 349 GLN A O 1
ATOM 2731 N N . SER A 1 350 ? 16.893 -11.107 -11.491 1.00 85.50 350 SER A N 1
ATOM 2732 C CA . SER A 1 350 ? 15.886 -11.021 -12.542 1.00 85.50 350 SER A CA 1
ATOM 2733 C C . SER A 1 350 ? 14.598 -11.673 -12.063 1.00 85.50 350 SER A C 1
ATOM 2735 O O . SER A 1 350 ? 14.594 -12.879 -11.797 1.00 85.50 350 SER A O 1
ATOM 2737 N N . ASP A 1 351 ? 13.523 -10.902 -12.019 1.00 85.44 351 ASP A N 1
ATOM 2738 C CA . ASP A 1 351 ? 12.224 -11.332 -11.527 1.00 85.44 351 ASP A CA 1
ATOM 2739 C C . ASP A 1 351 ? 11.162 -11.079 -12.602 1.00 85.44 351 ASP A C 1
ATOM 2741 O O . ASP A 1 351 ? 11.048 -9.978 -13.143 1.00 85.44 351 ASP A O 1
ATOM 2745 N N . LEU A 1 352 ? 10.398 -12.123 -12.941 1.00 90.38 352 LEU A N 1
ATOM 2746 C CA . LEU A 1 352 ? 9.219 -12.016 -13.797 1.00 90.38 352 LEU A CA 1
ATOM 2747 C C . LEU A 1 352 ? 7.980 -12.002 -12.906 1.00 90.38 352 LEU A C 1
ATOM 2749 O O . LEU A 1 352 ? 7.763 -12.943 -12.138 1.00 90.38 352 LEU A O 1
ATOM 2753 N N . MET A 1 353 ? 7.160 -10.968 -13.038 1.00 90.25 353 MET A N 1
ATOM 2754 C CA . MET A 1 353 ? 5.878 -10.868 -12.355 1.00 90.25 353 MET A CA 1
ATOM 2755 C C . MET A 1 353 ? 4.782 -11.490 -13.219 1.00 90.25 353 MET A C 1
ATOM 2757 O O . MET A 1 353 ? 4.638 -11.171 -14.404 1.00 90.25 353 MET A O 1
ATOM 2761 N N . LEU A 1 354 ? 3.984 -12.353 -12.603 1.00 89.94 354 LEU A N 1
ATOM 2762 C CA . LEU A 1 354 ? 2.784 -12.936 -13.177 1.00 89.94 354 LEU A CA 1
ATOM 2763 C C . LEU A 1 354 ? 1.551 -12.337 -12.508 1.00 89.94 354 LEU A C 1
ATOM 2765 O O . LEU A 1 354 ? 1.491 -12.297 -11.281 1.00 89.94 354 LEU A O 1
ATOM 2769 N N . LYS A 1 355 ? 0.546 -11.991 -13.309 1.00 89.94 355 LYS A N 1
ATOM 2770 C CA . LYS A 1 355 ? -0.815 -11.683 -12.878 1.00 89.94 355 LYS A CA 1
ATOM 2771 C C . LYS A 1 355 ? -1.731 -12.812 -13.325 1.00 89.94 355 LYS A C 1
ATOM 2773 O O . LYS A 1 355 ? -1.797 -13.134 -14.508 1.00 89.94 355 LYS A O 1
ATOM 2778 N N . ASN A 1 356 ? -2.388 -13.481 -12.385 1.00 91.12 356 ASN A N 1
ATOM 2779 C CA . ASN A 1 356 ? -3.239 -14.650 -12.647 1.00 91.12 356 ASN A CA 1
ATOM 2780 C C . ASN A 1 356 ? -2.546 -15.755 -13.474 1.00 91.12 356 ASN A C 1
ATOM 2782 O O . ASN A 1 356 ? -3.188 -16.500 -14.214 1.00 91.12 356 ASN A O 1
ATOM 2786 N N . GLY A 1 357 ? -1.221 -15.876 -13.332 1.00 90.38 357 GLY A N 1
ATOM 2787 C CA . GLY A 1 357 ? -0.392 -16.833 -14.069 1.00 90.38 357 GLY A CA 1
ATOM 2788 C C . GLY A 1 357 ? 0.083 -16.364 -15.450 1.00 90.38 357 GLY A C 1
ATOM 2789 O O . GLY A 1 357 ? 0.813 -17.108 -16.105 1.00 90.38 357 GLY A O 1
ATOM 2790 N N . GLU A 1 358 ? -0.278 -15.157 -15.890 1.00 91.06 358 GLU A N 1
ATOM 2791 C CA . GLU A 1 358 ? 0.199 -14.556 -17.139 1.00 91.06 358 GLU A CA 1
ATOM 2792 C C . GLU A 1 358 ? 1.284 -13.498 -16.863 1.00 91.06 358 GLU A C 1
ATOM 2794 O O . GLU A 1 358 ? 1.135 -12.708 -15.935 1.00 91.06 358 GLU A O 1
ATOM 2799 N N . PRO A 1 359 ? 2.397 -13.463 -17.619 1.00 90.25 359 PRO A N 1
ATOM 2800 C CA . PRO A 1 359 ? 3.448 -12.465 -17.416 1.00 90.25 359 PRO A CA 1
ATOM 2801 C C . PRO A 1 359 ? 2.989 -11.037 -17.713 1.00 90.25 359 PRO A C 1
ATOM 2803 O O . PRO A 1 359 ? 2.506 -10.768 -18.810 1.00 90.25 359 PRO A O 1
ATOM 2806 N N . VAL A 1 360 ? 3.221 -10.123 -16.769 1.00 87.94 360 VAL A N 1
ATOM 2807 C CA . VAL A 1 360 ? 2.809 -8.709 -16.878 1.00 87.94 360 VAL A CA 1
ATOM 2808 C C . VAL A 1 360 ? 3.958 -7.720 -16.727 1.00 87.94 360 VAL A C 1
ATOM 2810 O O . VAL A 1 360 ? 3.916 -6.637 -17.312 1.00 87.94 360 VAL A O 1
ATOM 2813 N N . SER A 1 361 ? 5.013 -8.088 -16.001 1.00 90.19 361 SER A N 1
ATOM 2814 C CA . SER A 1 361 ? 6.207 -7.256 -15.900 1.00 90.19 361 SER A CA 1
ATOM 2815 C C . SER A 1 361 ? 7.472 -8.067 -15.653 1.00 90.19 361 SER A C 1
ATOM 2817 O O . SER A 1 361 ? 7.439 -9.247 -15.295 1.00 90.19 361 SER A O 1
ATOM 2819 N N . PHE A 1 362 ? 8.603 -7.422 -15.889 1.00 91.06 362 PHE A N 1
ATOM 2820 C CA . PHE A 1 362 ? 9.939 -7.936 -15.648 1.00 91.06 362 PHE A CA 1
ATOM 2821 C C . PHE A 1 362 ? 10.777 -6.845 -14.991 1.00 91.06 362 PHE A C 1
ATOM 2823 O O . PHE A 1 362 ? 10.728 -5.699 -15.431 1.00 91.06 362 PHE A O 1
ATOM 2830 N N . ALA A 1 363 ? 11.594 -7.215 -14.011 1.00 89.75 363 ALA A N 1
ATOM 2831 C CA . ALA A 1 363 ? 12.633 -6.360 -13.455 1.00 89.75 363 ALA A CA 1
ATOM 2832 C C . ALA A 1 363 ? 13.954 -7.130 -13.403 1.00 89.75 363 ALA A C 1
ATOM 2834 O O . ALA A 1 363 ? 13.996 -8.280 -12.964 1.00 89.75 363 ALA A O 1
ATOM 2835 N N . GLY A 1 364 ? 15.044 -6.512 -13.851 1.00 89.50 364 GLY A N 1
ATOM 2836 C CA . GLY A 1 364 ? 16.373 -7.106 -13.769 1.00 89.50 364 GLY A CA 1
ATOM 2837 C C . GLY A 1 364 ? 17.443 -6.089 -13.410 1.00 89.50 364 GLY A C 1
ATOM 2838 O O . GLY A 1 364 ? 17.478 -5.002 -13.986 1.00 89.50 364 GLY A O 1
ATOM 2839 N N . TYR A 1 365 ? 18.339 -6.470 -12.502 1.00 89.75 365 TYR A N 1
ATOM 2840 C CA . TYR A 1 365 ? 19.532 -5.702 -12.165 1.00 89.75 365 TYR A CA 1
ATOM 2841 C C . TYR A 1 365 ? 20.743 -6.283 -12.890 1.00 89.75 365 TYR A C 1
ATOM 2843 O O . TYR A 1 365 ? 21.052 -7.476 -12.773 1.00 89.75 365 TYR A O 1
ATOM 2851 N N . TYR A 1 366 ? 21.425 -5.427 -13.644 1.00 90.44 366 TYR A N 1
ATOM 2852 C CA . TYR A 1 366 ? 22.550 -5.798 -14.489 1.00 90.44 366 TYR A CA 1
ATOM 2853 C C . TYR A 1 366 ? 23.791 -5.008 -14.101 1.00 90.44 366 TYR A C 1
ATOM 2855 O O . TYR A 1 366 ? 23.716 -3.800 -13.893 1.00 90.44 366 TYR A O 1
ATOM 2863 N N . THR A 1 367 ? 24.943 -5.678 -14.080 1.00 89.56 367 THR A N 1
ATOM 2864 C CA . THR A 1 367 ? 26.245 -5.051 -13.826 1.00 89.56 367 THR A CA 1
ATOM 2865 C C . THR A 1 367 ? 27.342 -5.630 -14.717 1.00 89.56 367 THR A C 1
ATOM 2867 O O . THR A 1 367 ? 27.274 -6.783 -15.145 1.00 89.56 367 THR A O 1
ATOM 2870 N N . THR A 1 368 ? 28.394 -4.862 -14.989 1.00 86.88 368 THR A N 1
ATOM 2871 C CA . THR A 1 368 ? 29.645 -5.387 -15.569 1.00 86.88 368 THR A CA 1
ATOM 2872 C C . THR A 1 368 ? 30.622 -5.940 -14.519 1.00 86.88 368 THR A C 1
ATOM 2874 O O . THR A 1 368 ? 31.644 -6.515 -14.896 1.00 86.88 368 THR A O 1
ATOM 2877 N N . ASP A 1 369 ? 30.351 -5.760 -13.219 1.00 81.31 369 ASP A N 1
ATOM 2878 C CA . ASP A 1 369 ? 31.219 -6.177 -12.103 1.00 81.31 369 ASP A CA 1
ATOM 2879 C C . ASP A 1 369 ? 30.441 -6.953 -11.023 1.00 81.31 369 ASP A C 1
ATOM 2881 O O . ASP A 1 369 ? 30.096 -6.415 -9.977 1.00 81.31 369 ASP A O 1
ATOM 2885 N N . ALA A 1 370 ? 30.189 -8.243 -11.266 1.00 64.06 370 ALA A N 1
ATOM 2886 C CA . ALA A 1 370 ? 29.381 -9.095 -10.379 1.00 64.06 370 ALA A CA 1
ATOM 2887 C C . ALA 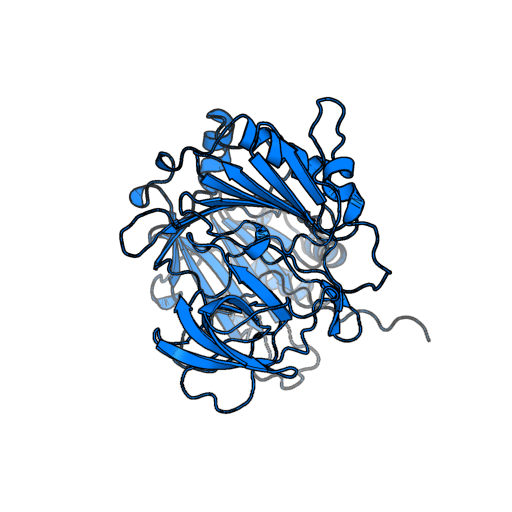A 1 370 ? 30.033 -9.464 -9.027 1.00 64.06 370 ALA A C 1
ATOM 2889 O O . ALA A 1 370 ? 29.446 -10.189 -8.227 1.00 64.06 370 ALA A O 1
ATOM 2890 N N . GLU A 1 371 ? 31.281 -9.052 -8.777 1.00 64.75 371 GLU A N 1
ATOM 2891 C CA . GLU A 1 371 ? 32.023 -9.403 -7.555 1.00 64.75 371 GLU A CA 1
ATOM 2892 C C . GLU A 1 371 ? 32.417 -8.172 -6.720 1.00 64.75 371 GLU A C 1
ATOM 2894 O O . GLU A 1 371 ? 33.136 -8.324 -5.730 1.00 64.75 371 GLU A O 1
ATOM 2899 N N . ASN A 1 372 ? 31.954 -6.966 -7.083 1.00 58.84 372 ASN A N 1
ATOM 2900 C CA . ASN A 1 372 ? 32.433 -5.704 -6.502 1.00 58.84 372 ASN A CA 1
ATOM 2901 C C . ASN A 1 372 ? 33.971 -5.622 -6.512 1.00 58.84 372 ASN A C 1
ATOM 2903 O O . ASN A 1 372 ? 34.596 -5.204 -5.533 1.00 58.84 372 ASN A O 1
ATOM 2907 N N . ASN A 1 373 ? 34.604 -6.035 -7.614 1.00 56.47 373 ASN A N 1
ATOM 2908 C CA . ASN A 1 373 ? 36.060 -6.019 -7.774 1.00 56.47 373 ASN A CA 1
ATOM 2909 C C . ASN A 1 373 ? 36.629 -4.599 -8.009 1.00 56.47 373 ASN A C 1
ATOM 2911 O O . ASN A 1 373 ? 37.784 -4.467 -8.423 1.00 56.47 373 ASN A O 1
ATOM 2915 N N . GLU A 1 374 ? 35.847 -3.555 -7.709 1.00 60.53 374 GLU A N 1
ATOM 2916 C CA . GLU A 1 374 ? 36.176 -2.134 -7.865 1.00 60.53 374 GLU A CA 1
ATOM 2917 C C . GLU A 1 374 ? 36.664 -1.813 -9.290 1.00 60.53 374 GLU A C 1
ATOM 2919 O O . GLU A 1 374 ? 37.688 -1.145 -9.479 1.00 60.53 374 GLU A O 1
ATOM 2924 N N . ILE A 1 375 ? 35.958 -2.302 -10.319 1.00 67.75 375 ILE A N 1
ATOM 2925 C CA . ILE A 1 375 ? 36.218 -1.852 -11.692 1.00 67.75 375 ILE A CA 1
ATOM 2926 C C . ILE A 1 375 ? 35.853 -0.361 -11.780 1.00 67.75 375 ILE A C 1
ATOM 2928 O O . ILE A 1 375 ? 34.701 0.015 -11.602 1.00 67.75 375 ILE A O 1
ATOM 2932 N N . GLU A 1 376 ? 36.852 0.482 -12.064 1.00 63.56 376 GLU A N 1
ATOM 2933 C CA . GLU A 1 376 ? 36.757 1.957 -12.039 1.00 63.56 376 GLU A CA 1
ATOM 2934 C C . GLU A 1 376 ? 35.654 2.528 -12.957 1.00 63.56 376 GLU A C 1
ATOM 2936 O O . GLU A 1 376 ? 35.141 3.603 -12.675 1.00 63.56 376 GLU A O 1
ATOM 2941 N N . ASP A 1 377 ? 35.245 1.773 -13.984 1.00 72.94 377 ASP A N 1
ATOM 2942 C CA . ASP A 1 377 ? 34.209 2.134 -14.964 1.00 72.94 377 ASP A CA 1
ATOM 2943 C C . ASP A 1 377 ? 33.069 1.086 -15.022 1.00 72.94 377 ASP A C 1
ATOM 2945 O O . ASP A 1 377 ? 32.546 0.781 -16.099 1.00 72.94 377 ASP A O 1
ATOM 2949 N N . ALA A 1 378 ? 32.740 0.435 -13.897 1.00 81.50 378 ALA A N 1
ATOM 2950 C CA . ALA A 1 378 ? 31.654 -0.545 -13.864 1.00 81.50 378 ALA A CA 1
ATOM 2951 C C . ALA A 1 378 ? 30.308 0.113 -14.195 1.00 81.50 378 ALA A C 1
ATOM 2953 O O . ALA A 1 378 ? 29.939 1.119 -13.594 1.00 81.50 378 ALA A O 1
ATOM 2954 N N . VAL A 1 379 ? 29.554 -0.484 -15.118 1.00 85.75 379 VAL A N 1
ATOM 2955 C CA . VAL A 1 379 ? 28.191 -0.052 -15.427 1.00 85.75 379 VAL A CA 1
ATOM 2956 C C . VAL A 1 379 ? 27.211 -0.944 -14.692 1.00 85.75 379 VAL A C 1
ATOM 2958 O O . VAL A 1 379 ? 27.265 -2.161 -14.854 1.00 85.75 379 VAL A O 1
ATOM 2961 N N . SER A 1 380 ? 26.290 -0.327 -13.961 1.00 88.56 380 SER A N 1
ATOM 2962 C CA . SER A 1 380 ? 25.178 -0.985 -13.287 1.00 88.56 380 SER A CA 1
ATOM 2963 C C . SER A 1 380 ? 23.872 -0.218 -13.486 1.00 88.56 380 SER A C 1
ATOM 2965 O O . SER A 1 380 ? 23.860 1.017 -13.562 1.00 88.56 380 SER A O 1
ATOM 2967 N N . PHE A 1 381 ? 22.777 -0.958 -13.649 1.00 88.44 381 PHE A N 1
ATOM 2968 C CA . PHE A 1 381 ? 21.441 -0.397 -13.844 1.00 88.44 381 PHE A CA 1
ATOM 2969 C C . PHE A 1 381 ? 20.343 -1.429 -13.567 1.00 88.44 381 PHE A C 1
ATOM 2971 O O . PHE A 1 381 ? 20.546 -2.634 -13.731 1.00 88.44 381 PHE A O 1
ATOM 2978 N N . ASN A 1 382 ? 19.148 -0.937 -13.240 1.00 90.31 382 ASN A N 1
ATOM 2979 C CA . ASN A 1 382 ? 17.913 -1.715 -13.316 1.00 90.31 382 ASN A CA 1
ATOM 2980 C C . ASN A 1 382 ? 17.253 -1.518 -14.682 1.00 90.31 382 ASN A C 1
ATOM 2982 O O . ASN A 1 382 ? 17.224 -0.405 -15.214 1.00 90.31 382 ASN A O 1
ATOM 2986 N N . TRP A 1 383 ? 16.727 -2.603 -15.240 1.00 92.19 383 TRP A N 1
ATOM 2987 C CA . TRP A 1 383 ? 15.936 -2.619 -16.463 1.00 92.19 383 TRP A CA 1
ATOM 2988 C C . TRP A 1 383 ? 14.588 -3.256 -16.175 1.00 92.19 383 TRP A C 1
ATOM 2990 O O . TRP A 1 383 ? 14.510 -4.435 -15.821 1.00 92.19 383 TRP A O 1
ATOM 3000 N N . GLU A 1 384 ? 13.535 -2.484 -16.380 1.00 91.81 384 GLU A N 1
ATOM 3001 C CA . GLU A 1 384 ? 12.168 -2.901 -16.138 1.00 91.81 384 GLU A CA 1
ATOM 3002 C C . GLU A 1 384 ? 11.352 -2.878 -17.423 1.00 91.81 384 GLU A C 1
ATOM 3004 O O . GLU A 1 384 ? 11.537 -2.015 -18.282 1.00 91.81 384 GLU A O 1
ATOM 3009 N N . VAL A 1 385 ? 10.434 -3.830 -17.548 1.00 90.25 385 VAL A N 1
ATOM 3010 C CA . VAL A 1 385 ? 9.461 -3.906 -18.637 1.00 90.25 385 VAL A CA 1
ATOM 3011 C C . VAL A 1 385 ? 8.088 -4.116 -18.022 1.00 90.25 385 VAL A C 1
ATOM 3013 O O . VAL A 1 385 ? 7.910 -5.033 -17.227 1.00 90.25 385 VAL A O 1
ATOM 3016 N N . HIS A 1 386 ? 7.119 -3.295 -18.410 1.00 86.12 386 HIS A N 1
ATOM 3017 C CA . HIS A 1 386 ? 5.737 -3.342 -17.939 1.00 86.12 386 HIS A CA 1
ATOM 3018 C C . HIS A 1 386 ? 4.789 -3.377 -19.140 1.00 86.12 386 HIS A C 1
ATOM 3020 O O . HIS A 1 386 ? 4.949 -2.591 -20.079 1.00 86.12 386 HIS A O 1
ATOM 3026 N N . PHE A 1 387 ? 3.798 -4.267 -19.125 1.00 80.44 387 PHE A N 1
ATOM 3027 C CA . PHE A 1 387 ? 2.789 -4.345 -20.182 1.00 80.44 387 PHE A CA 1
ATOM 3028 C C . PHE A 1 387 ? 1.777 -3.188 -20.056 1.00 80.44 387 PHE A C 1
ATOM 3030 O O . PHE A 1 387 ? 1.183 -2.987 -18.997 1.00 80.44 387 PHE A O 1
ATOM 3037 N N . LEU A 1 388 ? 1.549 -2.416 -21.126 1.00 67.12 388 LEU A N 1
ATOM 3038 C CA . LEU A 1 388 ? 0.449 -1.444 -21.205 1.00 67.12 388 LEU A CA 1
ATOM 3039 C C . LEU A 1 388 ? -0.778 -2.150 -21.806 1.00 67.12 388 LEU A C 1
ATOM 3041 O O . LEU A 1 388 ? -0.635 -2.855 -22.803 1.00 67.12 388 LEU A O 1
ATOM 3045 N N . PRO A 1 389 ? -1.999 -1.968 -21.268 1.00 53.44 389 PRO A N 1
ATOM 3046 C CA . PRO A 1 389 ? -2.450 -0.873 -20.404 1.00 53.44 389 PRO A CA 1
ATOM 3047 C C . PRO A 1 389 ? -2.419 -1.163 -18.894 1.00 53.44 389 PRO A C 1
ATOM 3049 O O . PRO A 1 389 ? -2.899 -0.334 -18.131 1.00 53.44 389 PRO A O 1
ATOM 3052 N N . GLU A 1 390 ? -1.892 -2.309 -18.463 1.00 53.16 390 GLU A N 1
ATOM 3053 C CA . GLU A 1 390 ? -1.981 -2.779 -17.068 1.00 53.16 390 GLU A CA 1
ATOM 3054 C C . GLU A 1 390 ? -0.974 -2.121 -16.114 1.00 53.16 390 GLU A C 1
ATOM 3056 O O . GLU A 1 390 ? -0.987 -2.381 -14.914 1.00 53.16 390 GLU A O 1
ATOM 3061 N N . SER A 1 391 ? -0.074 -1.269 -16.612 1.00 51.09 391 SER A N 1
ATOM 3062 C CA . SER A 1 391 ? 0.899 -0.626 -15.739 1.00 51.09 391 SER A CA 1
ATOM 3063 C C . SER A 1 391 ? 0.236 0.472 -14.896 1.00 51.09 391 SER A C 1
ATOM 3065 O O . SER A 1 391 ? -0.032 1.561 -15.406 1.00 51.09 391 SER A O 1
ATOM 3067 N N . ASN A 1 392 ? 0.140 0.264 -13.581 1.00 50.22 392 ASN A N 1
ATOM 3068 C CA . ASN A 1 392 ? 0.020 1.342 -12.581 1.00 50.22 392 ASN A CA 1
ATOM 3069 C C . ASN A 1 392 ? 1.330 2.139 -12.428 1.00 50.22 392 ASN A C 1
ATOM 3071 O O . ASN A 1 392 ? 1.596 2.745 -11.391 1.00 50.22 392 ASN A O 1
ATOM 3075 N N . SER A 1 393 ? 2.186 2.114 -13.454 1.00 56.22 393 SER A N 1
ATOM 3076 C CA . SER A 1 393 ? 3.461 2.804 -13.438 1.00 56.22 393 SER A CA 1
ATOM 3077 C C . SER A 1 393 ? 3.201 4.304 -13.293 1.00 56.22 393 SER A C 1
ATOM 3079 O O . SER A 1 393 ? 2.526 4.885 -14.146 1.00 56.22 393 SER A O 1
ATOM 3081 N N . PRO A 1 394 ? 3.738 4.963 -12.252 1.00 52.59 394 PRO A N 1
ATOM 3082 C CA . PRO A 1 394 ? 3.574 6.403 -12.075 1.00 52.59 394 PRO A CA 1
ATOM 3083 C C . PRO A 1 394 ? 4.371 7.208 -13.118 1.00 52.59 394 PRO A C 1
ATOM 3085 O O . PRO A 1 394 ? 4.385 8.438 -13.072 1.00 52.59 394 PRO A O 1
ATOM 3088 N N . PHE A 1 395 ? 5.080 6.531 -14.027 1.00 65.25 395 PHE A N 1
ATOM 3089 C CA . PHE A 1 395 ? 6.024 7.130 -14.951 1.00 65.25 395 PHE A CA 1
ATOM 3090 C C . PHE A 1 395 ? 5.399 7.335 -16.332 1.00 65.25 395 PHE A C 1
ATOM 3092 O O . PHE A 1 395 ? 5.110 6.388 -17.064 1.00 65.25 395 PHE A O 1
ATOM 3099 N N . ASP A 1 396 ? 5.268 8.602 -16.725 1.00 72.00 396 ASP A N 1
ATOM 3100 C CA . ASP A 1 396 ? 4.967 8.960 -18.106 1.00 72.00 396 ASP A CA 1
ATOM 3101 C C . ASP A 1 396 ? 6.122 8.551 -19.030 1.00 72.00 396 ASP A C 1
ATOM 3103 O O . ASP A 1 396 ? 7.299 8.773 -18.732 1.00 72.00 396 ASP A O 1
ATOM 3107 N N . SER A 1 397 ? 5.781 8.005 -20.198 1.00 83.38 397 SER A N 1
ATOM 3108 C CA . SER A 1 397 ? 6.767 7.708 -21.235 1.00 83.38 397 SER A CA 1
ATOM 3109 C C . SER A 1 397 ? 7.415 8.992 -21.768 1.00 83.38 397 SER A C 1
ATOM 3111 O O . SER A 1 397 ? 6.729 9.918 -22.202 1.00 83.38 397 SER A O 1
ATOM 3113 N N . ASP A 1 398 ? 8.746 9.006 -21.843 1.00 88.88 398 ASP A N 1
ATOM 3114 C CA . ASP A 1 398 ? 9.546 10.062 -22.475 1.00 88.88 398 ASP A CA 1
ATOM 3115 C C . ASP A 1 398 ? 9.500 10.014 -24.018 1.00 88.88 398 ASP A C 1
ATOM 3117 O O . ASP A 1 398 ? 10.057 10.882 -24.698 1.00 88.88 398 ASP A O 1
ATOM 3121 N N . GLY A 1 399 ? 8.832 9.008 -24.589 1.00 88.69 399 GLY A N 1
ATOM 3122 C CA . GLY A 1 399 ? 8.646 8.824 -26.025 1.00 88.69 399 GLY A CA 1
ATOM 3123 C C . GLY A 1 399 ? 8.733 7.360 -26.451 1.00 88.69 399 GLY A C 1
ATOM 3124 O O . GLY A 1 399 ? 9.052 6.469 -25.664 1.00 88.69 399 GLY A O 1
ATOM 3125 N N . SER A 1 400 ? 8.463 7.096 -27.728 1.00 91.25 400 SER A N 1
ATOM 3126 C CA . SER A 1 400 ? 8.724 5.782 -28.317 1.00 91.25 400 SER A CA 1
ATOM 3127 C C . SER A 1 400 ? 10.201 5.630 -28.679 1.00 91.25 400 SER A C 1
ATOM 3129 O O . SER A 1 400 ? 10.867 6.601 -29.057 1.00 91.25 400 SER A O 1
ATOM 3131 N N . LEU A 1 401 ? 10.727 4.405 -28.582 1.00 92.62 401 LEU A N 1
ATOM 3132 C CA . LEU A 1 401 ? 12.148 4.113 -28.812 1.00 92.62 401 LEU A CA 1
ATOM 3133 C C . LEU A 1 401 ? 12.663 4.638 -30.168 1.00 92.62 401 LEU A C 1
ATOM 3135 O O . LEU A 1 401 ? 13.787 5.127 -30.265 1.00 92.62 401 LEU A O 1
ATOM 3139 N N . ASP A 1 402 ? 11.837 4.585 -31.213 1.00 90.38 402 ASP A N 1
ATOM 3140 C CA . ASP A 1 402 ? 12.172 5.043 -32.567 1.00 90.38 402 ASP A CA 1
ATOM 3141 C C . ASP A 1 402 ? 12.244 6.575 -32.719 1.00 90.38 402 ASP A C 1
ATOM 3143 O O . ASP A 1 402 ? 12.767 7.074 -33.721 1.00 90.38 402 ASP A O 1
ATOM 3147 N N . GLN A 1 403 ? 11.736 7.325 -31.739 1.00 91.12 403 GLN A N 1
ATOM 3148 C CA . GLN A 1 403 ? 11.723 8.791 -31.723 1.00 91.12 403 GLN A CA 1
ATOM 3149 C C . GLN A 1 403 ? 12.818 9.390 -30.839 1.00 91.12 403 GLN A C 1
ATOM 3151 O O . GLN A 1 403 ? 13.175 10.558 -31.021 1.00 91.12 403 GLN A O 1
ATOM 3156 N N . LEU A 1 404 ? 13.359 8.610 -29.902 1.00 93.50 404 LEU A N 1
ATOM 3157 C CA . LEU A 1 404 ? 14.422 9.058 -29.013 1.00 93.50 404 LEU A CA 1
ATOM 3158 C C . LEU A 1 404 ? 15.747 9.234 -29.763 1.00 93.50 404 LEU A C 1
ATOM 3160 O O . LEU A 1 404 ? 16.027 8.600 -30.782 1.00 93.50 404 LEU A O 1
ATOM 3164 N N . THR A 1 405 ? 16.590 10.126 -29.247 1.00 94.81 405 THR A N 1
ATOM 3165 C CA . THR A 1 405 ? 17.952 10.345 -29.745 1.00 94.81 405 THR A CA 1
ATOM 3166 C C . THR A 1 405 ? 18.949 10.273 -28.599 1.00 94.81 405 THR A C 1
ATOM 3168 O O . THR A 1 405 ? 18.590 10.542 -27.457 1.00 94.81 405 THR A O 1
ATOM 3171 N N . GLN A 1 406 ? 20.220 10.000 -28.908 1.00 95.31 406 GLN A N 1
ATOM 3172 C CA . GLN A 1 406 ? 21.304 9.973 -27.916 1.00 95.31 406 GLN A CA 1
ATOM 3173 C C . GLN A 1 406 ? 21.323 11.220 -27.024 1.00 95.31 406 GLN A C 1
ATOM 3175 O O . GLN A 1 406 ? 21.467 11.113 -25.812 1.00 95.31 406 GLN A O 1
ATOM 3180 N N . GLN A 1 407 ? 21.142 12.405 -27.621 1.00 94.38 407 GLN A N 1
ATOM 3181 C CA . GLN A 1 407 ? 21.127 13.656 -26.865 1.00 94.38 407 GLN A CA 1
ATOM 3182 C C . GLN A 1 407 ? 19.904 13.739 -25.947 1.00 94.38 407 GLN A C 1
ATOM 3184 O O . GLN A 1 407 ? 20.045 14.178 -24.815 1.00 94.38 407 GLN A O 1
ATOM 3189 N N . ASN A 1 408 ? 18.726 13.294 -26.407 1.00 93.38 408 ASN A N 1
ATOM 3190 C CA . ASN A 1 408 ? 17.535 13.277 -25.556 1.00 93.38 408 ASN A CA 1
ATOM 3191 C C . ASN A 1 408 ? 17.723 12.357 -24.351 1.00 93.38 408 ASN A C 1
ATOM 3193 O O . ASN A 1 408 ? 17.395 12.762 -23.246 1.00 93.38 408 ASN A O 1
ATOM 3197 N N . VAL A 1 409 ? 18.290 11.164 -24.553 1.00 93.62 409 VAL A N 1
ATOM 3198 C CA . VAL A 1 409 ? 18.549 10.218 -23.459 1.00 93.62 409 VAL A CA 1
ATOM 3199 C C . VAL A 1 409 ? 19.527 10.801 -22.441 1.00 93.62 409 VAL A C 1
ATOM 3201 O O . VAL A 1 409 ? 19.249 10.755 -21.249 1.00 93.62 409 VAL A O 1
ATOM 3204 N N . ALA A 1 410 ? 20.631 11.403 -22.893 1.00 93.50 410 ALA A N 1
ATOM 3205 C CA . ALA A 1 410 ? 21.586 12.047 -21.993 1.00 93.50 410 ALA A CA 1
ATOM 3206 C C . ALA A 1 410 ? 20.949 13.192 -21.188 1.00 93.50 410 ALA A C 1
ATOM 3208 O O . ALA A 1 410 ? 21.130 13.261 -19.976 1.00 93.50 410 ALA A O 1
ATOM 3209 N N . ASP A 1 411 ? 20.167 14.056 -21.844 1.00 93.12 411 ASP A N 1
ATOM 3210 C CA . ASP A 1 411 ? 19.499 15.178 -21.178 1.00 93.12 411 ASP A CA 1
ATOM 3211 C C . ASP A 1 411 ? 18.482 14.685 -20.127 1.00 93.12 411 ASP A C 1
ATOM 3213 O O . ASP A 1 411 ? 18.455 15.207 -19.012 1.00 93.12 411 ASP A O 1
ATOM 3217 N N . ILE A 1 412 ? 17.688 13.655 -20.456 1.00 91.31 412 ILE A N 1
ATOM 3218 C CA . ILE A 1 412 ? 16.693 13.056 -19.551 1.00 91.31 412 ILE A CA 1
ATOM 3219 C C . ILE A 1 412 ? 17.371 12.404 -18.344 1.00 91.31 412 ILE A C 1
ATOM 3221 O O . ILE A 1 412 ? 16.966 12.662 -17.213 1.00 91.31 412 ILE A O 1
ATOM 3225 N N . LEU A 1 413 ? 18.416 11.600 -18.559 1.00 90.06 413 LEU A N 1
ATOM 3226 C CA . LEU A 1 413 ? 19.124 10.923 -17.471 1.00 90.06 413 LEU A CA 1
ATOM 3227 C C . LEU A 1 413 ? 19.794 11.917 -16.517 1.00 90.06 413 LEU A C 1
ATOM 3229 O O . LEU A 1 413 ? 19.719 11.731 -15.308 1.00 90.06 413 LEU A O 1
ATOM 3233 N N . THR A 1 414 ? 20.377 13.006 -17.023 1.00 89.38 414 THR A N 1
ATOM 3234 C CA . THR A 1 414 ? 20.936 14.061 -16.162 1.00 89.38 414 THR A CA 1
ATOM 3235 C C . THR A 1 414 ? 19.854 14.819 -15.380 1.00 89.38 414 THR A C 1
ATOM 3237 O O . THR A 1 414 ? 20.116 15.294 -14.274 1.00 89.38 414 THR A O 1
ATOM 3240 N N . GLU A 1 415 ? 18.644 14.967 -15.928 1.00 87.00 415 GLU A N 1
ATOM 3241 C CA . GLU A 1 415 ? 17.539 15.659 -15.251 1.00 87.00 415 GLU A CA 1
ATOM 3242 C C . GLU A 1 415 ? 16.826 14.775 -14.215 1.00 87.00 415 GLU A C 1
ATOM 3244 O O . GLU A 1 415 ? 16.556 15.239 -13.105 1.00 87.00 415 GLU A O 1
ATOM 3249 N N . LYS A 1 416 ? 16.518 13.524 -14.574 1.00 85.75 416 LYS A N 1
ATOM 3250 C CA . LYS A 1 416 ? 15.652 12.617 -13.803 1.00 85.75 416 LYS A CA 1
ATOM 3251 C C . LYS A 1 416 ? 16.400 11.494 -13.084 1.00 85.75 416 LYS A C 1
ATOM 3253 O O . LYS A 1 416 ? 15.891 10.971 -12.099 1.00 85.75 416 LYS A O 1
ATOM 3258 N N . GLY A 1 417 ? 17.572 11.096 -13.578 1.00 86.38 417 GLY A N 1
ATOM 3259 C CA . GLY A 1 417 ? 18.299 9.904 -13.123 1.00 86.38 417 GLY A CA 1
ATOM 3260 C C . GLY A 1 417 ? 17.783 8.579 -13.699 1.00 86.38 417 GLY A C 1
ATOM 3261 O O . GLY A 1 417 ? 18.367 7.540 -13.430 1.00 86.38 417 GLY A O 1
ATOM 3262 N N . TRP A 1 418 ? 16.716 8.599 -14.499 1.00 88.44 418 TRP A N 1
ATOM 3263 C CA . TRP A 1 418 ? 16.103 7.429 -15.135 1.00 88.44 418 TRP A CA 1
ATOM 3264 C C . TRP A 1 418 ? 15.432 7.835 -16.449 1.00 88.44 418 TRP A C 1
ATOM 3266 O O . TRP A 1 418 ? 15.246 9.026 -16.712 1.00 88.44 418 TRP A O 1
ATOM 3276 N N . ILE A 1 419 ? 15.094 6.856 -17.286 1.00 90.00 419 ILE A N 1
ATOM 3277 C CA . ILE A 1 419 ? 14.373 7.074 -18.547 1.00 90.00 419 ILE A CA 1
ATOM 3278 C C . ILE A 1 419 ? 13.273 6.031 -18.716 1.00 90.00 419 ILE A C 1
ATOM 3280 O O . ILE A 1 419 ? 13.525 4.844 -18.509 1.00 90.00 419 ILE A O 1
ATOM 3284 N N . ALA A 1 420 ? 12.080 6.465 -19.125 1.00 90.94 420 ALA A N 1
ATOM 3285 C CA . ALA A 1 420 ? 10.980 5.573 -19.482 1.00 90.94 420 ALA A CA 1
ATOM 3286 C C . ALA A 1 420 ? 10.602 5.755 -20.952 1.00 90.94 420 ALA A C 1
ATOM 3288 O O . ALA A 1 420 ? 10.431 6.871 -21.430 1.00 90.94 420 ALA A O 1
ATOM 3289 N N . PHE A 1 421 ? 10.440 4.676 -21.705 1.00 92.31 421 PHE A N 1
ATOM 3290 C CA . PHE A 1 421 ? 10.131 4.745 -23.132 1.00 92.31 421 PHE A CA 1
ATOM 3291 C C . PHE A 1 421 ? 9.284 3.562 -23.578 1.00 92.31 421 PHE A C 1
ATOM 3293 O O . PHE A 1 421 ? 9.236 2.532 -22.918 1.00 92.31 421 PHE A O 1
ATOM 3300 N N . THR A 1 422 ? 8.591 3.711 -24.703 1.00 91.00 422 THR A N 1
ATOM 3301 C CA . THR A 1 422 ? 7.699 2.662 -25.214 1.00 91.00 422 THR A CA 1
ATOM 3302 C C . THR A 1 422 ? 8.332 1.859 -26.346 1.00 91.00 422 THR A C 1
ATOM 3304 O O . THR A 1 422 ? 8.964 2.414 -27.255 1.00 91.00 422 THR A O 1
ATOM 3307 N N . ILE A 1 423 ? 8.126 0.541 -26.297 1.00 90.38 423 ILE A N 1
ATOM 3308 C CA . ILE A 1 423 ? 8.361 -0.401 -27.395 1.00 90.38 423 ILE A CA 1
ATOM 3309 C C . ILE A 1 423 ? 7.045 -1.141 -27.630 1.00 90.38 423 ILE A C 1
ATOM 3311 O O . ILE A 1 423 ? 6.628 -1.949 -26.804 1.00 90.38 423 ILE A O 1
ATOM 3315 N N . GLU A 1 424 ? 6.395 -0.859 -28.759 1.00 86.19 424 GLU A N 1
ATOM 3316 C CA . GLU A 1 424 ? 5.049 -1.365 -29.059 1.00 86.19 424 GLU A CA 1
ATOM 3317 C C . GLU A 1 424 ? 4.055 -1.057 -27.921 1.00 86.19 424 GLU A C 1
ATOM 3319 O O . GLU A 1 424 ? 3.759 0.113 -27.680 1.00 86.19 424 GLU A O 1
ATOM 3324 N N . GLU A 1 425 ? 3.547 -2.086 -27.240 1.00 83.25 425 GLU A N 1
ATOM 3325 C CA . GLU A 1 425 ? 2.599 -1.996 -26.122 1.00 83.25 425 GLU A CA 1
ATOM 3326 C C . GLU A 1 425 ? 3.293 -2.107 -24.751 1.00 83.25 425 GLU A C 1
ATOM 3328 O O . GLU A 1 425 ? 2.624 -2.203 -23.733 1.00 83.25 425 GLU A O 1
ATOM 3333 N N . ASN A 1 426 ? 4.628 -2.082 -24.683 1.00 88.75 426 ASN A N 1
ATOM 3334 C CA . ASN A 1 426 ? 5.365 -2.181 -23.422 1.00 88.75 426 ASN A CA 1
ATOM 3335 C C . ASN A 1 426 ? 6.000 -0.844 -23.036 1.00 88.75 426 ASN A C 1
ATOM 3337 O O . ASN A 1 426 ? 6.595 -0.158 -23.874 1.00 88.75 426 ASN A O 1
ATOM 3341 N N . LEU A 1 427 ? 5.924 -0.514 -21.749 1.00 90.06 427 LEU A N 1
ATOM 3342 C CA . LEU A 1 427 ? 6.713 0.536 -21.121 1.00 90.06 427 LEU A CA 1
ATOM 3343 C C . LEU A 1 427 ? 8.015 -0.076 -20.601 1.00 90.06 427 LEU A C 1
ATOM 3345 O O . LEU A 1 427 ? 7.996 -1.008 -19.802 1.00 90.06 427 LEU A O 1
ATOM 3349 N N . VAL A 1 428 ? 9.146 0.451 -21.053 1.00 91.88 428 VAL A N 1
ATOM 3350 C CA . VAL A 1 428 ? 10.479 0.065 -20.594 1.00 91.88 428 VAL A CA 1
ATOM 3351 C C . VAL A 1 428 ? 11.051 1.195 -19.759 1.00 91.88 428 VAL A C 1
ATOM 3353 O O . VAL A 1 428 ? 11.026 2.347 -20.196 1.00 91.88 428 VAL A O 1
ATOM 3356 N N . ILE A 1 429 ? 11.581 0.873 -18.583 1.00 91.12 429 ILE A N 1
ATOM 3357 C CA . ILE A 1 429 ? 12.181 1.850 -17.675 1.00 91.12 429 ILE A CA 1
ATOM 3358 C C . ILE A 1 429 ? 13.596 1.411 -17.328 1.00 91.12 429 ILE A C 1
ATOM 3360 O O . ILE A 1 429 ? 13.851 0.238 -17.062 1.00 91.12 429 ILE A O 1
ATOM 3364 N N . ILE A 1 430 ? 14.531 2.357 -17.363 1.00 91.56 430 ILE A N 1
ATOM 3365 C CA . ILE A 1 430 ? 15.932 2.108 -17.036 1.00 91.56 430 ILE A CA 1
ATOM 3366 C C . ILE A 1 430 ? 16.355 3.059 -15.923 1.00 91.56 430 ILE A C 1
ATOM 3368 O O . ILE A 1 430 ? 16.289 4.281 -16.092 1.00 91.56 430 ILE A O 1
ATOM 3372 N N . TYR A 1 431 ? 16.853 2.485 -14.829 1.00 89.00 431 TYR A N 1
ATOM 3373 C CA . TYR A 1 431 ? 17.438 3.203 -13.697 1.00 89.00 431 TYR A CA 1
ATOM 3374 C C . TYR A 1 431 ? 18.939 2.920 -13.646 1.00 89.00 431 TYR A C 1
ATOM 3376 O O . TYR A 1 431 ? 19.352 1.925 -13.043 1.00 89.00 431 TYR A O 1
ATOM 3384 N N . PRO A 1 432 ? 19.773 3.723 -14.322 1.00 87.31 432 PRO A N 1
ATOM 3385 C CA . PRO A 1 432 ? 21.211 3.614 -14.166 1.00 87.31 432 PRO A CA 1
ATOM 3386 C C . PRO A 1 432 ? 21.660 4.150 -12.806 1.00 87.31 432 PRO A C 1
ATOM 3388 O O . PRO A 1 432 ? 21.125 5.134 -12.302 1.00 87.31 432 PRO A O 1
ATOM 3391 N N . ASP A 1 433 ? 22.704 3.542 -12.248 1.00 83.81 433 ASP A N 1
ATOM 3392 C CA . ASP A 1 433 ? 23.285 3.980 -10.973 1.00 83.81 433 ASP A CA 1
ATOM 3393 C C . ASP A 1 433 ? 23.939 5.374 -11.080 1.00 83.81 433 ASP A C 1
ATOM 3395 O O . ASP A 1 433 ? 24.081 6.084 -10.081 1.00 83.81 433 ASP A O 1
ATOM 3399 N N . THR A 1 434 ? 24.334 5.783 -12.293 1.00 79.38 434 THR A N 1
ATOM 3400 C CA . THR A 1 434 ? 24.897 7.106 -12.604 1.00 79.38 434 THR A CA 1
ATOM 3401 C C . THR A 1 434 ? 24.454 7.590 -13.991 1.00 79.38 434 THR A C 1
ATOM 3403 O O . THR A 1 434 ? 24.255 6.797 -14.914 1.00 79.38 434 THR A O 1
ATOM 3406 N N . ASP A 1 435 ? 24.351 8.909 -14.186 1.00 76.50 435 ASP A N 1
ATOM 3407 C CA . ASP A 1 435 ? 24.066 9.508 -15.500 1.00 76.50 435 ASP A CA 1
ATOM 3408 C C . ASP A 1 435 ? 25.300 9.542 -16.425 1.00 76.50 435 ASP A C 1
ATOM 3410 O O . ASP A 1 435 ? 25.174 9.704 -17.642 1.00 76.50 435 ASP A O 1
ATOM 3414 N N . GLU A 1 436 ? 26.498 9.299 -15.881 1.00 82.38 436 GLU A N 1
ATOM 3415 C CA . GLU A 1 436 ? 27.764 9.234 -16.624 1.00 82.38 436 GLU A CA 1
ATOM 3416 C C . GLU A 1 436 ? 27.782 8.108 -17.681 1.00 82.38 436 GLU A C 1
ATOM 3418 O O . GLU A 1 436 ? 28.558 8.162 -18.639 1.00 82.38 436 GLU A O 1
ATOM 3423 N N . HIS A 1 437 ? 26.884 7.123 -17.566 1.00 84.19 437 HIS A N 1
ATOM 3424 C CA . HIS A 1 437 ? 26.750 5.996 -18.493 1.00 84.19 437 HIS A CA 1
ATOM 3425 C C . HIS A 1 437 ? 25.688 6.190 -19.591 1.00 84.19 437 HIS A C 1
ATOM 3427 O O . HIS A 1 437 ? 25.373 5.235 -20.306 1.00 84.19 437 HIS A O 1
ATOM 3433 N N . ALA A 1 438 ? 25.165 7.405 -19.793 1.00 89.56 438 ALA A N 1
ATOM 3434 C CA . ALA A 1 438 ? 24.118 7.683 -20.787 1.00 89.56 438 ALA A CA 1
ATOM 3435 C C . ALA A 1 438 ? 24.438 7.168 -22.207 1.00 89.56 438 ALA A C 1
ATOM 3437 O O . ALA A 1 438 ? 23.564 6.633 -22.891 1.00 89.56 438 ALA A O 1
ATOM 3438 N N . ASP A 1 439 ? 25.699 7.265 -22.644 1.00 91.00 439 ASP A N 1
ATOM 3439 C CA . ASP A 1 439 ? 26.137 6.762 -23.953 1.00 91.00 439 ASP A CA 1
ATOM 3440 C C . ASP A 1 439 ? 26.042 5.233 -24.066 1.00 91.00 439 ASP A C 1
ATOM 3442 O O . ASP A 1 439 ? 25.737 4.710 -25.142 1.00 91.00 439 ASP A O 1
ATOM 3446 N N . PHE A 1 440 ? 26.309 4.512 -22.975 1.00 90.81 440 PHE A N 1
ATOM 3447 C CA . PHE A 1 440 ? 26.189 3.056 -22.917 1.00 90.81 440 PHE A CA 1
ATOM 3448 C C . PHE A 1 440 ? 24.718 2.630 -22.883 1.00 90.81 440 PHE A C 1
ATOM 3450 O O . PHE A 1 440 ? 24.317 1.765 -23.662 1.00 90.81 440 PHE A O 1
ATOM 3457 N N . ILE A 1 441 ? 23.895 3.298 -22.066 1.00 92.62 441 ILE A N 1
ATOM 3458 C CA . ILE A 1 441 ? 22.445 3.062 -22.012 1.00 92.62 441 ILE A CA 1
ATOM 3459 C C . ILE A 1 441 ? 21.804 3.295 -23.384 1.00 92.62 441 ILE A C 1
ATOM 3461 O O . ILE A 1 441 ? 21.060 2.446 -23.874 1.00 92.62 441 ILE A O 1
ATOM 3465 N N . TRP A 1 442 ? 22.163 4.381 -24.073 1.00 94.62 442 TRP A N 1
ATOM 3466 C CA . TRP A 1 442 ? 21.684 4.631 -25.432 1.00 94.62 442 TRP A CA 1
ATOM 3467 C C . TRP A 1 442 ? 22.061 3.509 -26.411 1.00 94.62 442 TRP A C 1
ATOM 3469 O O . TRP A 1 442 ? 21.242 3.094 -27.231 1.00 94.62 442 TRP A O 1
ATOM 3479 N N . GLN A 1 443 ? 23.289 2.991 -26.334 1.00 93.00 443 GLN A N 1
ATOM 3480 C CA . GLN A 1 443 ? 23.733 1.885 -27.185 1.00 93.00 443 GLN A CA 1
ATOM 3481 C C . GLN A 1 443 ? 22.957 0.587 -26.917 1.00 93.00 443 GLN A C 1
ATOM 3483 O O . GLN A 1 443 ? 22.601 -0.108 -27.874 1.00 93.00 443 GLN A O 1
ATOM 3488 N N . LEU A 1 444 ? 22.647 0.291 -25.651 1.00 93.06 444 LEU A N 1
ATOM 3489 C CA . LEU A 1 444 ? 21.774 -0.826 -25.282 1.00 93.06 444 LEU A CA 1
ATOM 3490 C C . LEU A 1 444 ? 20.371 -0.650 -25.867 1.00 93.06 444 LEU A C 1
ATOM 3492 O O . LEU A 1 444 ? 19.886 -1.552 -26.549 1.00 93.06 444 LEU A O 1
ATOM 3496 N N . MET A 1 445 ? 19.758 0.522 -25.686 1.00 93.56 445 MET A N 1
ATOM 3497 C CA . MET A 1 445 ? 18.437 0.836 -26.245 1.00 93.56 445 MET A CA 1
ATOM 3498 C C . MET A 1 445 ? 18.413 0.670 -27.771 1.00 93.56 445 MET A C 1
ATOM 3500 O O . MET A 1 445 ? 17.507 0.049 -28.323 1.00 93.56 445 MET A O 1
ATOM 3504 N N . GLN A 1 446 ? 19.439 1.156 -28.479 1.00 91.75 446 GLN A N 1
ATOM 3505 C CA . GLN A 1 446 ? 19.532 0.998 -29.934 1.00 91.75 446 GLN A CA 1
ATOM 3506 C C . GLN A 1 446 ? 19.678 -0.455 -30.392 1.00 91.75 446 GLN A C 1
ATOM 3508 O O . GLN A 1 446 ? 19.322 -0.764 -31.534 1.00 91.75 446 GLN A O 1
ATOM 3513 N N . SER A 1 447 ? 20.212 -1.339 -29.545 1.00 91.81 447 SER A N 1
ATOM 3514 C CA . SER A 1 447 ? 20.385 -2.749 -29.898 1.00 91.81 447 SER A CA 1
ATOM 3515 C C . SER A 1 447 ? 19.048 -3.463 -30.126 1.00 91.81 447 SER A C 1
ATOM 3517 O O . SER A 1 447 ? 18.988 -4.346 -30.978 1.00 91.81 447 SER A O 1
ATOM 3519 N N . LEU A 1 448 ? 17.976 -2.986 -29.484 1.00 90.56 448 LEU A N 1
ATOM 3520 C CA . LEU A 1 448 ? 16.603 -3.489 -29.617 1.00 90.56 448 LEU A CA 1
ATOM 3521 C C . LEU A 1 448 ? 15.947 -3.125 -30.956 1.00 90.56 448 LEU A C 1
ATOM 3523 O O . LEU A 1 448 ? 15.014 -3.778 -31.400 1.00 90.56 448 LEU A O 1
ATOM 3527 N N . ILE A 1 449 ? 16.441 -2.087 -31.636 1.00 81.56 449 ILE A N 1
ATOM 3528 C CA . ILE A 1 449 ? 15.949 -1.690 -32.969 1.00 81.56 449 ILE A CA 1
ATOM 3529 C C . ILE A 1 449 ? 16.576 -2.576 -34.066 1.00 81.56 449 ILE A C 1
ATOM 3531 O O . ILE A 1 449 ? 16.107 -2.611 -35.205 1.00 81.56 449 ILE A O 1
ATOM 3535 N N . GLN A 1 450 ? 17.695 -3.240 -33.755 1.00 58.62 450 GLN A N 1
ATOM 3536 C CA . GLN A 1 450 ? 18.510 -3.998 -34.712 1.00 58.62 450 GLN A CA 1
ATOM 3537 C C . GLN A 1 450 ? 18.371 -5.523 -34.580 1.00 58.62 450 GLN A C 1
ATOM 3539 O O . GLN A 1 450 ? 18.904 -6.236 -35.439 1.00 58.62 450 GLN A O 1
ATOM 3544 N N . SER A 1 451 ? 17.706 -6.005 -33.525 1.00 54.16 451 SER A N 1
ATOM 3545 C CA . SER A 1 451 ? 17.258 -7.393 -33.332 1.00 54.16 451 SER A CA 1
ATOM 3546 C C . SER A 1 451 ? 16.007 -7.690 -34.145 1.00 54.16 451 SER A C 1
ATOM 3548 O O . SER A 1 451 ? 15.964 -8.796 -34.732 1.00 54.16 451 SER A O 1
#

Foldseek 3Di:
DDDDDPPPDPPPPDPPPDPDDDPDDDWDQFDKFKFKFFFQADDPFWTWGQTCGRGLAQEDHRAIAIETQQALDPVTAPDDHGGWMKMFMASGHDHGPPPDHGHTNYMFTADPVRAGDDPPPDDPAAEDDPPDDLCLQCVQQPPDDDDPDADDLDFPPDPRDQFDDKFWDQVCVVVCCVVLLADDDPQLFKTWMFTAHPVQHTAKIKIWRWHDPLDPFIKTKMKIWGADDPSDQCSSDGWDAHPVRRTDDFRWHWYDDPNKIWIKTDDLQAKIWIWTADNLTIMIIIIGSPDGSNNRVVRVVSCVVNPHDPVVDRPVPGKDKDKDDCVVVDPVCVLVAFPCVVVQKDWPDKIFIDINNHTFKIKTKIWNDPPPPPPVPIKIKIKMKGFPPPDSPSDDAPEALVPDDLVNQLVCCVVNQKHWHDDPRMIMIMRIPHSVCSVVVNVRSVSSVVD

Sequence (451 aa):
MKRIAAAAFICVGLFTLTSCNQQIQQGNYNVQYFFSGQVIDAEEEYLRIEVSDTGNSNLSEGTVIEVSTDVVAAAGCPDLAAGDYAKVLTARNVEDGQTDRLDALSIYPLDENDAVVEAVSLHSVQQWSEEYTAGDYFLYANEGSVSSGQATAMSLADYAIPYEETRYFSDDRQQLEAEQVIPEMEQPGFDSYVNYLETGEIYSVNMIWSRSDGRLDSSHLMVTAGYQPVEQIEDCIAIELDENGQIVEPTVTVTERDGVQIVAEGREDRAKTVTFQTEDGWYQISGSADDSYESVIELLDWFWEHPLDFSLFPIESGDAYAYAPMSEYPGVFADCLPDCEKWGLIAEQSDLMLKNGEPVSFAGYYTTDAENNEIEDAVSFNWEVHFLPESNSPFDSDGSLDQLTQQNVADILTEKGWIAFTIEENLVIIYPDTDEHADFIWQLMQSLIQS